Protein AF-A0A956QD01-F1 (afdb_monomer_lite)

Structure (mmCIF, N/CA/C/O backbone):
data_AF-A0A956QD01-F1
#
_entry.id   AF-A0A956QD01-F1
#
loop_
_atom_site.group_PDB
_atom_site.id
_atom_site.type_symbol
_atom_site.label_atom_id
_atom_site.label_alt_id
_atom_site.label_comp_id
_atom_site.label_asym_id
_atom_site.label_entity_id
_atom_site.label_seq_id
_atom_site.pdbx_PDB_ins_code
_atom_site.Cartn_x
_atom_site.Cartn_y
_atom_site.Cartn_z
_atom_site.occupancy
_atom_site.B_iso_or_equiv
_atom_site.auth_seq_id
_atom_site.auth_comp_id
_atom_site.auth_asym_id
_atom_site.auth_atom_id
_atom_site.pdbx_PDB_model_num
ATOM 1 N N . MET A 1 1 ? -97.542 60.080 53.429 1.00 38.41 1 MET A N 1
ATOM 2 C CA . MET A 1 1 ? -97.024 60.852 52.279 1.00 38.41 1 MET A CA 1
ATOM 3 C C . MET A 1 1 ? -95.943 60.002 51.624 1.00 38.41 1 MET A C 1
ATOM 5 O O . MET A 1 1 ? -95.151 59.411 52.343 1.00 38.41 1 MET A O 1
ATOM 9 N N . PHE A 1 2 ? -96.050 59.800 50.313 1.00 36.31 2 PHE A N 1
ATOM 10 C CA . PHE A 1 2 ? -95.399 58.750 49.518 1.00 36.31 2 PHE A CA 1
ATOM 11 C C . PHE A 1 2 ? -93.864 58.834 49.429 1.00 36.31 2 PHE A C 1
ATOM 13 O O . PHE A 1 2 ? -93.303 59.923 49.456 1.00 36.31 2 PHE A O 1
ATOM 20 N N . GLY A 1 3 ? -93.226 57.677 49.197 1.00 33.41 3 GLY A N 1
ATOM 21 C CA . GLY A 1 3 ? -91.846 57.549 48.711 1.00 33.41 3 GLY A CA 1
ATOM 22 C C . GLY A 1 3 ? -91.402 56.085 48.573 1.00 33.41 3 GLY A C 1
ATOM 23 O O . GLY A 1 3 ? -90.901 55.498 49.524 1.00 33.41 3 GLY A O 1
ATOM 24 N N . TRP A 1 4 ? -91.647 55.485 47.404 1.00 38.69 4 TRP A N 1
ATOM 25 C CA . TRP A 1 4 ? -91.299 54.110 47.013 1.00 38.69 4 TRP A CA 1
ATOM 26 C C . TRP A 1 4 ? -89.814 53.934 46.650 1.00 38.69 4 TRP A C 1
ATOM 28 O O . TRP A 1 4 ? -89.188 54.857 46.140 1.00 38.69 4 TRP A O 1
ATOM 38 N N . GLY A 1 5 ? -89.305 52.701 46.791 1.00 33.22 5 GLY A N 1
ATOM 39 C CA . GLY A 1 5 ? -88.040 52.264 46.188 1.00 33.22 5 GLY A CA 1
ATOM 40 C C . GLY A 1 5 ? -87.514 50.919 46.705 1.00 33.22 5 GLY A C 1
ATOM 41 O O . GLY A 1 5 ? -86.415 50.862 47.246 1.00 33.22 5 GLY A O 1
ATOM 42 N N . ARG A 1 6 ? -88.286 49.827 46.580 1.00 39.62 6 ARG A N 1
ATOM 43 C CA . ARG A 1 6 ? -87.795 48.462 46.856 1.00 39.62 6 ARG A CA 1
ATOM 44 C C . ARG A 1 6 ? -86.936 47.969 45.691 1.00 39.62 6 ARG A C 1
ATOM 46 O O . ARG A 1 6 ? -87.444 47.759 44.595 1.00 39.62 6 ARG A O 1
ATOM 53 N N . ALA A 1 7 ? -85.664 47.706 45.971 1.00 46.97 7 ALA A N 1
ATOM 54 C CA . ALA A 1 7 ? -84.813 46.825 45.185 1.00 46.97 7 ALA A CA 1
ATOM 55 C C . ALA A 1 7 ? -84.527 45.546 45.987 1.00 46.97 7 ALA A C 1
ATOM 57 O O . ALA A 1 7 ? -84.376 45.611 47.206 1.00 46.97 7 ALA A O 1
ATOM 58 N N . ARG A 1 8 ? -84.339 44.441 45.249 1.00 48.75 8 ARG A N 1
ATOM 59 C CA . ARG A 1 8 ? -83.784 43.124 45.632 1.00 48.75 8 ARG A CA 1
ATOM 60 C C . ARG A 1 8 ? -84.775 42.024 46.008 1.00 48.75 8 ARG A C 1
ATOM 62 O O . ARG A 1 8 ? -85.123 41.875 47.167 1.00 48.75 8 ARG A O 1
ATOM 69 N N . GLU A 1 9 ? -85.014 41.133 45.044 1.00 49.06 9 GLU A N 1
ATOM 70 C CA . GLU A 1 9 ? -85.220 39.698 45.318 1.00 49.06 9 GLU A CA 1
ATOM 71 C C . GLU A 1 9 ? -84.827 38.765 44.147 1.00 49.06 9 GLU A C 1
ATOM 73 O O . GLU A 1 9 ? -85.284 37.636 44.054 1.00 49.06 9 GLU A O 1
ATOM 78 N N . GLY A 1 10 ? -83.925 39.194 43.252 1.00 47.66 10 GLY A N 1
ATOM 79 C CA . GLY A 1 10 ? -83.522 38.394 42.080 1.00 47.66 10 GLY A CA 1
ATOM 80 C C . GLY A 1 10 ? -82.099 37.824 42.099 1.00 47.66 10 GLY A C 1
ATOM 81 O O . GLY A 1 10 ? -81.653 37.321 41.079 1.00 47.66 10 GLY A O 1
ATOM 82 N N . HIS A 1 11 ? -81.317 37.995 43.174 1.00 50.69 11 HIS A N 1
ATOM 83 C CA . HIS A 1 11 ? -79.849 37.795 43.117 1.00 50.69 11 HIS A CA 1
ATOM 84 C C . HIS A 1 11 ? -79.303 36.696 44.042 1.00 50.69 11 HIS A C 1
ATOM 86 O O . HIS A 1 11 ? -78.104 36.443 44.029 1.00 50.69 11 HIS A O 1
ATOM 92 N N . ARG A 1 12 ? -80.140 36.017 44.841 1.00 48.75 12 ARG A N 1
ATOM 93 C CA . ARG A 1 12 ? -79.676 34.908 45.702 1.00 48.75 12 ARG A CA 1
ATOM 94 C C . ARG A 1 12 ? -79.841 33.531 45.050 1.00 48.75 12 ARG A C 1
ATOM 96 O O . ARG A 1 12 ? -78.943 32.710 45.178 1.00 48.75 12 ARG A O 1
ATOM 103 N N . GLY A 1 13 ? -80.911 33.307 44.281 1.00 50.81 13 GLY A N 1
ATOM 104 C CA . GLY A 1 13 ? -81.114 32.051 43.542 1.00 50.81 13 GLY A CA 1
ATOM 105 C C . GLY A 1 13 ? -80.096 31.852 42.415 1.00 50.81 13 GLY A C 1
ATOM 106 O O . GLY A 1 13 ? -79.481 30.796 42.316 1.00 50.81 13 GLY A O 1
ATOM 107 N N . THR A 1 14 ? -79.837 32.895 41.623 1.00 56.50 14 THR A N 1
ATOM 108 C CA . THR A 1 14 ? -78.911 32.828 40.481 1.00 56.50 14 THR A CA 1
ATOM 109 C C . THR A 1 14 ? -77.464 32.618 40.919 1.00 56.50 14 THR A C 1
ATOM 111 O O . THR A 1 14 ? -76.754 31.841 40.298 1.00 56.50 14 THR A O 1
ATOM 114 N N . VAL A 1 15 ? -77.025 33.237 42.022 1.00 58.44 15 VAL A N 1
ATOM 115 C CA . VAL A 1 15 ? -75.652 33.059 42.526 1.00 58.44 15 VAL A CA 1
ATOM 116 C C . VAL A 1 15 ? -75.444 31.646 43.070 1.00 58.44 15 VAL A C 1
ATOM 118 O O . VAL A 1 15 ? -74.400 31.058 42.811 1.00 58.44 15 VAL A O 1
ATOM 121 N N . VAL A 1 16 ? -76.431 31.056 43.753 1.00 60.81 16 VAL A N 1
ATOM 122 C CA . VAL A 1 16 ? -76.333 29.670 44.248 1.00 60.81 16 VAL A CA 1
ATOM 123 C C . VAL A 1 16 ? -76.356 28.664 43.095 1.00 60.81 16 VAL A C 1
ATOM 125 O O . VAL A 1 16 ? -75.544 27.743 43.088 1.00 60.81 16 VAL A O 1
ATOM 128 N N . ILE A 1 17 ? -77.209 28.870 42.086 1.00 65.69 17 ILE A N 1
ATOM 129 C CA . ILE A 1 17 ? -77.269 28.004 40.899 1.00 65.69 17 ILE A CA 1
ATOM 130 C C . ILE A 1 17 ? -75.979 28.114 40.082 1.00 65.69 17 ILE A C 1
ATOM 132 O O . ILE A 1 17 ? -75.402 27.089 39.743 1.00 65.69 17 ILE A O 1
ATOM 136 N N . VAL A 1 18 ? -75.471 29.325 39.826 1.00 70.50 18 VAL A N 1
ATOM 137 C CA . VAL A 1 18 ? -74.206 29.519 39.097 1.00 70.50 18 VAL A CA 1
ATOM 138 C C . VAL A 1 18 ? -73.030 28.947 39.888 1.00 70.50 18 VAL A C 1
ATOM 140 O O . VAL A 1 18 ? -72.180 28.303 39.291 1.00 70.50 18 VAL A O 1
ATOM 143 N N . SER A 1 19 ? -73.002 29.089 41.217 1.00 66.88 19 SER A N 1
ATOM 144 C CA . SER A 1 19 ? -71.937 28.515 42.055 1.00 66.88 19 SER A CA 1
ATOM 145 C C . SER A 1 19 ? -71.970 26.985 42.066 1.00 66.88 19 SER A C 1
ATOM 147 O O . SER A 1 19 ? -70.927 26.358 41.918 1.00 66.88 19 SER A O 1
ATOM 149 N N . LEU A 1 20 ? -73.151 26.367 42.184 1.00 71.69 20 LEU A N 1
ATOM 150 C CA . LEU A 1 20 ? -73.300 24.909 42.110 1.00 71.69 20 LEU A CA 1
ATOM 151 C C . LEU A 1 20 ? -72.947 24.373 40.723 1.00 71.69 20 LEU A C 1
ATOM 153 O O . LEU A 1 20 ? -72.297 23.337 40.619 1.00 71.69 20 LEU A O 1
ATOM 157 N N . LEU A 1 21 ? -73.321 25.095 39.668 1.00 71.44 21 LEU A N 1
ATOM 158 C CA . LEU A 1 21 ? -72.994 24.725 38.296 1.00 71.44 21 LEU A CA 1
ATOM 159 C C . LEU A 1 21 ? -71.491 24.883 38.034 1.00 71.44 21 LEU A C 1
ATOM 161 O O . LEU A 1 21 ? -70.900 24.014 37.405 1.00 71.44 21 LEU A O 1
ATOM 165 N N . LEU A 1 22 ? -70.841 25.906 38.600 1.00 72.12 22 LEU A N 1
ATOM 166 C CA . LEU A 1 22 ? -69.389 26.078 38.522 1.00 72.12 22 LEU A CA 1
ATOM 167 C C . LEU A 1 22 ? -68.645 24.987 39.301 1.00 72.12 22 LEU A C 1
ATOM 169 O O . LEU A 1 22 ? -67.684 24.433 38.788 1.00 72.12 22 LEU A O 1
ATOM 173 N N . VAL A 1 23 ? -69.103 24.627 40.506 1.00 76.88 23 VAL A N 1
ATOM 174 C CA . VAL A 1 23 ? -68.523 23.524 41.294 1.00 76.88 23 VAL A CA 1
ATOM 175 C C . VAL A 1 23 ? -68.731 22.188 40.590 1.00 76.88 23 VAL A C 1
ATOM 177 O O . VAL A 1 23 ? -67.817 21.371 40.557 1.00 76.88 23 VAL A O 1
ATOM 180 N N . MET A 1 24 ? -69.892 21.969 39.973 1.00 71.31 24 MET A N 1
ATOM 181 C CA . MET A 1 24 ? -70.166 20.765 39.196 1.00 71.31 24 MET A CA 1
ATOM 182 C C . MET A 1 24 ? -69.308 20.710 37.931 1.00 71.31 24 MET A C 1
ATOM 184 O O . MET A 1 24 ? -68.767 19.652 37.637 1.00 71.31 24 MET A O 1
ATOM 188 N N . VAL A 1 25 ? -69.112 21.831 37.229 1.00 75.81 25 VAL A N 1
ATOM 189 C CA . VAL A 1 25 ? -68.214 21.932 36.069 1.00 75.81 25 VAL A CA 1
ATOM 190 C C . VAL A 1 25 ? -66.757 21.743 36.488 1.00 75.81 25 VAL A C 1
ATOM 192 O O . VAL A 1 25 ? -66.049 20.993 35.833 1.00 75.81 25 VAL A O 1
ATOM 195 N N . ILE A 1 26 ? -66.309 22.313 37.608 1.00 72.44 26 ILE A N 1
ATOM 196 C CA . ILE A 1 26 ? -64.956 22.097 38.147 1.00 72.44 26 ILE A CA 1
ATOM 197 C C . ILE A 1 26 ? -64.778 20.646 38.613 1.00 72.44 26 ILE A C 1
ATOM 199 O O . ILE A 1 26 ? -63.722 20.069 38.387 1.00 72.44 26 ILE A O 1
ATOM 203 N N . ALA A 1 27 ? -65.796 20.011 39.198 1.00 64.88 27 ALA A N 1
ATOM 204 C CA . ALA A 1 27 ? -65.757 18.598 39.574 1.00 64.88 27 ALA A CA 1
ATOM 205 C C . ALA A 1 27 ? -65.799 17.668 38.350 1.00 64.88 27 ALA A C 1
ATOM 207 O O . ALA A 1 27 ? -65.156 16.622 38.367 1.00 64.88 27 ALA A O 1
ATOM 208 N N . LEU A 1 28 ? -66.507 18.048 37.279 1.00 68.00 28 LEU A N 1
ATOM 209 C CA . LEU A 1 28 ? -66.520 17.334 35.999 1.00 68.00 28 LEU A CA 1
ATOM 210 C C . LEU A 1 28 ? -65.205 17.507 35.248 1.00 68.00 28 LEU A C 1
ATOM 212 O O . LEU A 1 28 ? -64.703 16.524 34.727 1.00 68.00 28 LEU A O 1
ATOM 216 N N . ILE A 1 29 ? -64.615 18.704 35.247 1.00 67.06 29 ILE A N 1
ATOM 217 C CA . ILE A 1 29 ? -63.283 18.969 34.690 1.00 67.06 29 ILE A CA 1
ATOM 218 C C . ILE A 1 29 ? -62.217 18.285 35.547 1.00 67.06 29 ILE A C 1
ATOM 220 O O . ILE A 1 29 ? -61.289 17.719 34.997 1.00 67.06 29 ILE A O 1
ATOM 224 N N . GLY A 1 30 ? -62.369 18.237 36.872 1.00 56.00 30 GLY A N 1
ATOM 225 C CA . GLY A 1 30 ? -61.494 17.491 37.777 1.00 56.00 30 GLY A CA 1
ATOM 226 C C . GLY A 1 30 ? -61.588 15.978 37.565 1.00 56.00 30 GLY A C 1
ATOM 227 O O . GLY A 1 30 ? -60.564 15.311 37.463 1.00 56.00 30 GLY A O 1
ATOM 228 N N . ARG A 1 31 ? -62.799 15.423 37.403 1.00 50.72 31 ARG A N 1
ATOM 229 C CA . ARG A 1 31 ? -63.001 14.010 37.029 1.00 50.72 31 ARG A CA 1
ATOM 230 C C . ARG A 1 31 ? -62.554 13.707 35.603 1.00 50.72 31 ARG A C 1
ATOM 232 O O . ARG A 1 31 ? -62.037 12.623 35.377 1.00 50.72 31 ARG A O 1
ATOM 239 N N . ALA A 1 32 ? -62.718 14.636 34.668 1.00 50.56 32 ALA A N 1
ATOM 240 C CA . ALA A 1 32 ? -62.229 14.508 33.303 1.00 50.56 32 ALA A CA 1
ATOM 241 C C . ALA A 1 32 ? -60.707 14.671 33.235 1.00 50.56 32 ALA A C 1
ATOM 243 O O . ALA A 1 32 ? -60.098 13.997 32.431 1.00 50.56 32 ALA A O 1
ATOM 244 N N . ALA A 1 33 ? -60.076 15.465 34.104 1.00 48.91 33 ALA A N 1
ATOM 245 C CA . ALA A 1 33 ? -58.622 15.617 34.196 1.00 48.91 33 ALA A CA 1
ATOM 246 C C . ALA A 1 33 ? -57.947 14.434 34.904 1.00 48.91 33 ALA A C 1
ATOM 248 O O . ALA A 1 33 ? -56.859 14.030 34.516 1.00 48.91 33 ALA A O 1
ATOM 249 N N . VAL A 1 34 ? -58.613 13.823 35.888 1.00 52.84 34 VAL A N 1
ATOM 250 C CA . VAL A 1 34 ? -58.199 12.529 36.465 1.00 52.84 34 VAL A CA 1
ATOM 251 C C . VAL A 1 34 ? -58.533 11.365 35.515 1.00 52.84 34 VAL A C 1
ATOM 253 O O . VAL A 1 34 ? -57.861 10.338 35.533 1.00 52.84 34 VAL A O 1
ATOM 256 N N . GLY A 1 35 ? -59.544 11.535 34.657 1.00 47.97 35 GLY A N 1
ATOM 257 C CA . GLY A 1 35 ? -59.923 10.626 33.574 1.00 47.97 35 GLY A CA 1
ATOM 258 C C . GLY A 1 35 ? -59.243 10.910 32.230 1.00 47.97 35 GLY A C 1
ATOM 259 O O . GLY A 1 35 ? -59.525 10.190 31.274 1.00 47.97 35 GLY A O 1
ATOM 260 N N . LEU A 1 36 ? -58.354 11.915 32.149 1.00 46.75 36 LEU A N 1
ATOM 261 C CA . LEU A 1 36 ? -57.529 12.222 30.978 1.00 46.75 36 LEU A CA 1
ATOM 262 C C . LEU A 1 36 ? -56.412 11.178 30.916 1.00 46.75 36 LEU A C 1
ATOM 264 O O . LEU A 1 36 ? -55.269 11.359 31.321 1.00 46.75 36 LEU A O 1
ATOM 268 N N . ASP A 1 37 ? -56.877 10.053 30.400 1.00 47.81 37 ASP A N 1
ATOM 269 C CA . ASP A 1 37 ? -56.234 9.055 29.581 1.00 47.81 37 ASP A CA 1
ATOM 270 C C . ASP A 1 37 ? -55.139 8.189 30.231 1.00 47.81 37 ASP A C 1
ATOM 272 O O . ASP A 1 37 ? -53.944 8.506 30.183 1.00 47.81 37 ASP A O 1
ATOM 276 N N . PRO A 1 38 ? -55.505 6.984 30.722 1.00 48.44 38 PRO A N 1
ATOM 277 C CA . PRO A 1 38 ? -54.567 5.872 30.867 1.00 48.44 38 PRO A CA 1
ATOM 278 C C . PRO A 1 38 ? -53.700 5.673 29.613 1.00 48.44 38 PRO A C 1
ATOM 280 O O . PRO A 1 38 ? -52.564 5.217 29.739 1.00 48.44 38 PRO A O 1
ATOM 283 N N . GLY A 1 39 ? -54.196 6.062 28.428 1.00 47.88 39 GLY A N 1
ATOM 284 C CA . GLY A 1 39 ? -53.455 6.099 27.172 1.00 47.88 39 GLY A CA 1
ATOM 285 C C . GLY A 1 39 ? -52.244 7.036 27.186 1.00 47.88 39 GLY A C 1
ATOM 286 O O . GLY A 1 39 ? -51.170 6.610 26.778 1.00 47.88 39 GLY A O 1
ATOM 287 N N . LEU A 1 40 ? -52.344 8.260 27.720 1.00 53.47 40 LEU A N 1
ATOM 288 C CA . LEU A 1 40 ? -51.222 9.217 27.772 1.00 53.47 40 LEU A CA 1
ATOM 289 C C . LEU A 1 40 ? -50.128 8.775 28.752 1.00 53.47 40 LEU A C 1
ATOM 291 O O . LEU A 1 40 ? -48.939 8.841 28.435 1.00 53.47 40 LEU A O 1
ATOM 295 N N . LEU A 1 41 ? -50.513 8.244 29.915 1.00 56.09 41 LEU A N 1
ATOM 296 C CA . LEU A 1 41 ? -49.568 7.650 30.867 1.00 56.09 41 LEU A CA 1
ATOM 297 C C . LEU A 1 41 ? -48.947 6.353 30.327 1.00 56.09 41 LEU A C 1
ATOM 299 O O . LEU A 1 41 ? -47.765 6.093 30.558 1.00 56.09 41 LEU A O 1
ATOM 303 N N . ALA A 1 42 ? -49.709 5.535 29.595 1.00 58.34 42 ALA A N 1
ATOM 304 C CA . ALA A 1 42 ? -49.193 4.344 28.925 1.00 58.34 42 ALA A CA 1
ATOM 305 C C . ALA A 1 42 ? -48.248 4.694 27.764 1.00 58.34 42 ALA A C 1
ATOM 307 O O . ALA A 1 42 ? -47.236 4.016 27.596 1.00 58.34 42 ALA A O 1
ATOM 308 N N . LEU A 1 43 ? -48.529 5.760 27.008 1.00 58.59 43 LEU A N 1
ATOM 309 C CA . LEU A 1 43 ? -47.672 6.288 25.943 1.00 58.59 43 LEU A CA 1
ATOM 310 C C . LEU A 1 43 ? -46.375 6.875 26.507 1.00 58.59 43 LEU A C 1
ATOM 312 O O . LEU A 1 43 ? -45.300 6.519 26.033 1.00 58.59 43 LEU A O 1
ATOM 316 N N . SER A 1 44 ? -46.455 7.685 27.566 1.00 61.12 44 SER A N 1
ATOM 317 C CA . SER A 1 44 ? -45.280 8.217 28.271 1.00 61.12 44 SER A CA 1
ATOM 318 C C . SER A 1 44 ? -44.401 7.090 28.827 1.00 61.12 44 SER A C 1
ATOM 320 O O . SER A 1 44 ? -43.190 7.080 28.608 1.00 61.12 44 SER A O 1
ATOM 322 N N . ARG A 1 45 ? -45.007 6.066 29.449 1.00 65.25 45 ARG A N 1
ATOM 323 C CA . ARG A 1 45 ? -44.282 4.876 29.928 1.00 65.25 45 ARG A CA 1
ATOM 324 C C . ARG A 1 45 ? -43.681 4.050 28.793 1.00 65.25 45 ARG A C 1
ATOM 326 O O . ARG A 1 45 ? -42.560 3.581 28.933 1.00 65.25 45 ARG A O 1
ATOM 333 N N . ARG A 1 46 ? -44.390 3.870 27.673 1.00 66.44 46 ARG A N 1
ATOM 334 C CA . ARG A 1 46 ? -43.845 3.191 26.484 1.00 66.44 46 ARG A CA 1
ATOM 335 C C . ARG A 1 46 ? -42.670 3.960 25.892 1.00 66.44 46 ARG A C 1
ATOM 337 O O . ARG A 1 46 ? -41.684 3.336 25.527 1.00 66.44 46 ARG A O 1
ATOM 344 N N . SER A 1 47 ? -42.746 5.288 25.836 1.00 70.00 47 SER A N 1
ATOM 345 C CA . SER A 1 47 ? -41.639 6.129 25.377 1.00 70.00 47 SER A CA 1
ATOM 346 C C . SER A 1 47 ? -40.423 5.996 26.292 1.00 70.00 47 SER A C 1
ATOM 348 O O . SER A 1 47 ? -39.327 5.755 25.801 1.00 70.00 47 SER A O 1
ATOM 350 N N . ALA A 1 48 ? -40.615 6.079 27.613 1.00 73.31 48 ALA A N 1
ATOM 351 C CA . ALA A 1 48 ? -39.536 5.916 28.586 1.00 73.31 48 ALA A CA 1
ATOM 352 C C . ALA A 1 48 ? -38.898 4.517 28.513 1.00 73.31 48 ALA A C 1
ATOM 354 O O . ALA A 1 48 ? -37.676 4.399 28.488 1.00 73.31 48 ALA A O 1
ATOM 355 N N . ASN A 1 49 ? -39.714 3.463 28.399 1.00 77.94 49 ASN A N 1
ATOM 356 C CA . ASN A 1 49 ? -39.220 2.094 28.253 1.00 77.94 49 ASN A CA 1
ATOM 357 C C . ASN A 1 49 ? -38.475 1.884 26.927 1.00 77.94 49 ASN A C 1
ATOM 359 O O . ASN A 1 49 ? -37.495 1.155 26.911 1.00 77.94 49 ASN A O 1
ATOM 363 N N . ARG A 1 50 ? -38.891 2.510 25.819 1.00 75.50 50 ARG A N 1
ATOM 364 C CA . ARG A 1 50 ? -38.136 2.449 24.553 1.00 75.50 50 ARG A CA 1
ATOM 365 C C . ARG A 1 50 ? -36.782 3.140 24.663 1.00 75.50 50 ARG A C 1
ATOM 367 O O . ARG A 1 50 ? -35.792 2.585 24.202 1.00 75.50 50 ARG A O 1
ATOM 374 N N . THR A 1 51 ? -36.721 4.308 25.304 1.00 73.94 51 THR A N 1
ATOM 375 C CA . THR A 1 51 ? -35.445 4.988 25.565 1.00 73.94 51 THR A CA 1
ATOM 376 C C . THR A 1 51 ? -34.533 4.126 26.437 1.00 73.94 51 THR A C 1
ATOM 378 O O . THR A 1 51 ? -33.365 3.964 26.106 1.00 73.94 51 THR A O 1
ATOM 381 N N . ALA A 1 52 ? -35.069 3.514 27.496 1.00 75.88 52 ALA A N 1
ATOM 382 C CA . ALA A 1 52 ? -34.311 2.614 28.364 1.00 75.88 52 ALA A CA 1
ATOM 383 C C . ALA A 1 52 ? -33.859 1.331 27.640 1.00 75.88 52 ALA A C 1
ATOM 385 O O . ALA A 1 52 ? -32.735 0.883 27.837 1.00 75.88 52 ALA A O 1
ATOM 386 N N . ALA A 1 53 ? -34.696 0.765 26.764 1.00 76.88 53 ALA A N 1
ATOM 387 C CA . ALA A 1 53 ? -34.333 -0.386 25.940 1.00 76.88 53 ALA A CA 1
ATOM 388 C C . ALA A 1 53 ? -33.184 -0.037 24.986 1.00 76.88 53 ALA A C 1
ATOM 390 O O . ALA A 1 53 ? -32.225 -0.791 24.885 1.00 76.88 53 ALA A O 1
ATOM 391 N N . ARG A 1 54 ? -33.224 1.142 24.355 1.00 75.94 54 ARG A N 1
ATOM 392 C CA . ARG A 1 54 ? -32.120 1.623 23.518 1.00 75.94 54 ARG A CA 1
ATOM 393 C C . ARG A 1 54 ? -30.837 1.843 24.321 1.00 75.94 54 ARG A C 1
ATOM 395 O O . ARG A 1 54 ? -29.793 1.367 23.907 1.00 75.94 54 ARG A O 1
ATOM 402 N N . GLN A 1 55 ? -30.924 2.484 25.486 1.00 72.19 55 GLN A N 1
ATOM 403 C CA . GLN A 1 55 ? -29.770 2.662 26.376 1.00 72.19 55 GLN A CA 1
ATOM 404 C C . GLN A 1 55 ? -29.165 1.325 26.817 1.00 72.19 55 GLN A C 1
ATOM 406 O O . GLN A 1 55 ? -27.947 1.212 26.925 1.00 72.19 55 GLN A O 1
ATOM 411 N N . ALA A 1 56 ? -29.995 0.304 27.049 1.00 80.44 56 ALA A N 1
ATOM 412 C CA . ALA A 1 56 ? -29.513 -1.039 27.340 1.00 80.44 56 ALA A CA 1
ATOM 413 C C . ALA A 1 56 ? -28.780 -1.647 26.136 1.00 80.44 56 ALA A C 1
ATOM 415 O O . ALA A 1 56 ? -27.689 -2.177 26.316 1.00 80.44 56 ALA A O 1
ATOM 416 N N . ALA A 1 57 ? -29.325 -1.514 24.921 1.00 77.38 57 ALA A N 1
ATOM 417 C CA . ALA A 1 57 ? -28.656 -1.964 23.700 1.00 77.38 57 ALA A CA 1
ATOM 418 C C . ALA A 1 57 ? -27.305 -1.257 23.489 1.00 77.38 57 ALA A C 1
ATOM 420 O O . ALA A 1 57 ? -26.303 -1.921 23.246 1.00 77.38 57 ALA A O 1
ATOM 421 N N . ASP A 1 58 ? -27.253 0.068 23.661 1.00 72.19 58 ASP A N 1
ATOM 422 C CA . ASP A 1 58 ? -26.009 0.842 23.565 1.00 72.19 58 ASP A CA 1
ATOM 423 C C . ASP A 1 58 ? -24.999 0.415 24.656 1.00 72.19 58 ASP A C 1
ATOM 425 O O . ASP A 1 58 ? -23.816 0.260 24.374 1.00 72.19 58 ASP A O 1
ATOM 429 N N . SER A 1 59 ? -25.458 0.108 25.877 1.00 75.88 59 SER A N 1
ATOM 430 C CA . SER A 1 59 ? -24.587 -0.413 26.949 1.00 75.88 59 SER A CA 1
ATOM 431 C C . SER A 1 59 ? -24.019 -1.799 26.623 1.00 75.88 59 SER A C 1
ATOM 433 O O . SER A 1 59 ? -22.858 -2.079 26.914 1.00 75.88 59 SER A O 1
ATOM 435 N N . GLY A 1 60 ? -24.826 -2.679 26.022 1.00 80.12 60 GLY A N 1
ATOM 436 C CA . GLY A 1 60 ? -24.353 -3.985 25.558 1.00 80.12 60 GLY A CA 1
ATOM 437 C C . GLY A 1 60 ? -23.368 -3.860 24.398 1.00 80.12 60 GLY A C 1
ATOM 438 O O . GLY A 1 60 ? -22.411 -4.624 24.310 1.00 80.12 60 GLY A O 1
ATOM 439 N N . LEU A 1 61 ? -23.554 -2.850 23.551 1.00 77.06 61 LEU A N 1
ATOM 440 C CA . LEU A 1 61 ? -22.631 -2.534 22.476 1.00 77.06 61 LEU A CA 1
ATOM 441 C C . LEU A 1 61 ? -21.276 -2.039 23.010 1.00 77.06 61 LEU A C 1
ATOM 443 O O . LEU A 1 61 ? -20.234 -2.454 22.502 1.00 77.06 61 LEU A O 1
ATOM 447 N N . ASP A 1 62 ? -21.284 -1.194 24.042 1.00 70.12 62 ASP A N 1
ATOM 448 C CA . ASP A 1 62 ? -20.068 -0.732 24.723 1.00 70.12 62 ASP A CA 1
ATOM 449 C C . ASP A 1 62 ? -19.349 -1.884 25.444 1.00 70.12 62 ASP A C 1
ATOM 451 O O . ASP A 1 62 ? -18.120 -1.971 25.401 1.00 70.12 62 ASP A O 1
ATOM 455 N N . TYR A 1 63 ? -20.106 -2.808 26.048 1.00 81.88 63 TYR A N 1
ATOM 456 C CA . TYR A 1 63 ? -19.555 -4.033 26.630 1.00 81.88 63 TYR A CA 1
ATOM 457 C C . TYR A 1 63 ? -18.846 -4.892 25.577 1.00 81.88 63 TYR A C 1
ATOM 459 O O . TYR A 1 63 ? -17.678 -5.233 25.753 1.00 81.88 63 TYR A O 1
ATOM 467 N N . ALA A 1 64 ? -19.518 -5.188 24.460 1.00 79.81 64 ALA A N 1
ATOM 468 C CA . ALA A 1 64 ? -18.936 -5.957 23.363 1.00 79.81 64 ALA A CA 1
ATOM 469 C C . ALA A 1 64 ? -17.664 -5.301 22.819 1.00 79.81 64 ALA A C 1
ATOM 471 O O . ALA A 1 64 ? -16.663 -5.975 22.606 1.00 79.81 64 ALA A O 1
ATOM 472 N N . LEU A 1 65 ? -17.671 -3.976 22.651 1.00 72.56 65 LEU A N 1
ATOM 473 C CA . LEU A 1 65 ? -16.495 -3.228 22.213 1.00 72.56 65 LEU A CA 1
ATOM 474 C C . LEU A 1 65 ? -15.321 -3.376 23.190 1.00 72.56 65 LEU A C 1
ATOM 476 O O . LEU A 1 65 ? -14.182 -3.517 22.754 1.00 72.56 65 LEU A O 1
ATOM 480 N N . HIS A 1 66 ? -15.576 -3.343 24.499 1.00 70.12 66 HIS A N 1
ATOM 481 C CA . HIS A 1 66 ? -14.529 -3.551 25.496 1.00 70.12 66 HIS A CA 1
ATOM 482 C C . HIS A 1 66 ? -13.943 -4.965 25.413 1.00 70.12 66 HIS A C 1
ATOM 484 O O . HIS A 1 66 ? -12.726 -5.108 25.361 1.00 70.12 66 HIS A O 1
ATOM 490 N N . ARG A 1 67 ? -14.797 -5.989 25.297 1.00 78.44 67 ARG A N 1
ATOM 491 C CA . ARG A 1 67 ? -14.364 -7.388 25.164 1.00 78.44 67 ARG A CA 1
ATOM 492 C C . ARG A 1 67 ? -13.582 -7.638 23.882 1.00 78.44 67 ARG A C 1
ATOM 494 O O . ARG A 1 67 ? -12.539 -8.274 23.932 1.00 78.44 67 ARG A O 1
ATOM 501 N N . LEU A 1 68 ? -14.021 -7.069 22.762 1.00 71.44 68 LEU A N 1
ATOM 502 C CA . LEU A 1 68 ? -13.305 -7.163 21.489 1.00 71.44 68 LEU A CA 1
ATOM 503 C C . LEU A 1 68 ? -11.937 -6.459 21.531 1.00 71.44 68 LEU A C 1
ATOM 505 O O . LEU A 1 68 ? -11.005 -6.902 20.869 1.00 71.44 68 LEU A O 1
ATOM 509 N N . ARG A 1 69 ? -11.790 -5.378 22.314 1.00 61.38 69 ARG A N 1
ATOM 510 C CA . ARG A 1 69 ? -10.487 -4.717 22.531 1.00 61.38 69 ARG A CA 1
ATOM 511 C C . ARG A 1 69 ? -9.537 -5.568 23.375 1.00 61.38 69 ARG A C 1
ATOM 513 O O . ARG A 1 69 ? -8.331 -5.495 23.180 1.00 61.38 69 ARG A O 1
ATOM 520 N N . GLU A 1 70 ? -10.069 -6.342 24.318 1.00 62.62 70 GLU A N 1
ATOM 521 C CA . GLU A 1 70 ? -9.283 -7.285 25.124 1.00 62.62 70 GLU A CA 1
ATOM 522 C C . GLU A 1 70 ? -8.907 -8.542 24.327 1.00 62.62 70 GLU A C 1
ATOM 524 O O . GLU A 1 70 ? -7.772 -9.006 24.401 1.00 62.62 70 GLU A O 1
ATOM 529 N N . ASN A 1 71 ? -9.861 -9.087 23.570 1.00 69.31 71 ASN A N 1
ATOM 530 C CA . ASN A 1 71 ? -9.716 -10.276 22.742 1.00 69.31 71 ASN A CA 1
ATOM 531 C C . ASN A 1 71 ? -10.462 -10.075 21.406 1.00 69.31 71 ASN A C 1
ATOM 533 O O . ASN A 1 71 ? -11.686 -10.197 21.364 1.00 69.31 71 ASN A O 1
ATOM 537 N N . PRO A 1 72 ? -9.753 -9.831 20.294 1.00 67.50 72 PRO A N 1
ATOM 538 C CA . PRO A 1 72 ? -10.364 -9.648 18.974 1.00 67.50 72 PRO A CA 1
ATOM 539 C C . PRO A 1 72 ? -11.126 -10.872 18.455 1.00 67.50 72 PRO A C 1
ATOM 541 O O . PRO A 1 72 ? -12.059 -10.735 17.668 1.00 67.50 72 PRO A O 1
ATOM 544 N N . GLY A 1 73 ? -10.766 -12.070 18.923 1.00 74.38 73 GLY A N 1
ATOM 545 C CA . GLY A 1 73 ? -11.497 -13.303 18.643 1.00 74.38 73 GLY A CA 1
ATOM 546 C C . GLY A 1 73 ? -12.756 -13.475 19.493 1.00 74.38 73 GLY A C 1
ATOM 547 O O . GLY A 1 73 ? -13.435 -14.479 19.340 1.00 74.38 73 GLY A O 1
ATOM 548 N N . TRP A 1 74 ? -13.081 -12.535 20.388 1.00 85.44 74 TRP A N 1
ATOM 549 C CA . TRP A 1 74 ? -14.188 -12.682 21.329 1.00 85.44 74 TRP A CA 1
ATOM 550 C C . TRP A 1 74 ? -15.537 -12.858 20.635 1.00 85.44 74 TRP A C 1
ATOM 552 O O . TRP A 1 74 ? -15.901 -12.128 19.709 1.00 85.44 74 TRP A O 1
ATOM 562 N N . HIS A 1 75 ? -16.303 -13.812 21.148 1.00 88.06 75 HIS A N 1
ATOM 563 C CA . HIS A 1 75 ? -17.605 -14.183 20.616 1.00 88.06 75 HIS A CA 1
ATOM 564 C C . HIS A 1 75 ? -18.553 -14.686 21.715 1.00 88.06 75 HIS A C 1
ATOM 566 O O . HIS A 1 75 ? -19.477 -15.443 21.443 1.00 88.06 75 HIS A O 1
ATOM 572 N N . GLY A 1 76 ? -18.365 -14.232 22.963 1.00 85.12 76 GLY A N 1
ATOM 573 C CA . GLY A 1 76 ? -19.246 -14.570 24.091 1.00 85.12 76 GLY A CA 1
ATOM 574 C C . GLY A 1 76 ? -19.017 -15.971 24.672 1.00 85.12 76 GLY A C 1
ATOM 575 O O . GLY A 1 76 ? -19.944 -16.586 25.196 1.00 85.12 76 GLY A O 1
ATOM 576 N N . ASP A 1 77 ? -17.792 -16.474 24.568 1.00 82.31 77 ASP A N 1
ATOM 577 C CA . ASP A 1 77 ? -17.332 -17.820 24.922 1.00 82.31 77 ASP A CA 1
ATOM 578 C C . ASP A 1 77 ? -16.683 -17.912 26.318 1.00 82.31 77 ASP A C 1
ATOM 580 O O . ASP A 1 77 ? -16.061 -18.912 26.657 1.00 82.31 77 ASP A O 1
ATOM 584 N N . GLY A 1 78 ? -16.833 -16.887 27.165 1.00 78.62 78 GLY A N 1
ATOM 585 C CA . GLY A 1 78 ? -16.213 -16.858 28.495 1.00 78.62 78 GLY A CA 1
ATOM 586 C C . GLY A 1 78 ? -16.731 -17.902 29.498 1.00 78.62 78 GLY A C 1
ATOM 587 O O . GLY A 1 78 ? -16.081 -18.112 30.520 1.00 78.62 78 GLY A O 1
ATOM 588 N N . ASP A 1 79 ? -17.890 -18.523 29.234 1.00 81.56 79 ASP A N 1
ATOM 589 C CA . ASP A 1 79 ? -18.553 -19.553 30.059 1.00 81.56 79 ASP A CA 1
ATOM 590 C C . ASP A 1 79 ? -18.596 -19.239 31.571 1.00 81.56 79 ASP A C 1
ATOM 592 O O . ASP A 1 79 ? -18.434 -20.107 32.436 1.00 81.56 79 ASP A O 1
ATOM 596 N N . ALA A 1 80 ? -18.828 -17.969 31.909 1.00 83.00 80 ALA A N 1
ATOM 597 C CA . ALA A 1 80 ? -18.789 -17.463 33.273 1.00 83.00 80 ALA A CA 1
ATOM 598 C C . ALA A 1 80 ? -19.630 -16.190 33.466 1.00 83.00 80 ALA A C 1
ATOM 600 O O . ALA A 1 80 ? -20.002 -15.477 32.531 1.00 83.00 80 ALA A O 1
ATOM 601 N N . VAL A 1 81 ? -19.886 -15.858 34.736 1.00 82.50 81 VAL A N 1
ATOM 602 C CA . VAL A 1 81 ? -20.310 -14.506 35.119 1.00 82.50 81 VAL A CA 1
ATOM 603 C C . VAL A 1 81 ? -19.078 -13.603 35.053 1.00 82.50 81 VAL A C 1
ATOM 605 O O . VAL A 1 81 ? -18.179 -13.720 35.882 1.00 82.50 81 VAL A O 1
ATOM 608 N N . VAL A 1 82 ? -19.030 -12.721 34.056 1.00 81.44 82 VAL A N 1
ATOM 609 C CA . VAL A 1 82 ? -17.862 -11.870 33.765 1.00 81.44 82 VAL A CA 1
ATOM 610 C C . VAL A 1 82 ? -17.894 -10.576 34.576 1.00 81.44 82 VAL A C 1
ATOM 612 O O . VAL A 1 82 ? -16.860 -10.080 35.014 1.00 81.44 82 VAL A O 1
ATOM 615 N N . VAL A 1 83 ? -19.089 -10.033 34.813 1.00 82.31 83 VAL A N 1
ATOM 616 C CA . VAL A 1 83 ? -19.288 -8.845 35.652 1.00 82.31 83 VAL A CA 1
ATOM 617 C C . VAL A 1 83 ? -20.338 -9.171 36.701 1.00 82.31 83 VAL A C 1
ATOM 619 O O . VAL A 1 83 ? -21.441 -9.582 36.349 1.00 82.31 83 VAL A O 1
ATOM 622 N N . ASP A 1 84 ? -20.021 -8.949 37.976 1.00 86.44 84 ASP A N 1
ATOM 623 C CA . ASP A 1 84 ? -20.960 -9.132 39.086 1.00 86.44 84 ASP A CA 1
ATOM 624 C C . ASP A 1 84 ? -20.914 -7.933 40.039 1.00 86.44 84 ASP A C 1
ATOM 626 O O . ASP A 1 84 ? -20.193 -7.902 41.036 1.00 86.44 84 ASP A O 1
ATOM 630 N N . THR A 1 85 ? -21.661 -6.886 39.687 1.00 84.69 85 THR A N 1
ATOM 631 C CA . THR A 1 85 ? -21.818 -5.688 40.516 1.00 84.69 85 THR A CA 1
ATOM 632 C C . THR A 1 85 ? -23.297 -5.448 40.831 1.00 84.69 85 THR A C 1
ATOM 634 O O . THR A 1 85 ? -24.169 -5.864 40.067 1.00 84.69 85 THR A O 1
ATOM 637 N N . PRO A 1 86 ? -23.631 -4.704 41.905 1.00 79.06 86 PRO A N 1
ATOM 638 C CA . PRO A 1 86 ? -25.027 -4.399 42.229 1.00 79.06 86 PRO A CA 1
ATOM 639 C C . PRO A 1 86 ? -25.797 -3.664 41.118 1.00 79.06 86 PRO A C 1
ATOM 641 O O . PRO A 1 86 ? -27.023 -3.763 41.060 1.00 79.06 86 PRO A O 1
ATOM 644 N N . ALA A 1 87 ? -25.094 -2.917 40.259 1.00 81.25 87 ALA A N 1
ATOM 645 C CA . ALA A 1 87 ? -25.678 -2.126 39.175 1.00 81.25 87 ALA A CA 1
ATOM 646 C C . ALA A 1 87 ? -25.676 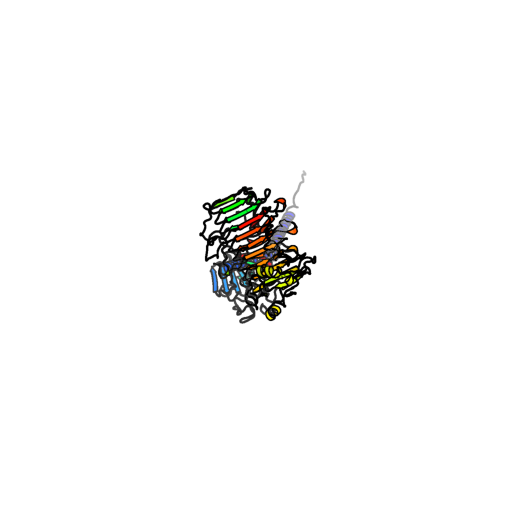-2.852 37.818 1.00 81.25 87 ALA A C 1
ATOM 648 O O . ALA A 1 87 ? -26.539 -2.583 36.982 1.00 81.25 87 ALA A O 1
ATOM 649 N N . LEU A 1 88 ? -24.728 -3.765 37.596 1.00 86.38 88 LEU A N 1
ATOM 650 C CA . LEU A 1 88 ? -24.548 -4.487 36.342 1.00 86.38 88 LEU A CA 1
ATOM 651 C C . LEU A 1 88 ? -24.082 -5.916 36.614 1.00 86.38 88 LEU A C 1
ATOM 653 O O . LEU A 1 88 ? -23.047 -6.120 37.252 1.00 86.38 88 LEU A O 1
ATOM 657 N N . THR A 1 89 ? -24.804 -6.880 36.052 1.00 90.62 89 THR A N 1
ATOM 658 C CA . THR A 1 89 ? -24.353 -8.269 35.943 1.00 90.62 89 THR A CA 1
ATOM 659 C C . THR A 1 89 ? -24.238 -8.635 34.470 1.00 90.62 89 THR A C 1
ATOM 661 O O . THR A 1 89 ? -25.182 -8.372 33.730 1.00 90.62 89 THR A O 1
ATOM 664 N N . VAL A 1 90 ? -23.137 -9.251 34.041 1.00 91.69 90 VAL A N 1
ATOM 665 C CA . VAL A 1 90 ? -22.982 -9.765 32.670 1.00 91.69 90 VAL A CA 1
ATOM 666 C C . VAL A 1 90 ? -22.525 -11.210 32.706 1.00 91.69 90 VAL A C 1
ATOM 668 O O . VAL A 1 90 ? -21.608 -11.559 33.450 1.00 91.69 90 VAL A O 1
ATOM 671 N N . ILE A 1 91 ? -23.191 -12.038 31.909 1.00 91.81 91 ILE A N 1
ATOM 672 C CA . ILE A 1 91 ? -22.952 -13.473 31.818 1.00 91.81 91 ILE A CA 1
ATOM 673 C C . ILE A 1 91 ? -22.648 -13.787 30.359 1.00 91.81 91 ILE A C 1
ATOM 675 O O . ILE A 1 91 ? -23.444 -13.434 29.489 1.00 91.81 91 ILE A O 1
ATOM 679 N N . GLU A 1 92 ? -21.506 -14.422 30.120 1.00 92.19 92 GLU A N 1
ATOM 680 C CA . GLU A 1 92 ? -21.107 -14.964 28.821 1.00 92.19 92 GLU A CA 1
ATOM 681 C C . GLU A 1 92 ? -21.186 -16.484 28.915 1.00 92.19 92 GLU A C 1
ATOM 683 O O . GLU A 1 92 ? -20.643 -17.067 29.853 1.00 92.19 92 GLU A O 1
ATOM 688 N N . GLN A 1 93 ? -21.883 -17.129 27.987 1.00 88.94 93 GLN A N 1
ATOM 689 C CA . GLN A 1 93 ? -21.970 -18.581 27.958 1.00 88.94 93 GLN A CA 1
ATOM 690 C C . GLN A 1 93 ? -22.243 -19.078 26.544 1.00 88.94 93 GLN A C 1
ATOM 692 O O . GLN A 1 93 ? -23.281 -18.756 25.960 1.00 88.94 93 GLN A O 1
ATOM 697 N N . THR A 1 94 ? -21.339 -19.917 26.038 1.00 88.06 94 THR A N 1
ATOM 698 C CA . THR A 1 94 ? -21.499 -20.679 24.792 1.00 88.06 94 THR A CA 1
ATOM 699 C C . THR A 1 94 ? -21.987 -19.805 23.631 1.00 88.06 94 THR A C 1
ATOM 701 O O . THR A 1 94 ? -22.912 -20.168 22.909 1.00 88.06 94 THR A O 1
ATOM 704 N N . GLY A 1 95 ? -21.430 -18.600 23.492 1.00 88.19 95 GLY A N 1
ATOM 705 C CA . GLY A 1 95 ? -21.765 -17.690 22.399 1.00 88.19 95 GLY A CA 1
ATOM 706 C C . GLY A 1 95 ? -22.884 -16.696 22.651 1.00 88.19 95 GLY A C 1
ATOM 707 O O . GLY A 1 95 ? -23.144 -15.838 21.805 1.00 88.19 95 GLY A O 1
ATOM 708 N N . ASN A 1 96 ? -23.555 -16.784 23.794 1.00 93.19 96 ASN A N 1
ATOM 709 C CA . ASN A 1 96 ? -24.602 -15.851 24.175 1.00 93.19 96 ASN A CA 1
ATOM 710 C C . ASN A 1 96 ? -24.143 -14.986 25.344 1.00 93.19 96 ASN A C 1
ATOM 712 O O . ASN A 1 96 ? -23.493 -15.444 26.283 1.00 93.19 96 ASN A O 1
ATOM 716 N N . VAL A 1 97 ? -24.512 -13.710 25.284 1.00 94.50 97 VAL A N 1
ATOM 717 C CA . VAL A 1 97 ? -24.177 -12.716 26.298 1.00 94.50 97 VAL A CA 1
ATOM 718 C C . VAL A 1 97 ? -25.453 -12.067 26.781 1.00 94.50 97 VAL A C 1
ATOM 720 O O . VAL A 1 97 ? -26.219 -11.512 25.988 1.00 94.50 97 VAL A O 1
ATOM 723 N N . ILE A 1 98 ? -25.667 -12.093 28.093 1.00 94.62 98 ILE A N 1
ATOM 724 C CA . ILE A 1 98 ? -26.812 -11.444 28.723 1.00 94.62 98 ILE A CA 1
ATOM 725 C C . ILE A 1 98 ? -26.330 -10.515 29.827 1.00 94.62 98 ILE A C 1
ATOM 727 O O . ILE A 1 98 ? -25.737 -10.942 30.818 1.00 94.62 98 ILE A O 1
ATOM 731 N N . GLY A 1 99 ? -26.631 -9.230 29.659 1.00 93.12 99 GLY A N 1
ATOM 732 C CA . GLY A 1 99 ? -26.375 -8.196 30.648 1.00 93.12 99 GLY A CA 1
ATOM 733 C C . GLY A 1 99 ? -27.651 -7.732 31.333 1.00 93.12 99 GLY A C 1
ATOM 734 O O . GLY A 1 99 ? -28.647 -7.449 30.670 1.00 93.12 99 GLY A O 1
ATOM 735 N N . LEU A 1 100 ? -27.621 -7.617 32.658 1.00 92.12 100 LEU A N 1
ATOM 736 C CA . LEU A 1 100 ? -28.695 -7.086 33.493 1.00 92.12 100 LEU A CA 1
ATOM 737 C C . LEU A 1 100 ? -28.250 -5.763 34.117 1.00 92.12 100 LEU A C 1
ATOM 739 O O . LEU A 1 100 ? -27.365 -5.740 34.969 1.00 92.12 100 LEU A O 1
ATOM 743 N N . ILE A 1 101 ? -28.907 -4.671 33.733 1.00 89.81 101 ILE A N 1
ATOM 744 C CA . ILE A 1 101 ? -28.675 -3.323 34.257 1.00 89.81 101 ILE A CA 1
ATOM 745 C C . ILE A 1 101 ? -29.753 -3.023 35.297 1.00 89.81 101 ILE A C 1
ATOM 747 O O . ILE A 1 101 ? -30.945 -2.963 34.975 1.00 89.81 101 ILE A O 1
ATOM 751 N N . ARG A 1 102 ? -29.340 -2.824 36.549 1.00 87.44 102 ARG A N 1
ATOM 752 C CA . ARG A 1 102 ? -30.222 -2.535 37.686 1.00 87.44 102 ARG A CA 1
ATOM 753 C C . ARG A 1 102 ? -30.131 -1.058 38.044 1.00 87.44 102 ARG A C 1
ATOM 755 O O . ARG A 1 102 ? -29.077 -0.559 38.428 1.00 87.44 102 ARG A O 1
ATOM 762 N N . GLN A 1 103 ? -31.253 -0.360 37.939 1.00 79.38 103 GLN A N 1
ATOM 763 C CA . GLN A 1 103 ? -31.359 1.034 38.357 1.00 79.38 103 GLN A CA 1
ATOM 764 C C . GLN A 1 103 ? -31.670 1.129 39.862 1.00 79.38 103 GLN A C 1
ATOM 766 O O . GLN A 1 103 ? -32.304 0.226 40.419 1.00 79.38 103 GLN A O 1
ATOM 771 N N . PRO A 1 104 ? -31.291 2.233 40.537 1.00 72.06 104 PRO A N 1
ATOM 772 C CA . PRO A 1 104 ? -31.573 2.433 41.963 1.00 72.06 104 PRO A CA 1
ATOM 773 C C . PRO A 1 104 ? -33.066 2.397 42.327 1.00 72.06 104 PRO A C 1
ATOM 775 O O . PRO A 1 104 ? -33.420 2.123 43.470 1.00 72.06 104 PRO A O 1
ATOM 778 N N . ASP A 1 105 ? -33.953 2.659 41.363 1.00 72.06 105 ASP A N 1
ATOM 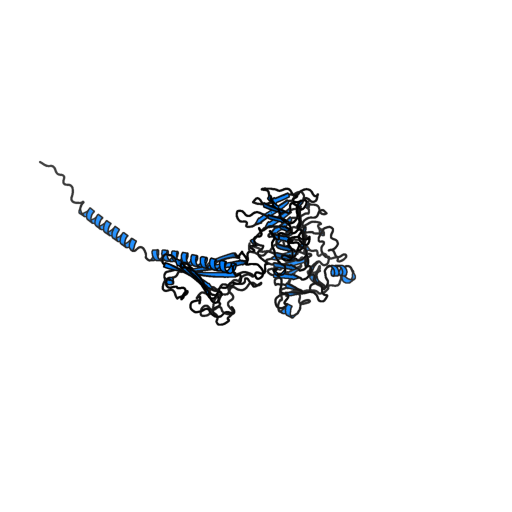779 C CA . ASP A 1 105 ? -35.411 2.615 41.523 1.00 72.06 105 ASP A CA 1
ATOM 780 C C . ASP A 1 105 ? -36.000 1.185 41.427 1.00 72.06 105 ASP A C 1
ATOM 782 O O . ASP A 1 105 ? -37.222 0.999 41.455 1.00 72.06 105 ASP A O 1
ATOM 786 N N . GLY A 1 106 ? -35.138 0.168 41.302 1.00 73.56 106 GLY A N 1
ATOM 787 C CA . GLY A 1 106 ? -35.509 -1.238 41.167 1.00 73.56 106 GLY A CA 1
ATOM 788 C C . GLY A 1 106 ? -35.985 -1.629 39.765 1.00 73.56 106 GLY A C 1
ATOM 789 O O . GLY A 1 106 ? -36.542 -2.719 39.594 1.00 73.56 106 GLY A O 1
ATOM 790 N N . GLN A 1 107 ? -35.826 -0.766 38.756 1.00 81.62 107 GLN A N 1
ATOM 791 C CA . GLN A 1 107 ? -36.023 -1.162 37.364 1.00 81.62 107 GLN A CA 1
ATOM 792 C C . GLN A 1 107 ? -34.844 -1.976 36.842 1.00 81.62 107 GLN A C 1
ATOM 794 O O . GLN A 1 107 ? -33.687 -1.728 37.173 1.00 81.62 107 GLN A O 1
ATOM 799 N N . VAL A 1 108 ? -35.174 -2.954 36.001 1.00 88.62 108 VAL A N 1
ATOM 800 C CA . VAL A 1 108 ? -34.208 -3.818 35.329 1.00 88.62 108 VAL A CA 1
ATOM 801 C C . VAL A 1 108 ? -34.344 -3.587 33.832 1.00 88.62 108 VAL A C 1
ATOM 803 O O . VAL A 1 108 ? -35.449 -3.671 33.287 1.00 88.62 108 VAL A O 1
ATOM 806 N N . SER A 1 109 ? -33.221 -3.286 33.192 1.00 91.50 109 SER A N 1
ATOM 807 C CA . SER A 1 109 ? -33.069 -3.347 31.740 1.00 91.50 109 SER A CA 1
ATOM 808 C C . SER A 1 109 ? -32.087 -4.462 31.399 1.00 91.50 109 SER A C 1
ATOM 810 O O . SER A 1 109 ? -31.258 -4.835 32.226 1.00 91.50 109 SER A O 1
ATOM 812 N N . GLN A 1 110 ? -32.206 -5.022 30.207 1.00 94.56 110 GLN A N 1
ATOM 813 C CA . GLN A 1 110 ? -31.422 -6.166 29.767 1.00 94.56 110 GLN A CA 1
ATOM 814 C C . GLN A 1 110 ? -30.824 -5.868 28.397 1.00 94.56 110 GLN A C 1
ATOM 816 O O . GLN A 1 110 ? -31.510 -5.279 27.564 1.00 94.56 110 GLN A O 1
ATOM 821 N N . PHE A 1 111 ? -29.593 -6.299 28.149 1.00 94.81 111 PHE A N 1
ATOM 822 C CA . PHE A 1 111 ? -29.060 -6.417 26.795 1.00 94.81 111 PHE A CA 1
ATOM 823 C C . PHE A 1 111 ? -28.714 -7.868 26.482 1.00 94.81 111 PHE A C 1
ATOM 825 O O . PHE A 1 111 ? -28.347 -8.624 27.383 1.00 94.81 111 PHE A O 1
ATOM 832 N N . ARG A 1 112 ? -28.878 -8.257 25.219 1.00 95.44 112 ARG A N 1
ATOM 833 C CA . ARG A 1 112 ? -28.651 -9.616 24.725 1.00 95.44 112 ARG A CA 1
ATOM 834 C C . ARG A 1 112 ? -27.833 -9.563 23.443 1.00 95.44 112 ARG A C 1
ATOM 836 O O . ARG A 1 112 ? -28.193 -8.819 22.530 1.00 95.44 112 ARG A O 1
ATOM 843 N N . ILE A 1 113 ? -26.761 -10.343 23.390 1.00 95.31 113 ILE A N 1
ATOM 844 C CA . ILE A 1 113 ? -25.893 -10.514 22.219 1.00 95.31 113 ILE A CA 1
ATOM 845 C C . ILE A 1 113 ? -25.809 -12.004 21.946 1.00 95.31 113 ILE A C 1
ATOM 847 O O . ILE A 1 113 ? -25.673 -12.798 22.875 1.00 95.31 113 ILE A O 1
ATOM 851 N N . ARG A 1 114 ? -25.919 -12.377 20.678 1.00 93.19 114 ARG A N 1
ATOM 852 C CA . ARG A 1 114 ? -25.971 -13.768 20.248 1.00 93.19 114 ARG A CA 1
ATOM 853 C C . ARG A 1 114 ? -24.962 -13.989 19.136 1.00 93.19 114 ARG A C 1
ATOM 855 O O . ARG A 1 114 ? -25.089 -13.328 18.116 1.00 93.19 114 ARG A O 1
ATOM 862 N N . PHE A 1 115 ? -24.028 -14.910 19.319 1.00 91.81 115 PHE A N 1
ATOM 863 C CA . PHE A 1 115 ? -23.168 -15.463 18.267 1.00 91.81 115 PHE A CA 1
ATOM 864 C C . PHE A 1 115 ? -23.549 -16.913 17.934 1.00 91.81 115 PHE A C 1
ATOM 866 O O . PHE A 1 115 ? -23.332 -17.351 16.812 1.00 91.81 115 PHE A O 1
ATOM 873 N N . ASN A 1 116 ? -24.166 -17.627 18.882 1.00 91.62 116 ASN A N 1
ATOM 874 C CA . ASN A 1 116 ? -24.521 -19.040 18.751 1.00 91.62 116 ASN A CA 1
ATOM 875 C C . ASN A 1 116 ? -25.731 -19.274 17.825 1.00 91.62 116 ASN A C 1
ATOM 877 O O . ASN A 1 116 ? -26.740 -18.557 17.901 1.00 91.62 116 ASN A O 1
ATOM 881 N N . PHE A 1 117 ? -25.666 -20.299 16.981 1.00 90.00 117 PHE A N 1
ATOM 882 C CA . PHE A 1 117 ? -26.677 -20.609 15.968 1.00 90.00 117 PHE A CA 1
ATOM 883 C C . PHE A 1 117 ? -27.894 -21.348 16.523 1.00 90.00 117 PHE A C 1
ATOM 885 O O . PHE A 1 117 ? -28.969 -21.247 15.928 1.00 90.00 117 PHE A O 1
ATOM 892 N N . GLN A 1 118 ? -27.801 -21.930 17.720 1.00 89.75 118 GLN A N 1
ATOM 893 C CA . GLN A 1 118 ? -28.865 -22.676 18.402 1.00 89.75 118 GLN A CA 1
ATOM 894 C C . GLN A 1 118 ? -29.478 -23.767 17.505 1.00 89.75 118 GLN A C 1
ATOM 896 O O . GLN A 1 118 ? -30.701 -23.918 17.440 1.00 89.75 118 GLN A O 1
ATOM 901 N N . ASP A 1 119 ? -28.636 -24.432 16.723 1.00 85.00 119 ASP A N 1
ATOM 902 C CA . ASP A 1 119 ? -28.965 -25.408 15.686 1.00 85.00 119 ASP A CA 1
ATOM 903 C C . ASP A 1 119 ? -28.574 -26.846 16.069 1.00 85.00 119 ASP A C 1
ATOM 905 O O . ASP A 1 119 ? -28.689 -27.769 15.259 1.00 85.00 119 ASP A O 1
ATOM 909 N N . GLY A 1 120 ? -28.225 -27.065 17.337 1.00 82.94 120 GLY A N 1
ATOM 910 C CA . GLY A 1 120 ? -27.954 -28.370 17.918 1.00 82.94 120 GLY A CA 1
ATOM 911 C C . GLY A 1 120 ? -26.481 -28.589 18.269 1.00 82.94 120 GLY A C 1
ATOM 912 O O . GLY A 1 120 ? -25.668 -27.672 18.264 1.00 82.94 120 GLY A O 1
ATOM 913 N N . PRO A 1 121 ? -26.107 -29.822 18.654 1.00 80.81 121 PRO A N 1
ATOM 914 C CA . PRO A 1 121 ? -24.736 -30.128 19.047 1.00 80.81 121 PRO A CA 1
ATOM 915 C C . PRO A 1 121 ? -23.762 -30.040 17.864 1.00 80.81 121 PRO A C 1
ATOM 917 O O . PRO A 1 121 ? -23.876 -30.834 16.931 1.00 80.81 121 PRO A O 1
ATOM 920 N N . ALA A 1 122 ? -22.778 -29.140 17.955 1.00 72.06 122 ALA A N 1
ATOM 921 C CA . ALA A 1 122 ? -21.774 -28.876 16.922 1.00 72.06 122 ALA A CA 1
ATOM 922 C C . ALA A 1 122 ? -22.399 -28.542 15.555 1.00 72.06 122 ALA A C 1
ATOM 924 O O . ALA A 1 122 ? -22.050 -29.157 14.545 1.00 72.06 122 ALA A O 1
ATOM 925 N N . GLY A 1 123 ? -23.350 -27.603 15.554 1.00 73.81 123 GLY A N 1
ATOM 926 C CA . GLY A 1 123 ? -24.026 -27.118 14.352 1.00 73.81 123 GLY A CA 1
ATOM 927 C C . GLY A 1 123 ? -23.125 -26.306 13.412 1.00 73.81 123 GLY A C 1
ATOM 928 O O . GLY A 1 123 ? -21.899 -26.421 13.438 1.00 73.81 123 GLY A O 1
ATOM 929 N N . GLY A 1 124 ? -23.719 -25.480 12.551 1.00 75.44 124 GLY A N 1
ATOM 930 C CA . GLY A 1 124 ? -23.022 -24.686 11.533 1.00 75.44 124 GLY A CA 1
ATOM 931 C C . GLY A 1 124 ? -22.021 -23.663 12.089 1.00 75.44 124 GLY A C 1
ATOM 932 O O . GLY A 1 124 ? -21.123 -23.238 11.362 1.00 75.44 124 GLY A O 1
ATOM 933 N N . ASP A 1 125 ? -22.128 -23.301 13.370 1.00 77.50 125 ASP A N 1
ATOM 934 C CA . ASP A 1 125 ? -21.158 -22.478 14.107 1.00 77.50 125 ASP A CA 1
ATOM 935 C C . ASP A 1 125 ? -20.098 -23.301 14.871 1.00 77.50 125 ASP A C 1
ATOM 937 O O . ASP A 1 125 ? -19.195 -22.738 15.493 1.00 77.50 125 ASP A O 1
ATOM 941 N N . GLY A 1 126 ? -20.185 -24.634 14.822 1.00 80.06 126 GLY A N 1
ATOM 942 C CA . GLY A 1 126 ? -19.294 -25.560 15.516 1.00 80.06 126 GLY A CA 1
ATOM 943 C C . GLY A 1 126 ? -19.537 -25.660 17.025 1.00 80.06 126 GLY A C 1
ATOM 944 O O . GLY A 1 126 ? -18.719 -26.264 17.727 1.00 80.06 126 GLY A O 1
ATOM 945 N N . TRP A 1 127 ? -20.631 -25.094 17.545 1.00 82.50 127 TRP A N 1
ATOM 946 C CA . TRP A 1 127 ? -20.921 -25.021 18.976 1.00 82.50 127 TRP A CA 1
ATOM 947 C C . TRP A 1 127 ? -22.109 -25.879 19.398 1.00 82.50 127 TRP A C 1
ATOM 949 O O . TRP A 1 127 ? -22.896 -26.353 18.589 1.00 82.50 127 TRP A O 1
ATOM 959 N N . ASN A 1 128 ? -22.198 -26.147 20.702 1.00 87.19 128 ASN A N 1
ATOM 960 C CA . ASN A 1 128 ? -23.399 -26.738 21.287 1.00 87.19 128 ASN A CA 1
ATOM 961 C C . ASN A 1 128 ? -24.407 -25.637 21.616 1.00 87.19 128 ASN A C 1
ATOM 963 O O . ASN A 1 128 ? -24.020 -24.510 21.930 1.00 87.19 128 ASN A O 1
ATOM 967 N N . ASP A 1 129 ? -25.687 -25.997 21.654 1.00 87.25 129 ASP A N 1
ATOM 968 C CA . ASP A 1 129 ? -26.727 -25.079 22.106 1.00 87.25 129 ASP A CA 1
ATOM 969 C C . ASP A 1 129 ? -26.467 -24.574 23.541 1.00 87.25 129 ASP A C 1
ATOM 971 O O . ASP A 1 129 ? -26.084 -25.350 24.430 1.00 87.25 129 ASP A O 1
ATOM 975 N N . PRO A 1 130 ? -26.734 -23.284 23.810 1.00 86.19 130 PRO A N 1
ATOM 976 C CA . PRO A 1 130 ? -26.602 -22.707 25.137 1.00 86.19 130 PRO A CA 1
ATOM 977 C C . PRO A 1 130 ? -27.657 -23.286 26.087 1.00 86.19 130 PRO A C 1
ATOM 979 O O . PRO A 1 130 ? -28.738 -23.725 25.684 1.00 86.19 130 PRO A O 1
ATOM 982 N N . ALA A 1 131 ? -27.381 -23.228 27.393 1.00 86.56 131 ALA A N 1
ATOM 983 C CA . ALA A 1 131 ? -28.346 -23.644 28.407 1.00 86.56 131 ALA A CA 1
ATOM 984 C C . ALA A 1 131 ? -29.678 -22.867 28.273 1.00 86.56 131 ALA A C 1
ATOM 986 O O . ALA A 1 131 ? -29.654 -21.691 27.905 1.00 86.56 131 ALA A O 1
ATOM 987 N N . PRO A 1 132 ? -30.834 -23.439 28.673 1.00 84.62 132 PRO A N 1
ATOM 988 C CA . PRO A 1 132 ? -32.144 -22.793 28.504 1.00 84.62 132 PRO A CA 1
ATOM 989 C C . PRO A 1 132 ? -32.260 -21.377 29.091 1.00 84.62 132 PRO A C 1
ATOM 991 O O . PRO A 1 132 ? -33.025 -20.554 28.599 1.00 84.62 132 PRO A O 1
ATOM 994 N N . ALA A 1 133 ? -31.497 -21.079 30.147 1.00 85.12 133 ALA A N 1
ATOM 995 C CA . ALA A 1 133 ? -31.462 -19.763 30.786 1.00 85.12 133 ALA A CA 1
ATOM 996 C C . ALA A 1 133 ? -30.659 -18.703 29.993 1.00 85.12 133 ALA A C 1
ATOM 998 O O . ALA A 1 133 ? -30.743 -17.517 30.309 1.00 85.12 133 ALA A O 1
ATOM 999 N N . GLN A 1 134 ? -29.900 -19.129 28.978 1.00 87.31 134 GLN A N 1
ATOM 1000 C CA . GLN A 1 134 ? -29.053 -18.321 28.091 1.00 87.31 134 GLN A CA 1
ATOM 1001 C C . GLN A 1 134 ? -29.514 -18.347 26.627 1.00 87.31 134 GLN A C 1
ATOM 1003 O O . GLN A 1 134 ? -28.969 -17.618 25.805 1.00 87.31 134 GLN A O 1
ATOM 1008 N N . THR A 1 135 ? -30.520 -19.149 26.276 1.00 89.06 135 THR A N 1
ATOM 1009 C CA . THR A 1 135 ? -31.100 -19.187 24.924 1.00 89.06 135 THR A CA 1
ATOM 1010 C C . THR A 1 135 ? -31.749 -17.848 24.577 1.00 89.06 135 THR A C 1
ATOM 1012 O O . THR A 1 135 ? -32.559 -17.346 25.355 1.00 89.06 135 THR A O 1
ATOM 1015 N N . ILE A 1 136 ? -31.431 -17.273 23.415 1.00 90.19 136 ILE A N 1
ATOM 1016 C CA . ILE A 1 136 ? -31.956 -15.980 22.953 1.00 90.19 136 ILE A CA 1
ATOM 1017 C C . ILE A 1 136 ? -32.986 -16.208 21.839 1.00 90.19 136 ILE A C 1
ATOM 1019 O O . ILE A 1 136 ? -32.732 -16.882 20.844 1.00 90.19 136 ILE A O 1
ATOM 1023 N N . ASP A 1 137 ? -34.167 -15.620 22.018 1.00 88.69 137 ASP A N 1
ATOM 1024 C CA . ASP A 1 137 ? -35.358 -15.805 21.189 1.00 88.69 137 ASP A CA 1
ATOM 1025 C C . ASP A 1 137 ? -35.569 -14.649 20.200 1.00 88.69 137 ASP A C 1
ATOM 1027 O O . ASP A 1 137 ? -36.587 -13.955 20.230 1.00 88.69 137 ASP A O 1
ATOM 1031 N N . ASN A 1 138 ? -34.579 -14.397 19.342 1.00 86.56 138 ASN A N 1
ATOM 1032 C CA . ASN A 1 138 ? -34.648 -13.348 18.326 1.00 86.56 138 ASN A CA 1
ATOM 1033 C C . ASN A 1 138 ? -33.951 -13.779 17.012 1.00 86.56 138 ASN A C 1
ATOM 1035 O O . ASN A 1 138 ? -33.152 -14.720 17.023 1.00 86.56 138 ASN A O 1
ATOM 1039 N N . PRO A 1 139 ? -34.237 -13.105 15.878 1.00 87.12 139 PRO A N 1
ATOM 1040 C CA . PRO A 1 139 ? -33.641 -13.450 14.585 1.00 87.12 139 PRO A CA 1
ATOM 1041 C C . PRO A 1 139 ? -32.207 -12.916 14.387 1.00 87.12 139 PRO A C 1
ATOM 1043 O O . PRO A 1 139 ? -31.600 -13.167 13.344 1.00 87.12 139 PRO A O 1
ATOM 1046 N N . TYR A 1 140 ? -31.678 -12.130 15.329 1.00 88.12 140 TYR A N 1
ATOM 1047 C CA . TYR A 1 140 ? -30.440 -11.370 15.164 1.00 88.12 140 TYR A CA 1
ATOM 1048 C C . TYR A 1 140 ? -29.245 -12.153 15.706 1.00 88.12 140 TYR A C 1
ATOM 1050 O O . TYR A 1 140 ? -29.168 -12.440 16.898 1.00 88.12 140 TYR A O 1
ATOM 1058 N N . VAL A 1 141 ? -28.295 -12.456 14.824 1.00 89.81 141 VAL A N 1
ATOM 1059 C CA . VAL A 1 141 ? -27.066 -13.184 15.149 1.00 89.81 141 VAL A CA 1
ATOM 1060 C C . VAL A 1 141 ? -25.878 -12.305 14.766 1.00 89.81 141 VAL A C 1
ATOM 1062 O O . VAL A 1 141 ? -25.805 -11.812 13.643 1.00 89.81 141 VAL A O 1
ATOM 1065 N N . SER A 1 142 ? -25.009 -12.050 15.735 1.00 91.38 142 SER A N 1
ATOM 1066 C CA . SER A 1 142 ? -23.708 -11.399 15.587 1.00 91.38 142 SER A CA 1
ATOM 1067 C C . SER A 1 142 ? -22.718 -12.367 14.957 1.00 91.38 142 SER A C 1
ATOM 1069 O O . SER A 1 142 ? -22.816 -13.576 15.151 1.00 91.38 142 SER A O 1
ATOM 1071 N N . LEU A 1 143 ? -21.739 -11.837 14.236 1.00 88.81 143 LEU A N 1
ATOM 1072 C CA . LEU A 1 143 ? -20.717 -12.644 13.582 1.00 88.81 143 LEU A CA 1
ATOM 1073 C C . LEU A 1 143 ? -19.360 -11.976 13.743 1.00 88.81 143 LEU A C 1
ATOM 1075 O O . LEU A 1 143 ? -19.175 -10.827 13.331 1.00 88.81 143 LEU A O 1
ATOM 1079 N N . ASN A 1 144 ? -18.418 -12.712 14.326 1.00 86.56 144 ASN A N 1
ATOM 1080 C CA . ASN A 1 144 ? -17.026 -12.306 14.396 1.00 86.56 144 ASN A CA 1
ATOM 1081 C C . ASN A 1 144 ? -16.263 -12.879 13.196 1.00 86.56 144 ASN A C 1
ATOM 1083 O O . ASN A 1 144 ? -16.042 -14.081 13.111 1.00 86.56 144 ASN A O 1
ATOM 1087 N N . ASN A 1 145 ? -15.885 -11.997 12.272 1.00 79.88 145 ASN A N 1
ATOM 1088 C CA . ASN A 1 145 ? -15.073 -12.298 11.099 1.00 79.88 145 ASN A CA 1
ATOM 1089 C C . ASN A 1 145 ? -13.695 -11.609 11.198 1.00 79.88 145 ASN A C 1
ATOM 1091 O O . ASN A 1 145 ? -13.071 -11.297 10.183 1.00 79.88 145 ASN A O 1
ATOM 1095 N N . MET A 1 146 ? -13.219 -11.310 12.417 1.00 68.00 146 MET A N 1
ATOM 1096 C CA . MET A 1 146 ? -11.947 -10.607 12.621 1.00 68.00 146 MET A CA 1
ATOM 1097 C C . MET A 1 146 ? -10.733 -11.430 12.177 1.00 68.00 146 MET A C 1
ATOM 1099 O O . MET A 1 146 ? -9.719 -10.855 11.793 1.00 68.00 146 MET A O 1
ATOM 1103 N N . THR A 1 147 ? -10.836 -12.759 12.200 1.00 57.19 147 THR A N 1
ATOM 1104 C CA . THR A 1 147 ? -9.737 -13.682 11.882 1.00 57.19 147 THR A CA 1
ATOM 1105 C C . THR A 1 147 ? -9.723 -14.152 10.429 1.00 57.19 147 THR A C 1
ATOM 1107 O O . THR A 1 147 ? -8.714 -14.690 9.983 1.00 57.19 147 THR A O 1
ATOM 1110 N N . SER A 1 148 ? -10.807 -13.953 9.673 1.00 54.78 148 SER A N 1
ATOM 1111 C CA . SER A 1 148 ? -10.906 -14.434 8.293 1.00 54.78 148 SER A CA 1
ATOM 1112 C C . SER A 1 148 ? -10.588 -13.334 7.274 1.00 54.78 148 SER A C 1
ATOM 1114 O O . SER A 1 148 ? -10.971 -12.167 7.418 1.00 54.78 148 SER A O 1
ATOM 1116 N N . GLY A 1 149 ? -9.858 -13.731 6.225 1.00 51.09 149 GLY A N 1
ATOM 1117 C CA . GLY A 1 149 ? -9.490 -12.879 5.091 1.00 51.09 149 GLY A CA 1
ATOM 1118 C C . GLY A 1 149 ? -10.629 -12.643 4.096 1.00 51.09 149 GLY A C 1
ATOM 1119 O O . GLY A 1 149 ? -10.542 -11.731 3.276 1.00 51.09 149 GLY A O 1
ATOM 1120 N N . ASN A 1 150 ? -11.722 -13.402 4.204 1.00 61.62 150 ASN A N 1
ATOM 1121 C CA . ASN A 1 150 ? -12.860 -13.335 3.295 1.00 61.62 150 ASN A CA 1
ATOM 1122 C C . ASN A 1 150 ? -14.073 -12.679 3.971 1.00 61.62 150 ASN A C 1
ATOM 1124 O O . ASN A 1 150 ? -14.297 -12.886 5.165 1.00 61.62 150 ASN A O 1
ATOM 1128 N N . PRO A 1 151 ? -14.898 -11.908 3.242 1.00 65.44 151 PRO A N 1
ATOM 1129 C CA . PRO A 1 151 ? -16.214 -11.516 3.729 1.00 65.44 151 PRO A CA 1
ATOM 1130 C C . PRO A 1 151 ? -17.084 -12.750 3.994 1.00 65.44 151 PRO A C 1
ATOM 1132 O O . PRO A 1 151 ? -17.139 -13.659 3.166 1.00 65.44 151 PRO A O 1
ATOM 1135 N N . VAL A 1 152 ? -17.799 -12.765 5.118 1.00 75.62 152 VAL A N 1
ATOM 1136 C CA . VAL A 1 152 ? -18.680 -13.880 5.500 1.00 75.62 152 VAL A CA 1
ATOM 1137 C C . VAL A 1 152 ? -20.123 -13.377 5.580 1.00 75.62 152 VAL A C 1
ATOM 1139 O O . VAL A 1 152 ? -20.361 -12.312 6.158 1.00 75.62 152 VAL A O 1
ATOM 1142 N N . PRO A 1 153 ? -21.111 -14.082 4.997 1.00 80.50 153 PRO A N 1
ATOM 1143 C CA . PRO A 1 153 ? -22.517 -13.705 5.120 1.00 80.50 153 PRO A CA 1
ATOM 1144 C C . PRO A 1 153 ? -22.946 -13.585 6.585 1.00 80.50 153 PRO A C 1
ATOM 1146 O O . PRO A 1 153 ? -22.689 -14.488 7.374 1.00 80.50 153 PRO A O 1
ATOM 1149 N N . LEU A 1 154 ? -23.613 -12.487 6.951 1.00 81.81 154 LEU A N 1
ATOM 1150 C CA . LEU A 1 154 ? -24.160 -12.313 8.295 1.00 81.81 154 LEU A CA 1
ATOM 1151 C C . LEU A 1 154 ? -25.372 -13.245 8.456 1.00 81.81 154 LEU A C 1
ATOM 1153 O O . LEU A 1 154 ? -26.371 -13.031 7.770 1.00 81.81 154 LEU A O 1
ATOM 1157 N N . PRO A 1 155 ? -25.343 -14.253 9.339 1.00 84.56 155 PRO A N 1
ATOM 1158 C CA . PRO A 1 155 ? -26.466 -15.166 9.502 1.00 84.56 155 PRO A CA 1
ATOM 1159 C C . PRO A 1 155 ? -27.702 -14.470 10.090 1.00 84.56 155 PRO A C 1
ATOM 1161 O O . PRO A 1 155 ? -27.638 -13.474 10.823 1.00 84.56 155 PRO A O 1
ATOM 1164 N N . ARG A 1 156 ? -28.872 -15.029 9.781 1.00 84.94 156 ARG A N 1
ATOM 1165 C CA . ARG A 1 156 ? -30.154 -14.686 10.405 1.00 84.94 156 ARG A CA 1
ATOM 1166 C C . ARG A 1 156 ? -30.839 -15.973 10.826 1.00 84.94 156 ARG A C 1
ATOM 1168 O O . ARG A 1 156 ? -30.862 -16.929 10.064 1.00 84.94 156 ARG A O 1
ATOM 1175 N N . ALA A 1 157 ? -31.411 -15.984 12.023 1.00 85.00 157 ALA A N 1
ATOM 1176 C CA . ALA A 1 157 ? -32.165 -17.141 12.481 1.00 85.00 157 ALA A CA 1
ATOM 1177 C C . ALA A 1 157 ? -33.517 -17.218 11.753 1.00 85.00 157 ALA A C 1
ATOM 1179 O O . ALA A 1 157 ? -34.365 -16.332 11.897 1.00 85.00 157 ALA A O 1
ATOM 1180 N N . ASP A 1 158 ? -33.690 -18.278 10.967 1.00 84.31 158 ASP A N 1
ATOM 1181 C CA . ASP A 1 158 ? -34.853 -18.570 10.124 1.00 84.31 158 ASP A CA 1
ATOM 1182 C C . ASP A 1 158 ? -35.504 -19.933 10.440 1.00 84.31 158 ASP A C 1
ATOM 1184 O O . ASP A 1 158 ? -36.592 -20.237 9.943 1.00 84.31 158 ASP A O 1
ATOM 1188 N N . GLY A 1 159 ? -34.867 -20.735 11.294 1.00 80.62 159 GLY A N 1
ATOM 1189 C CA . GLY A 1 159 ? -35.289 -22.074 11.677 1.00 80.62 159 GLY A CA 1
ATOM 1190 C C . GLY A 1 159 ? -36.153 -22.150 12.947 1.00 80.62 159 GLY A C 1
ATOM 1191 O O . GLY A 1 159 ? -36.419 -21.151 13.630 1.00 80.62 159 GLY A O 1
ATOM 1192 N N . PRO A 1 160 ? -36.645 -23.359 13.284 1.00 81.12 160 PRO A N 1
ATOM 1193 C CA . PRO A 1 160 ? -37.449 -23.593 14.480 1.00 81.12 160 PRO A CA 1
ATOM 1194 C C . PRO A 1 160 ? -36.659 -23.275 15.754 1.00 81.12 160 PRO A C 1
ATOM 1196 O O . PRO A 1 160 ? -35.470 -23.543 15.849 1.00 81.12 160 PRO A O 1
ATOM 1199 N N . GLY A 1 161 ? -37.322 -22.695 16.759 1.00 79.81 161 GLY A N 1
ATOM 1200 C CA . GLY A 1 161 ? -36.643 -22.309 18.004 1.00 79.81 161 GLY A CA 1
ATOM 1201 C C . GLY A 1 161 ? -35.630 -21.172 17.833 1.00 79.81 161 GLY A C 1
ATOM 1202 O O . GLY A 1 161 ? -34.798 -20.975 18.712 1.00 79.81 161 GLY A O 1
ATOM 1203 N N . TRP A 1 162 ? -35.730 -20.412 16.735 1.00 86.00 162 TRP A N 1
ATOM 1204 C CA . TRP A 1 162 ? -34.759 -19.393 16.338 1.00 86.00 162 TRP A CA 1
ATOM 1205 C C . TRP A 1 162 ? -33.385 -19.976 15.998 1.00 86.00 162 TRP A C 1
ATOM 1207 O O . TRP A 1 162 ? -32.386 -19.287 16.192 1.00 86.00 162 TRP A O 1
ATOM 1217 N N . SER A 1 163 ? -33.313 -21.215 15.507 1.00 85.94 163 SER A N 1
ATOM 1218 C CA . SER A 1 163 ? -32.071 -21.771 14.970 1.00 85.94 163 SER A CA 1
ATOM 1219 C C . SER A 1 163 ? -31.672 -21.082 13.657 1.00 85.94 163 SER A C 1
ATOM 1221 O O . SER A 1 163 ? -32.517 -20.511 12.957 1.00 85.94 163 SER A O 1
ATOM 1223 N N . VAL A 1 164 ? -30.389 -21.118 13.312 1.00 84.25 164 VAL A N 1
ATOM 1224 C CA . VAL A 1 164 ? -29.891 -20.731 11.982 1.00 84.25 164 VAL A CA 1
ATOM 1225 C C . VAL A 1 164 ? -29.869 -21.987 11.109 1.00 84.25 164 VAL A C 1
ATOM 1227 O O . VAL A 1 164 ? -29.347 -23.009 11.537 1.00 84.25 164 VAL A O 1
ATOM 1230 N N . SER A 1 165 ? -30.489 -21.964 9.926 1.00 78.81 165 SER A N 1
ATOM 1231 C CA . SER A 1 165 ? -30.405 -23.090 8.983 1.00 78.81 165 SER A CA 1
ATOM 1232 C C . SER A 1 165 ? -29.113 -23.055 8.152 1.00 78.81 165 SER A C 1
ATOM 1234 O O . SER A 1 165 ? -28.576 -21.979 7.896 1.00 78.81 165 SER A O 1
ATOM 1236 N N . ASP A 1 166 ? -28.663 -24.204 7.629 1.00 64.94 166 ASP A N 1
ATOM 1237 C CA . ASP A 1 166 ? -27.489 -24.304 6.731 1.00 64.94 166 ASP A CA 1
ATOM 1238 C C . ASP A 1 166 ? -27.589 -23.411 5.473 1.00 64.94 166 ASP A C 1
ATOM 1240 O O . ASP A 1 166 ? -26.594 -23.105 4.819 1.00 64.94 166 ASP A O 1
ATOM 1244 N N . SER A 1 167 ? -28.807 -22.995 5.110 1.00 55.50 167 SER A N 1
ATOM 1245 C CA . SER A 1 167 ? -29.121 -22.138 3.960 1.00 55.50 167 SER A CA 1
ATOM 1246 C C . SER A 1 167 ? -29.322 -20.656 4.304 1.00 55.50 167 SER A C 1
ATOM 1248 O O . SER A 1 167 ? -29.644 -19.863 3.414 1.00 55.50 167 SER A O 1
ATOM 1250 N N . ALA A 1 168 ? -29.162 -20.262 5.570 1.00 57.94 168 ALA A N 1
ATOM 1251 C CA . ALA A 1 168 ? -29.457 -18.917 6.050 1.00 57.94 168 ALA A CA 1
ATOM 1252 C C . ALA A 1 168 ? -28.367 -17.900 5.661 1.00 57.94 168 ALA A C 1
ATOM 1254 O O . ALA A 1 168 ? -27.544 -17.475 6.471 1.00 57.94 168 ALA A O 1
ATOM 1255 N N . VAL A 1 169 ? -28.384 -17.457 4.404 1.00 58.34 169 VAL A N 1
ATOM 1256 C CA . VAL A 1 169 ? -27.592 -16.313 3.936 1.00 58.34 169 VAL A CA 1
ATOM 1257 C C . VAL A 1 169 ? -28.359 -15.038 4.288 1.00 58.34 169 VAL A C 1
ATOM 1259 O O . VAL A 1 169 ? -29.404 -14.754 3.698 1.00 58.34 169 VAL A O 1
ATOM 1262 N N . GLY A 1 170 ? -27.890 -14.261 5.268 1.00 58.59 170 GLY A N 1
ATOM 1263 C CA . GLY A 1 170 ? -28.493 -12.954 5.529 1.00 58.59 170 GLY A CA 1
ATOM 1264 C C . GLY A 1 170 ? -28.277 -11.972 4.369 1.00 58.59 170 GLY A C 1
ATOM 1265 O O . GLY A 1 170 ? -27.463 -12.206 3.477 1.00 58.59 170 GLY A O 1
ATOM 1266 N N . PRO A 1 171 ? -29.006 -10.842 4.359 1.00 56.88 171 PRO A N 1
ATOM 1267 C CA . PRO A 1 171 ? -28.998 -9.893 3.242 1.00 56.88 171 PRO A CA 1
ATOM 1268 C C . PRO A 1 171 ? -27.682 -9.112 3.098 1.00 56.88 171 PRO A C 1
ATOM 1270 O O . PRO A 1 171 ? -27.510 -8.377 2.127 1.00 56.88 171 PRO A O 1
ATOM 1273 N N . THR A 1 172 ? -26.784 -9.219 4.077 1.00 65.94 172 THR A N 1
ATOM 1274 C CA . THR A 1 172 ? -25.535 -8.465 4.175 1.00 65.94 172 THR A CA 1
ATOM 1275 C C . THR A 1 172 ? -24.381 -9.399 4.530 1.00 65.94 172 THR A C 1
ATOM 1277 O O . THR A 1 172 ? -24.560 -10.398 5.223 1.00 65.94 172 THR A O 1
ATOM 1280 N N . SER A 1 173 ? -23.181 -9.078 4.054 1.00 73.50 173 SER A N 1
ATOM 1281 C CA . SER A 1 173 ? -21.940 -9.755 4.438 1.00 73.50 173 SER A CA 1
ATOM 1282 C C . SER A 1 173 ? -21.175 -8.918 5.452 1.00 73.50 173 SER A C 1
ATOM 1284 O O . SER A 1 173 ? -21.058 -7.702 5.284 1.00 73.50 173 SER A O 1
ATOM 1286 N N . VAL A 1 174 ? -20.604 -9.566 6.461 1.00 71.00 174 VAL A N 1
ATOM 1287 C CA . VAL A 1 174 ? -19.597 -8.959 7.329 1.00 71.00 174 VAL A CA 1
ATOM 1288 C C . VAL A 1 174 ? -18.287 -8.910 6.544 1.00 71.00 174 VAL A C 1
ATOM 1290 O O . VAL A 1 174 ? -17.829 -9.961 6.087 1.00 71.00 174 VAL A O 1
ATOM 1293 N N . PRO A 1 175 ? -17.689 -7.724 6.332 1.00 60.06 175 PRO A N 1
ATOM 1294 C CA . PRO A 1 175 ? -16.418 -7.615 5.624 1.00 60.06 175 PRO A CA 1
ATOM 1295 C C . PRO A 1 175 ? -15.315 -8.443 6.293 1.00 60.06 175 PRO A C 1
ATOM 1297 O O . PRO A 1 175 ? -15.433 -8.829 7.459 1.00 60.06 175 PRO A O 1
ATOM 1300 N N . ARG A 1 176 ? -14.223 -8.697 5.565 1.00 56.22 176 ARG A N 1
ATOM 1301 C CA . ARG A 1 176 ? -13.018 -9.298 6.155 1.00 56.22 176 ARG A CA 1
ATOM 1302 C C . ARG A 1 176 ? -12.526 -8.470 7.344 1.00 56.22 176 ARG A C 1
ATOM 1304 O O . ARG A 1 176 ? -12.664 -7.243 7.333 1.00 56.22 176 ARG A O 1
ATOM 1311 N N . ARG A 1 177 ? -11.935 -9.133 8.342 1.00 58.56 177 ARG A N 1
ATOM 1312 C CA . ARG A 1 177 ? -11.344 -8.489 9.533 1.00 58.56 177 ARG A CA 1
ATOM 1313 C C . ARG A 1 177 ? -12.293 -7.538 10.270 1.00 58.56 177 ARG A C 1
ATOM 1315 O O . ARG A 1 177 ? -11.888 -6.505 10.807 1.00 58.56 177 ARG A O 1
ATOM 1322 N N . ALA A 1 178 ? -13.571 -7.890 10.278 1.00 66.62 178 ALA A N 1
ATOM 1323 C CA . ALA A 1 178 ? -14.625 -7.105 10.891 1.00 66.62 178 ALA A CA 1
ATOM 1324 C C . ALA A 1 178 ? -15.483 -7.981 11.797 1.00 66.62 178 ALA A C 1
ATOM 1326 O O . ALA A 1 178 ? -15.569 -9.194 11.626 1.00 66.62 178 ALA A O 1
ATOM 1327 N N . VAL A 1 179 ? -16.170 -7.365 12.745 1.00 80.62 179 VAL A N 1
ATOM 1328 C CA . VAL A 1 179 ? -17.199 -8.030 13.545 1.00 80.62 179 VAL A CA 1
ATOM 1329 C C . VAL A 1 179 ? -18.486 -7.239 13.442 1.00 80.62 179 VAL A C 1
ATOM 1331 O O . VAL A 1 179 ? -18.507 -6.024 13.643 1.00 80.62 179 VAL A O 1
ATOM 1334 N N . ALA A 1 180 ? -19.572 -7.935 13.128 1.00 84.31 180 ALA A N 1
ATOM 1335 C CA . ALA A 1 180 ? -20.911 -7.390 13.236 1.00 84.31 180 ALA A CA 1
ATOM 1336 C C . ALA A 1 180 ? -21.475 -7.775 14.602 1.00 84.31 180 ALA A C 1
ATOM 1338 O O . ALA A 1 180 ? -21.709 -8.952 14.875 1.00 84.31 180 ALA A O 1
ATOM 1339 N N . VAL A 1 181 ? -21.694 -6.777 15.455 1.00 87.44 181 VAL A N 1
ATOM 1340 C CA . VAL A 1 181 ? -22.306 -6.943 16.773 1.00 87.44 181 VAL A CA 1
ATOM 1341 C C . VAL A 1 181 ? -23.738 -6.438 16.708 1.00 87.44 181 VAL A C 1
ATOM 1343 O O . VAL A 1 181 ? -23.992 -5.253 16.478 1.00 87.44 181 VAL A O 1
ATOM 1346 N N . LEU A 1 182 ? -24.679 -7.346 16.941 1.00 88.50 182 LEU A N 1
ATOM 1347 C CA . LEU A 1 182 ? -26.098 -7.053 17.043 1.00 88.50 182 LEU A CA 1
ATOM 1348 C C . LEU A 1 182 ? -26.541 -7.230 18.487 1.00 88.50 182 LEU A C 1
ATOM 1350 O O . LEU A 1 182 ? -26.444 -8.315 19.060 1.00 88.50 182 LEU A O 1
ATOM 1354 N N . VAL A 1 183 ? -27.040 -6.142 19.066 1.00 90.25 183 VAL A N 1
ATOM 1355 C CA . VAL A 1 183 ? -27.443 -6.077 20.466 1.00 90.25 183 VAL A CA 1
ATOM 1356 C C . VAL A 1 183 ? -28.922 -5.765 20.552 1.00 90.25 183 VAL A C 1
ATOM 1358 O O . VAL A 1 183 ? -29.388 -4.723 20.090 1.00 90.25 183 VAL A O 1
ATOM 1361 N N . GLU A 1 184 ? -29.667 -6.645 21.206 1.00 92.75 184 GLU A N 1
ATOM 1362 C CA . GLU A 1 184 ? -31.040 -6.370 21.594 1.00 92.75 184 GLU A CA 1
ATOM 1363 C C . GLU A 1 184 ? -31.079 -5.831 23.021 1.00 92.75 184 GLU A C 1
ATOM 1365 O O . GLU A 1 184 ? -30.709 -6.514 23.973 1.00 92.75 184 GLU A O 1
ATOM 1370 N N . GLY A 1 185 ? -31.594 -4.621 23.185 1.00 90.75 185 GLY A N 1
ATOM 1371 C CA . GLY A 1 185 ? -31.930 -4.050 24.477 1.00 90.75 185 GLY A CA 1
ATOM 1372 C C . GLY A 1 185 ? -33.409 -4.228 24.805 1.00 90.75 185 GLY A C 1
ATOM 1373 O O . GLY A 1 185 ? -34.284 -4.053 23.956 1.00 90.75 185 GLY A O 1
ATOM 1374 N N . ARG A 1 186 ? -33.707 -4.551 26.063 1.00 92.62 186 ARG A N 1
ATOM 1375 C CA . ARG A 1 186 ? -35.058 -4.752 26.595 1.00 92.62 186 ARG A CA 1
ATOM 1376 C C . ARG A 1 186 ? -35.233 -3.941 27.869 1.00 92.62 186 ARG A C 1
ATOM 1378 O O . ARG A 1 186 ? -34.372 -3.952 28.744 1.00 92.62 186 ARG A O 1
ATOM 1385 N N . ALA A 1 187 ? -36.374 -3.276 28.016 1.00 88.88 187 ALA A N 1
ATOM 1386 C CA . ALA A 1 187 ? -36.712 -2.567 29.248 1.00 88.88 187 ALA A CA 1
ATOM 1387 C C . ALA A 1 187 ? -38.213 -2.603 29.544 1.00 88.88 187 ALA A C 1
ATOM 1389 O O . ALA A 1 187 ? -39.060 -2.567 28.647 1.00 88.88 187 ALA A O 1
ATOM 1390 N N . GLY A 1 188 ? -38.561 -2.656 30.829 1.00 86.25 188 GLY A N 1
ATOM 1391 C CA . GLY A 1 188 ? -39.944 -2.582 31.288 1.00 86.25 188 GLY A CA 1
ATOM 1392 C C . GLY A 1 188 ? -40.210 -3.398 32.547 1.00 86.25 188 GLY A C 1
ATOM 1393 O O . GLY A 1 188 ? -39.381 -4.170 33.023 1.00 86.25 188 GLY A O 1
ATOM 1394 N N . LYS A 1 189 ? -41.421 -3.255 33.097 1.00 82.19 189 LYS A N 1
ATOM 1395 C CA . LYS A 1 189 ? -41.807 -3.923 34.353 1.00 82.19 189 LYS A CA 1
ATOM 1396 C C . LYS A 1 189 ? -41.776 -5.450 34.266 1.00 82.19 189 LYS A C 1
ATOM 1398 O O . LYS A 1 189 ? -41.602 -6.086 35.301 1.00 82.19 189 LYS A O 1
ATOM 1403 N N . GLY A 1 190 ? -41.922 -6.013 33.063 1.00 83.62 190 GLY A N 1
ATOM 1404 C CA . GLY A 1 190 ? -41.856 -7.457 32.836 1.00 83.62 190 GLY A CA 1
ATOM 1405 C C . GLY A 1 190 ? -40.499 -8.090 33.163 1.00 83.62 190 GLY A C 1
ATOM 1406 O O . GLY A 1 190 ? -40.456 -9.299 33.355 1.00 83.62 190 GLY A O 1
ATOM 1407 N N . LEU A 1 191 ? -39.430 -7.289 33.282 1.00 88.00 191 LEU A N 1
ATOM 1408 C CA . LEU A 1 191 ? -38.055 -7.754 33.520 1.00 88.00 191 LEU A CA 1
ATOM 1409 C C . LEU A 1 191 ? -37.623 -7.710 34.997 1.00 88.00 191 LEU A C 1
ATOM 1411 O O . LEU A 1 191 ? -36.524 -8.132 35.335 1.00 88.00 191 LEU A O 1
ATOM 1415 N N . ARG A 1 192 ? -38.468 -7.216 35.913 1.00 83.00 192 ARG A N 1
ATOM 1416 C CA . ARG A 1 192 ? -38.097 -7.040 37.336 1.00 83.00 192 ARG A CA 1
ATOM 1417 C C . ARG A 1 192 ? -37.739 -8.337 38.067 1.00 83.00 192 ARG A C 1
ATOM 1419 O O . ARG A 1 192 ? -37.108 -8.279 39.115 1.00 83.00 192 ARG A O 1
ATOM 1426 N N . GLY A 1 193 ? -38.185 -9.480 37.548 1.00 82.44 193 GLY A N 1
ATOM 1427 C CA . GLY A 1 193 ? -37.900 -10.797 38.114 1.00 82.44 193 GLY A CA 1
ATOM 1428 C C . GLY A 1 193 ? -36.565 -11.403 37.677 1.00 82.44 193 GLY A C 1
ATOM 1429 O O . GLY A 1 193 ? -36.225 -12.465 38.184 1.00 82.44 193 GLY A O 1
ATOM 1430 N N . LEU A 1 194 ? -35.827 -10.768 36.756 1.00 86.94 194 LEU A N 1
ATOM 1431 C CA . LEU A 1 194 ? -34.580 -11.325 36.230 1.00 86.94 194 LEU A CA 1
ATOM 1432 C C . LEU A 1 194 ? -33.467 -11.318 37.288 1.00 86.94 194 LEU A C 1
ATOM 1434 O O . LEU A 1 194 ? -33.252 -10.342 38.022 1.00 86.94 194 LEU A O 1
ATOM 1438 N N . THR A 1 195 ? -32.735 -12.426 37.355 1.00 84.00 195 THR A N 1
ATOM 1439 C CA . THR A 1 195 ? -31.618 -12.635 38.287 1.00 84.00 195 THR A CA 1
ATOM 1440 C C . THR A 1 195 ? -30.421 -13.205 37.544 1.00 84.00 195 THR A C 1
ATOM 1442 O O . THR A 1 195 ? -30.569 -13.667 36.423 1.00 84.00 195 THR A O 1
ATOM 1445 N N . SER A 1 196 ? -29.237 -13.198 38.152 1.00 78.06 196 SER A N 1
ATOM 1446 C CA . SER A 1 196 ? -28.057 -13.830 37.552 1.00 78.06 196 SER A CA 1
ATOM 1447 C C . SER A 1 196 ? -28.235 -15.338 37.317 1.00 78.06 196 SER A C 1
ATOM 1449 O O . SER A 1 196 ? -27.672 -15.874 36.374 1.00 78.06 196 SER A O 1
ATOM 1451 N N . ALA A 1 197 ? -29.052 -16.013 38.133 1.00 80.44 197 ALA A N 1
ATOM 1452 C CA . ALA A 1 197 ? -29.350 -17.441 37.991 1.00 80.44 197 ALA A CA 1
ATOM 1453 C C . ALA A 1 197 ? -30.432 -17.749 36.937 1.00 80.44 197 ALA A C 1
ATOM 1455 O O . ALA A 1 197 ? -30.504 -18.867 36.440 1.00 80.44 197 ALA A O 1
ATOM 1456 N N . ASP A 1 198 ? -31.280 -16.770 36.613 1.00 84.25 198 ASP A N 1
ATOM 1457 C CA . ASP A 1 198 ? -32.310 -16.869 35.572 1.00 84.25 198 ASP A CA 1
ATOM 1458 C C . ASP A 1 198 ? -32.368 -15.534 34.806 1.00 84.25 198 ASP A C 1
ATOM 1460 O O . ASP A 1 198 ? -33.258 -14.698 35.040 1.00 84.25 198 ASP A O 1
ATOM 1464 N N . PRO A 1 199 ? -31.343 -15.260 33.976 1.00 85.19 199 PRO A N 1
ATOM 1465 C CA . PRO A 1 199 ? -31.144 -13.951 33.376 1.00 85.19 199 PRO A CA 1
ATOM 1466 C C . PRO A 1 199 ? -32.040 -13.720 32.163 1.00 85.19 199 PRO A C 1
ATOM 1468 O O . PRO A 1 199 ? -32.174 -12.572 31.753 1.00 85.19 199 PRO A O 1
ATOM 1471 N N . ASN A 1 200 ? -32.688 -14.758 31.618 1.00 87.00 200 ASN A N 1
ATOM 1472 C CA . ASN A 1 200 ? -33.541 -14.654 30.432 1.00 87.00 200 ASN A CA 1
ATOM 1473 C C . ASN A 1 200 ? -34.950 -15.241 30.598 1.00 87.00 200 ASN A C 1
ATOM 1475 O O . ASN A 1 200 ? -35.571 -15.658 29.621 1.00 87.00 200 ASN A O 1
ATOM 1479 N N . GLN A 1 201 ? -35.489 -15.244 31.820 1.00 85.00 201 GLN A N 1
ATOM 1480 C CA . GLN A 1 201 ? -36.863 -15.679 32.064 1.00 85.00 201 GLN A CA 1
ATOM 1481 C C . GLN A 1 201 ? -37.877 -14.945 31.168 1.00 85.00 201 GLN A C 1
ATOM 1483 O O . GLN A 1 201 ? -37.779 -13.735 30.933 1.00 85.00 201 GLN A O 1
ATOM 1488 N N . ALA A 1 202 ? -38.923 -15.663 30.746 1.00 82.75 202 ALA A N 1
ATOM 1489 C CA . ALA A 1 202 ? -40.045 -15.078 30.022 1.00 82.75 202 ALA A CA 1
ATOM 1490 C C . ALA A 1 202 ? -40.635 -13.865 30.782 1.00 82.75 202 ALA A C 1
ATOM 1492 O O . ALA A 1 202 ? -40.976 -13.976 31.969 1.00 82.75 202 ALA A O 1
ATOM 1493 N N . PRO A 1 203 ? -40.782 -12.698 30.126 1.00 83.44 203 PRO A N 1
ATOM 1494 C CA . PRO A 1 203 ? -41.189 -11.475 30.803 1.00 83.44 203 PRO A CA 1
ATOM 1495 C C . PRO A 1 203 ? -42.613 -11.562 31.357 1.00 83.44 203 PRO A C 1
ATOM 1497 O O . PRO A 1 203 ? -43.566 -11.905 30.659 1.00 83.44 203 PRO A O 1
ATOM 1500 N N . ARG A 1 204 ? -42.786 -11.162 32.621 1.00 82.44 204 ARG A N 1
ATOM 1501 C CA . ARG A 1 204 ? -44.084 -11.169 33.323 1.00 82.44 204 ARG A CA 1
ATOM 1502 C C . ARG A 1 204 ? -44.748 -9.792 33.274 1.00 82.44 204 ARG A C 1
ATOM 1504 O O . ARG A 1 204 ? -44.999 -9.164 34.302 1.00 82.44 204 ARG A O 1
ATOM 1511 N N . GLY A 1 205 ? -44.966 -9.275 32.064 1.00 80.88 205 GLY A N 1
ATOM 1512 C CA . GLY A 1 205 ? -45.561 -7.955 31.831 1.00 80.88 205 GLY A CA 1
ATOM 1513 C C . GLY A 1 205 ? -45.023 -7.253 30.579 1.00 80.88 205 GLY A C 1
ATOM 1514 O O . GLY A 1 205 ? -44.264 -7.849 29.821 1.00 80.88 205 GLY A O 1
ATOM 1515 N N . PRO A 1 206 ? -45.395 -5.979 30.345 1.00 80.06 206 PRO A N 1
ATOM 1516 C CA . PRO A 1 206 ? -44.986 -5.255 29.147 1.00 80.06 206 PRO A CA 1
ATOM 1517 C C . PRO A 1 206 ? -43.478 -4.974 29.142 1.00 80.06 206 PRO A C 1
ATOM 1519 O O . PRO A 1 206 ? -42.921 -4.492 30.137 1.00 80.06 206 PRO A O 1
ATOM 1522 N N . VAL A 1 207 ? -42.860 -5.220 27.987 1.00 86.00 207 VAL A N 1
ATOM 1523 C CA . VAL A 1 207 ? -41.448 -4.965 27.680 1.00 86.00 207 VAL A CA 1
ATOM 1524 C C . VAL A 1 207 ? -41.372 -4.192 26.366 1.00 86.00 207 VAL A C 1
ATOM 1526 O O . VAL A 1 207 ? -42.177 -4.406 25.463 1.00 86.00 207 VAL A O 1
ATOM 1529 N N . SER A 1 208 ? -40.458 -3.233 26.290 1.00 85.38 208 SER A N 1
ATOM 1530 C CA . SER A 1 208 ? -40.057 -2.565 25.052 1.00 85.38 208 SER A CA 1
ATOM 1531 C C . SER A 1 208 ? -38.697 -3.096 24.632 1.00 85.38 208 SER A C 1
ATOM 1533 O O . SER A 1 208 ? -37.859 -3.356 25.493 1.00 85.38 208 SER A O 1
ATOM 1535 N N . THR A 1 209 ? -38.509 -3.255 23.330 1.00 86.69 209 THR A N 1
ATOM 1536 C CA . THR A 1 209 ? -37.290 -3.770 22.709 1.00 86.69 209 THR A CA 1
ATOM 1537 C C . THR A 1 209 ? -36.693 -2.699 21.800 1.00 86.69 209 THR A C 1
ATOM 1539 O O . THR A 1 209 ? -37.423 -1.853 21.281 1.00 86.69 209 THR A O 1
ATOM 1542 N N . ALA A 1 210 ? -35.379 -2.718 21.630 1.00 78.12 210 ALA A N 1
ATOM 1543 C CA . ALA A 1 210 ? -34.652 -1.940 20.633 1.00 78.12 210 ALA A CA 1
ATOM 1544 C C . ALA A 1 210 ? -33.464 -2.779 20.167 1.00 78.12 210 ALA A C 1
ATOM 1546 O O . ALA A 1 210 ? -32.816 -3.406 21.003 1.00 78.12 210 ALA A O 1
ATOM 1547 N N . VAL A 1 211 ? -33.179 -2.799 18.867 1.00 81.56 211 VAL A N 1
ATOM 1548 C CA . VAL A 1 211 ? -32.029 -3.539 18.339 1.00 81.56 211 VAL A CA 1
ATOM 1549 C C . VAL A 1 211 ? -31.060 -2.564 17.701 1.00 81.56 211 VAL A C 1
ATOM 1551 O O . VAL A 1 211 ? -31.444 -1.708 16.902 1.00 81.56 211 VAL A O 1
ATOM 1554 N N . VAL A 1 212 ? -29.802 -2.692 18.093 1.00 71.44 212 VAL A N 1
ATOM 1555 C CA . VAL A 1 212 ? -28.690 -1.913 17.574 1.00 71.44 212 VAL A CA 1
ATOM 1556 C C . VAL A 1 212 ? -27.755 -2.863 16.852 1.00 71.44 212 VAL A C 1
ATOM 1558 O O . VAL A 1 212 ? -27.376 -3.899 17.389 1.00 71.44 212 VAL A O 1
ATOM 1561 N N . GLU A 1 213 ? -27.389 -2.499 15.635 1.00 76.56 213 GLU A N 1
ATOM 1562 C CA . GLU A 1 213 ? -26.398 -3.194 14.830 1.00 76.56 213 GLU A CA 1
ATOM 1563 C C . GLU A 1 213 ? -25.205 -2.269 14.637 1.00 76.56 213 GLU A C 1
ATOM 1565 O O . GLU A 1 213 ? -25.368 -1.118 14.220 1.00 76.56 213 GLU A O 1
ATOM 1570 N N . ALA A 1 214 ? -24.011 -2.766 14.946 1.00 66.31 214 ALA A N 1
ATOM 1571 C CA . ALA A 1 214 ? -22.775 -2.070 14.649 1.00 66.31 214 ALA A CA 1
ATOM 1572 C C . ALA A 1 214 ? -21.767 -3.015 14.008 1.00 66.31 214 ALA A C 1
ATOM 1574 O O . ALA A 1 214 ? -21.617 -4.158 14.437 1.00 66.31 214 ALA A O 1
ATOM 1575 N N . VAL A 1 215 ? -21.044 -2.500 13.020 1.00 69.81 215 VAL A N 1
ATOM 1576 C CA . VAL A 1 215 ? -19.894 -3.191 12.439 1.00 69.81 215 VAL A CA 1
ATOM 1577 C C . VAL A 1 215 ? -18.631 -2.492 12.907 1.00 69.81 215 VAL A C 1
ATOM 1579 O O . VAL A 1 215 ? -18.519 -1.263 12.837 1.00 69.81 215 VAL A O 1
ATOM 1582 N N . TYR A 1 216 ? -17.705 -3.289 13.412 1.00 62.78 216 TYR A N 1
ATOM 1583 C CA . TYR A 1 216 ? -16.440 -2.857 13.971 1.00 62.78 216 TYR A CA 1
ATOM 1584 C C . TYR A 1 216 ? -15.280 -3.444 13.181 1.00 62.78 216 TYR A C 1
ATOM 1586 O O . TYR A 1 216 ? -15.309 -4.621 12.829 1.00 62.78 216 TYR A O 1
ATOM 1594 N N . HIS A 1 217 ? -14.250 -2.636 12.966 1.00 59.56 217 HIS A N 1
ATOM 1595 C CA . HIS A 1 217 ? -12.994 -3.047 12.347 1.00 59.56 217 HIS A CA 1
ATOM 1596 C C . HIS A 1 217 ? -11.836 -2.725 13.286 1.00 59.56 217 HIS A C 1
ATOM 1598 O O . HIS A 1 217 ? -11.946 -1.839 14.142 1.00 59.56 217 HIS A O 1
ATOM 1604 N N . VAL A 1 218 ? -10.724 -3.439 13.131 1.00 50.75 218 VAL A N 1
ATOM 1605 C CA . VAL A 1 218 ? -9.499 -3.119 13.864 1.00 50.75 218 VAL A CA 1
ATOM 1606 C C . VAL A 1 218 ? -8.939 -1.799 13.338 1.00 50.75 218 VAL A C 1
ATOM 1608 O O . VAL A 1 218 ? -8.565 -1.677 12.175 1.00 50.75 218 VAL A O 1
ATOM 1611 N N . GLY A 1 219 ? -8.902 -0.797 14.212 1.00 43.38 219 GLY A N 1
ATOM 1612 C CA . GLY A 1 219 ? -8.142 0.426 14.009 1.00 43.38 219 GLY A CA 1
ATOM 1613 C C . GLY A 1 219 ? -6.731 0.227 14.550 1.00 43.38 219 GLY A C 1
ATOM 1614 O O . GLY A 1 219 ? -6.548 -0.236 15.677 1.00 43.38 219 GLY A O 1
ATOM 1615 N N . LEU A 1 220 ? -5.719 0.584 13.763 1.00 39.34 220 LEU A N 1
ATOM 1616 C CA . LEU A 1 220 ? -4.323 0.527 14.190 1.00 39.34 220 LEU A CA 1
ATOM 1617 C C . LEU A 1 220 ? -4.018 1.662 15.181 1.00 39.34 220 LEU A C 1
ATOM 1619 O O . LEU A 1 220 ? -3.370 2.645 14.837 1.00 39.34 220 LEU A O 1
ATOM 1623 N N . ASN A 1 221 ? -4.469 1.539 16.428 1.00 33.75 221 ASN A N 1
ATOM 1624 C CA . ASN A 1 221 ? -3.928 2.349 17.518 1.00 33.75 221 ASN A CA 1
ATOM 1625 C C . ASN A 1 221 ? -2.628 1.695 17.996 1.00 33.75 221 ASN A C 1
ATOM 1627 O O . ASN A 1 221 ? -2.609 0.939 18.962 1.00 33.75 221 ASN A O 1
ATOM 1631 N N . GLN A 1 222 ? -1.530 1.967 17.301 1.00 35.47 222 GLN A N 1
ATOM 1632 C CA . GLN A 1 222 ? -0.239 2.033 17.979 1.00 35.47 222 GLN A CA 1
ATOM 1633 C C . GLN A 1 222 ? -0.077 3.468 18.500 1.00 35.47 222 GLN A C 1
ATOM 1635 O O . GLN A 1 222 ? -0.582 4.399 17.871 1.00 35.47 222 GLN A O 1
ATOM 1640 N N . ASP A 1 223 ? 0.661 3.672 19.595 1.00 33.59 223 ASP A N 1
ATOM 1641 C CA . ASP A 1 223 ? 1.093 4.998 20.089 1.00 33.59 223 ASP A CA 1
ATOM 1642 C C . ASP A 1 223 ? 2.062 5.713 19.110 1.00 33.59 223 ASP A C 1
ATOM 1644 O O . ASP A 1 223 ? 2.907 6.518 19.493 1.00 33.59 223 ASP A O 1
ATOM 1648 N N . VAL A 1 224 ? 1.960 5.429 17.811 1.00 39.44 224 VAL A N 1
ATOM 1649 C CA . VAL A 1 224 ? 2.617 6.165 16.742 1.00 39.44 224 VAL A CA 1
ATOM 1650 C C . VAL A 1 224 ? 1.710 7.333 16.402 1.00 39.44 224 VAL A C 1
ATOM 1652 O O . VAL A 1 224 ? 0.606 7.173 15.879 1.00 39.44 224 VAL A O 1
ATOM 1655 N N . THR A 1 225 ? 2.181 8.542 16.683 1.00 55.69 225 THR A N 1
ATOM 1656 C CA . THR A 1 225 ? 1.506 9.743 16.206 1.00 55.69 225 THR A CA 1
ATOM 1657 C C . THR A 1 225 ? 1.540 9.770 14.676 1.00 55.69 225 THR A C 1
ATOM 1659 O O . THR A 1 225 ? 2.536 10.165 14.081 1.00 55.69 225 THR A O 1
ATOM 1662 N N . SER A 1 226 ? 0.450 9.319 14.044 1.00 64.06 226 SER A N 1
ATOM 1663 C CA . SER A 1 226 ? 0.343 9.106 12.597 1.00 64.06 226 SER A CA 1
ATOM 1664 C C . SER A 1 226 ? 0.999 10.239 11.790 1.00 64.06 226 SER A C 1
ATOM 1666 O O . SER A 1 226 ? 0.595 11.406 11.883 1.00 64.06 226 SER A O 1
ATOM 1668 N N . ALA A 1 227 ? 2.026 9.893 11.011 1.00 77.81 227 ALA A N 1
ATOM 1669 C CA . ALA A 1 227 ? 2.755 10.793 10.123 1.00 77.81 227 ALA A CA 1
ATOM 1670 C C . ALA A 1 227 ? 2.490 10.422 8.666 1.00 77.81 227 ALA A C 1
ATOM 1672 O O . ALA A 1 227 ? 2.268 9.257 8.345 1.00 77.81 227 ALA A O 1
ATOM 1673 N N . ALA A 1 228 ? 2.502 11.423 7.786 1.00 85.06 228 ALA A N 1
ATOM 1674 C CA . ALA A 1 228 ? 2.261 11.185 6.367 1.00 85.06 228 ALA A CA 1
ATOM 1675 C C . ALA A 1 228 ? 3.442 10.448 5.714 1.00 85.06 228 ALA A C 1
ATOM 1677 O O . ALA A 1 228 ? 3.227 9.593 4.860 1.00 85.06 228 ALA A O 1
ATOM 1678 N N . LEU A 1 229 ? 4.666 10.763 6.155 1.00 92.38 229 LEU A N 1
ATOM 1679 C CA . LEU A 1 229 ? 5.904 10.086 5.771 1.00 92.38 229 LEU A CA 1
ATOM 1680 C C . LEU A 1 229 ? 6.686 9.669 7.015 1.00 92.38 229 LEU A C 1
ATOM 1682 O O . LEU A 1 229 ? 6.801 10.456 7.964 1.00 92.38 229 LEU A O 1
ATOM 1686 N N . MET A 1 230 ? 7.260 8.471 6.958 1.00 91.12 230 MET A N 1
ATOM 1687 C CA . MET A 1 230 ? 8.164 7.919 7.963 1.00 91.12 230 MET A CA 1
ATOM 1688 C C . MET A 1 230 ? 9.375 7.288 7.267 1.00 91.12 230 MET A C 1
ATOM 1690 O O . MET A 1 230 ? 9.241 6.236 6.647 1.00 91.12 230 MET A O 1
ATOM 1694 N N . ALA A 1 231 ? 10.542 7.926 7.359 1.00 94.69 231 ALA A N 1
ATOM 1695 C CA . ALA A 1 231 ? 11.788 7.461 6.741 1.00 94.69 231 ALA A CA 1
ATOM 1696 C C . ALA A 1 231 ? 12.817 7.013 7.791 1.00 94.69 231 ALA A C 1
ATOM 1698 O O . ALA A 1 231 ? 13.261 7.810 8.623 1.00 94.69 231 ALA A O 1
ATOM 1699 N N . GLY A 1 232 ? 13.233 5.749 7.742 1.00 92.38 232 GLY A N 1
ATOM 1700 C CA . GLY A 1 232 ? 14.343 5.226 8.540 1.00 92.38 232 GLY A CA 1
ATOM 1701 C C . GLY A 1 232 ? 15.662 5.954 8.255 1.00 92.38 232 GLY A C 1
ATOM 1702 O O . GLY A 1 232 ? 16.543 5.997 9.105 1.00 92.38 232 GLY A O 1
ATOM 1703 N N . SER A 1 233 ? 15.771 6.602 7.098 1.00 93.75 233 SER A N 1
ATOM 1704 C CA . SER A 1 233 ? 16.885 7.462 6.710 1.00 93.75 233 SER A CA 1
ATOM 1705 C C . SER A 1 233 ? 16.385 8.895 6.459 1.00 93.75 233 SER A C 1
ATOM 1707 O O . SER A 1 233 ? 15.744 9.493 7.331 1.00 93.75 233 SER A O 1
ATOM 1709 N N . ASN A 1 234 ? 16.695 9.476 5.302 1.00 95.56 234 ASN A N 1
ATOM 1710 C CA . ASN A 1 234 ? 16.339 10.844 4.935 1.00 95.56 234 ASN A CA 1
ATOM 1711 C C . ASN A 1 234 ? 14.968 10.927 4.248 1.00 95.56 234 ASN A C 1
ATOM 1713 O O . ASN A 1 234 ? 14.535 9.988 3.581 1.00 95.56 234 ASN A O 1
ATOM 1717 N N . ILE A 1 235 ? 14.314 12.084 4.377 1.00 97.56 235 ILE A N 1
ATOM 1718 C CA . ILE A 1 235 ? 13.217 12.502 3.494 1.00 97.56 235 ILE A CA 1
ATOM 1719 C C . ILE A 1 235 ? 13.760 13.585 2.566 1.00 97.56 235 ILE A C 1
ATOM 1721 O O . ILE A 1 235 ? 14.079 14.678 3.035 1.00 97.56 235 ILE A O 1
ATOM 1725 N N . ASP A 1 236 ? 13.794 13.312 1.265 1.00 97.62 236 ASP A N 1
ATOM 1726 C CA . ASP A 1 236 ? 14.264 14.235 0.236 1.00 97.62 236 ASP A CA 1
ATOM 1727 C C . ASP A 1 236 ? 13.142 14.518 -0.775 1.00 97.62 236 ASP A C 1
ATOM 1729 O O . ASP A 1 236 ? 12.753 13.680 -1.587 1.00 97.62 236 ASP A O 1
ATOM 1733 N N . LEU A 1 237 ? 12.582 15.726 -0.716 1.00 98.06 237 LEU A N 1
ATOM 1734 C CA . LEU A 1 237 ? 11.510 16.176 -1.601 1.00 98.06 237 LEU A CA 1
ATOM 1735 C C . LEU A 1 237 ? 12.061 17.211 -2.585 1.00 98.06 237 LEU A C 1
ATOM 1737 O O . LEU A 1 237 ? 12.552 18.261 -2.177 1.00 98.06 237 LEU A O 1
ATOM 1741 N N . THR A 1 238 ? 11.931 16.956 -3.883 1.00 97.75 238 THR A N 1
ATOM 1742 C CA . THR A 1 238 ? 12.275 17.918 -4.938 1.00 97.75 238 THR A CA 1
ATOM 1743 C C . THR A 1 238 ? 11.006 18.448 -5.592 1.00 97.75 238 THR A C 1
ATOM 1745 O O . THR A 1 238 ? 10.232 17.688 -6.176 1.00 97.75 238 THR A O 1
ATOM 1748 N N . VAL A 1 239 ? 10.788 19.760 -5.514 1.00 96.94 239 VAL A N 1
ATOM 1749 C CA . VAL A 1 239 ? 9.616 20.439 -6.077 1.00 96.94 239 VAL A CA 1
ATOM 1750 C C . VAL A 1 239 ? 10.014 21.396 -7.196 1.00 96.94 239 VAL A C 1
ATOM 1752 O O . VAL A 1 239 ? 11.054 22.045 -7.115 1.00 96.94 239 VAL A O 1
ATOM 1755 N N . ALA A 1 240 ? 9.192 21.526 -8.242 1.00 94.94 240 ALA A N 1
ATOM 1756 C CA . ALA A 1 240 ? 9.431 22.512 -9.307 1.00 94.94 240 ALA A CA 1
ATOM 1757 C C . ALA A 1 240 ? 9.581 23.946 -8.752 1.00 94.94 240 ALA A C 1
ATOM 1759 O O . ALA A 1 240 ? 9.161 24.224 -7.631 1.00 94.94 240 ALA A O 1
ATOM 1760 N N . GLN A 1 241 ? 10.135 24.872 -9.546 1.00 90.50 241 GLN A N 1
ATOM 1761 C CA . GLN A 1 241 ? 10.441 26.243 -9.095 1.00 90.50 241 GLN A CA 1
ATOM 1762 C C . GLN A 1 241 ? 9.226 26.996 -8.519 1.00 90.50 241 GLN A C 1
ATOM 1764 O O . GLN A 1 241 ? 9.345 27.685 -7.514 1.00 90.50 241 GLN A O 1
ATOM 1769 N N . ASP A 1 242 ? 8.046 26.813 -9.117 1.00 88.62 242 ASP A N 1
ATOM 1770 C CA . ASP A 1 242 ? 6.775 27.391 -8.641 1.00 88.62 242 ASP A CA 1
ATOM 1771 C C . ASP A 1 242 ? 5.937 26.391 -7.809 1.00 88.62 242 ASP A C 1
ATOM 1773 O O . ASP A 1 242 ? 4.757 26.610 -7.508 1.00 88.62 242 ASP A O 1
ATOM 1777 N N . GLY A 1 243 ? 6.542 25.251 -7.484 1.00 92.56 243 GLY A N 1
ATOM 1778 C CA . GLY A 1 243 ? 5.965 24.116 -6.782 1.00 92.56 243 GLY A CA 1
ATOM 1779 C C . GLY A 1 243 ? 6.000 24.235 -5.262 1.00 92.56 243 GLY A C 1
ATOM 1780 O O . GLY A 1 243 ? 6.531 25.185 -4.693 1.00 92.56 243 GLY A O 1
ATOM 1781 N N . TYR A 1 244 ? 5.406 23.252 -4.585 1.00 93.56 244 TYR A N 1
ATOM 1782 C CA . TYR A 1 244 ? 5.509 23.091 -3.132 1.00 93.56 244 TYR A CA 1
ATOM 1783 C C . TYR A 1 244 ? 5.171 21.660 -2.702 1.00 93.56 244 TYR A C 1
ATOM 1785 O O . TYR A 1 244 ? 4.455 20.933 -3.399 1.00 93.56 244 TYR A O 1
ATOM 1793 N N . ALA A 1 245 ? 5.656 21.287 -1.521 1.00 94.81 245 ALA A N 1
ATOM 1794 C CA . ALA A 1 245 ? 5.214 20.119 -0.779 1.00 94.81 245 ALA A CA 1
ATOM 1795 C C . ALA A 1 245 ? 4.128 20.525 0.232 1.00 94.81 245 ALA A C 1
ATOM 1797 O O . ALA A 1 245 ? 4.239 21.550 0.907 1.00 94.81 245 ALA A O 1
ATOM 1798 N N . LEU A 1 246 ? 3.063 19.738 0.344 1.00 91.44 246 LEU A N 1
ATOM 1799 C CA . LEU A 1 246 ? 1.933 19.970 1.237 1.00 91.44 246 LEU A CA 1
ATOM 1800 C C . LEU A 1 246 ? 1.705 18.751 2.111 1.00 91.44 246 LEU A C 1
ATOM 1802 O O . LEU A 1 246 ? 1.430 17.674 1.594 1.00 91.44 246 LEU A O 1
ATOM 1806 N N . VAL A 1 247 ? 1.709 18.949 3.425 1.00 88.50 247 VAL A N 1
ATOM 1807 C CA . VAL A 1 247 ? 1.305 17.930 4.395 1.00 88.50 247 VAL A CA 1
ATOM 1808 C C . VAL A 1 247 ? 0.013 18.375 5.055 1.00 88.50 247 VAL A C 1
ATOM 1810 O O . VAL A 1 247 ? -0.082 19.459 5.634 1.00 88.50 247 VAL A O 1
ATOM 1813 N N . SER A 1 248 ? -1.012 17.542 4.956 1.00 81.50 248 SER A N 1
ATOM 1814 C CA . SER A 1 248 ? -2.335 17.821 5.491 1.00 81.50 248 SER A CA 1
ATOM 1815 C C . SER A 1 248 ? -2.929 16.591 6.155 1.00 81.50 248 SER A C 1
ATOM 1817 O O . SER A 1 248 ? -2.505 15.461 5.923 1.00 81.50 248 SER A O 1
ATOM 1819 N N . LEU A 1 249 ? -3.947 16.829 6.972 1.00 70.94 249 LEU A N 1
ATOM 1820 C CA . LEU A 1 249 ? -4.760 15.784 7.564 1.00 70.94 249 LEU A CA 1
ATOM 1821 C C . LEU A 1 249 ? -6.143 15.755 6.911 1.00 70.94 249 LEU A C 1
ATOM 1823 O O . LEU A 1 249 ? -6.792 16.798 6.706 1.00 70.94 249 LEU A O 1
ATOM 1827 N N . TYR A 1 250 ? -6.606 14.544 6.631 1.00 60.91 250 TYR A N 1
ATOM 1828 C CA . TYR A 1 250 ? -7.960 14.252 6.190 1.00 60.91 250 TYR A CA 1
ATOM 1829 C C . TYR A 1 250 ? -8.743 13.632 7.355 1.00 60.91 250 TYR A C 1
ATOM 1831 O O . TYR A 1 250 ? -8.277 12.681 7.968 1.00 60.91 250 TYR A O 1
ATOM 1839 N N . GLY A 1 251 ? -9.910 14.190 7.697 1.00 52.28 251 GLY A N 1
ATOM 1840 C CA . GLY A 1 251 ? -10.736 13.685 8.810 1.00 52.28 251 GLY A CA 1
ATOM 1841 C C . GLY A 1 251 ? -10.209 13.960 10.230 1.00 52.28 251 GLY A C 1
ATOM 1842 O O . GLY A 1 251 ? -10.689 13.343 11.173 1.00 52.28 251 GLY A O 1
ATOM 1843 N N . ALA A 1 252 ? -9.245 14.874 10.392 1.00 53.34 252 ALA A N 1
ATOM 1844 C CA . ALA A 1 252 ? -8.628 15.208 11.682 1.00 53.34 252 ALA A CA 1
ATOM 1845 C C . ALA A 1 252 ? -9.607 15.702 12.757 1.00 53.34 252 ALA A C 1
ATOM 1847 O O . ALA A 1 252 ? -10.525 16.477 12.467 1.00 53.34 252 ALA A O 1
ATOM 1848 N N . LYS A 1 253 ? -9.335 15.320 14.011 1.00 51.47 253 LYS A N 1
ATOM 1849 C CA . LYS A 1 253 ? -9.969 15.888 15.206 1.00 51.47 253 LYS A CA 1
ATOM 1850 C C . LYS A 1 253 ? -9.289 17.203 15.595 1.00 51.47 253 LYS A C 1
ATOM 1852 O O . LYS A 1 253 ? -8.174 17.515 15.174 1.00 51.47 253 LYS A O 1
ATOM 1857 N N . GLU A 1 254 ? -9.977 17.995 16.412 1.00 49.91 254 GLU A N 1
ATOM 1858 C CA . GLU A 1 254 ? -9.409 19.214 16.989 1.00 49.91 254 GLU A CA 1
ATOM 1859 C C . GLU A 1 254 ? -8.169 18.867 17.834 1.00 49.91 254 GLU A C 1
ATOM 1861 O O . GLU A 1 254 ? -8.247 18.046 18.744 1.00 49.91 254 GLU A O 1
ATOM 1866 N N . GLY A 1 255 ? -7.023 19.470 17.504 1.00 59.84 255 GLY A N 1
ATOM 1867 C CA . GLY A 1 255 ? -5.734 19.207 18.155 1.00 59.84 255 GLY A CA 1
ATOM 1868 C C . GLY A 1 255 ? -4.777 18.302 17.370 1.00 59.84 255 GLY A C 1
ATOM 1869 O O . GLY A 1 255 ? -3.586 18.295 17.683 1.00 59.84 255 GLY A O 1
ATOM 1870 N N . ASP A 1 256 ? -5.241 17.610 16.323 1.00 67.31 256 ASP A N 1
ATOM 1871 C CA . ASP A 1 256 ? -4.351 16.817 15.473 1.00 67.31 256 ASP A CA 1
ATOM 1872 C C . ASP A 1 256 ? -3.434 17.716 14.630 1.00 67.31 256 ASP A C 1
ATOM 1874 O O . ASP A 1 256 ? -3.809 18.796 14.149 1.00 67.31 256 ASP A O 1
ATOM 1878 N N . ARG A 1 257 ? -2.201 17.245 14.433 1.00 75.56 257 ARG A N 1
ATOM 1879 C CA . ARG A 1 257 ? -1.153 17.960 13.701 1.00 75.56 257 ARG A CA 1
ATOM 1880 C C . ARG A 1 257 ? -0.653 17.122 12.529 1.00 75.56 257 ARG A C 1
ATOM 1882 O O . ARG A 1 257 ? -0.464 15.919 12.708 1.00 75.56 257 ARG A O 1
ATOM 1889 N N . PRO A 1 258 ? -0.438 17.712 11.340 1.00 82.38 258 PRO A N 1
ATOM 1890 C CA . PRO A 1 258 ? 0.278 17.034 10.266 1.00 82.38 258 PRO A CA 1
ATOM 1891 C C . PRO A 1 258 ? 1.722 16.761 10.701 1.00 82.38 258 PRO A C 1
ATOM 1893 O O . PRO A 1 258 ? 2.353 17.617 11.325 1.00 82.38 258 PRO A O 1
ATOM 1896 N N . ARG A 1 259 ? 2.244 15.573 10.377 1.00 86.69 259 ARG A N 1
ATOM 1897 C CA . ARG A 1 259 ? 3.578 15.131 10.808 1.00 86.69 259 ARG A CA 1
ATOM 1898 C C . ARG A 1 259 ? 4.389 14.536 9.666 1.00 86.69 259 ARG A C 1
ATOM 1900 O O . ARG A 1 259 ? 3.838 13.826 8.822 1.00 86.69 259 ARG A O 1
ATOM 1907 N N . LEU A 1 260 ? 5.691 14.795 9.705 1.00 91.25 260 LEU A N 1
ATOM 1908 C CA . LEU A 1 260 ? 6.740 14.085 8.971 1.00 91.25 260 LEU A CA 1
ATOM 1909 C C . LEU A 1 260 ? 7.754 13.548 9.985 1.00 91.25 260 LEU A C 1
ATOM 1911 O O . LEU A 1 260 ? 8.035 14.229 10.977 1.00 91.25 260 LEU A O 1
ATOM 1915 N N . ARG A 1 261 ? 8.293 12.351 9.753 1.00 91.38 261 ARG A N 1
ATOM 1916 C CA . ARG A 1 261 ? 9.262 11.707 10.650 1.00 91.38 261 ARG A CA 1
ATOM 1917 C C . ARG A 1 261 ? 10.414 11.122 9.836 1.00 91.38 261 ARG A C 1
ATOM 1919 O O . ARG A 1 261 ? 10.188 10.296 8.960 1.00 91.38 261 ARG A O 1
ATOM 1926 N N . ALA A 1 262 ? 11.637 11.545 10.125 1.00 93.75 262 ALA A N 1
ATOM 1927 C CA . ALA A 1 262 ? 12.851 10.992 9.537 1.00 93.75 262 ALA A CA 1
ATOM 1928 C C . ALA A 1 262 ? 13.865 10.705 10.645 1.00 93.75 262 ALA A C 1
ATOM 1930 O O . ALA A 1 262 ? 14.124 11.579 11.474 1.00 93.75 262 ALA A O 1
ATOM 1931 N N . LYS A 1 263 ? 14.482 9.520 10.660 1.00 91.69 263 LYS A N 1
ATOM 1932 C CA . LYS A 1 263 ? 15.623 9.280 11.563 1.00 91.69 263 LYS A CA 1
ATOM 1933 C C . LYS A 1 263 ? 16.925 9.908 11.029 1.00 91.69 263 LYS A C 1
ATOM 1935 O O . LYS A 1 263 ? 17.903 10.011 11.770 1.00 91.69 263 LYS A O 1
ATOM 1940 N N . GLY A 1 264 ? 16.927 10.389 9.784 1.00 92.94 264 GLY A N 1
ATOM 1941 C CA . GLY A 1 264 ? 17.955 11.236 9.174 1.00 92.94 264 GLY A CA 1
ATOM 1942 C C . GLY A 1 264 ? 17.540 12.709 9.056 1.00 92.94 264 GLY A C 1
ATOM 1943 O O . GLY A 1 264 ? 16.965 13.291 9.982 1.00 92.94 264 GLY A O 1
ATOM 1944 N N . SER A 1 265 ? 17.867 13.331 7.922 1.00 94.31 265 SER A N 1
ATOM 1945 C CA . SER A 1 265 ? 17.500 14.715 7.591 1.00 94.31 265 SER A CA 1
ATOM 1946 C C . SER A 1 265 ? 16.184 14.819 6.817 1.00 94.31 265 SER A C 1
ATOM 1948 O O . SER A 1 265 ? 15.713 13.852 6.225 1.00 94.31 265 SER A O 1
ATOM 1950 N N . VAL A 1 266 ? 15.613 16.025 6.786 1.00 96.56 266 VAL A N 1
ATOM 1951 C CA . VAL A 1 266 ? 14.459 16.376 5.949 1.00 96.56 266 VAL A CA 1
ATOM 1952 C C . VAL A 1 266 ? 14.839 17.539 5.036 1.00 96.56 266 VAL A C 1
ATOM 1954 O O . VAL A 1 266 ? 15.158 18.628 5.519 1.00 96.56 266 VAL A O 1
ATOM 1957 N N . SER A 1 267 ? 14.767 17.325 3.728 1.00 96.81 267 SER A N 1
ATOM 1958 C CA . SER A 1 267 ? 15.115 18.311 2.707 1.00 96.81 267 SER A CA 1
ATOM 1959 C C . SER A 1 267 ? 13.933 18.543 1.772 1.00 96.81 267 SER A C 1
ATOM 1961 O O . SER A 1 267 ? 13.326 17.599 1.273 1.00 96.81 267 SER A O 1
ATOM 1963 N N . VAL A 1 268 ? 13.618 19.807 1.505 1.00 97.06 268 VAL A N 1
ATOM 1964 C CA . VAL A 1 268 ? 12.693 20.236 0.456 1.00 97.06 268 VAL A CA 1
ATOM 1965 C C . VAL A 1 268 ? 13.431 21.229 -0.425 1.00 97.06 268 VAL A C 1
ATOM 1967 O O . VAL A 1 268 ? 13.773 22.325 0.023 1.00 97.06 268 VAL A O 1
ATOM 1970 N N . LEU A 1 269 ? 13.717 20.828 -1.660 1.00 97.38 269 LEU A N 1
ATOM 1971 C CA . LEU A 1 269 ? 14.591 21.547 -2.582 1.00 97.38 269 LEU A CA 1
ATOM 1972 C C . LEU A 1 269 ? 13.908 21.800 -3.925 1.00 97.38 269 LEU A C 1
ATOM 1974 O O . LEU A 1 269 ? 12.985 21.092 -4.323 1.00 97.38 269 LEU A O 1
ATOM 1978 N N . HIS A 1 270 ? 14.396 22.804 -4.636 1.00 96.31 270 HIS A N 1
ATOM 1979 C CA . HIS A 1 270 ? 14.193 22.966 -6.067 1.00 96.31 270 HIS A CA 1
ATOM 1980 C C . HIS A 1 270 ? 15.251 22.177 -6.857 1.00 96.31 270 HIS A C 1
ATOM 1982 O O . HIS A 1 270 ? 16.265 21.767 -6.285 1.00 96.31 270 HIS A O 1
ATOM 1988 N N . PRO A 1 271 ? 15.067 21.965 -8.175 1.00 93.81 271 PRO A N 1
ATOM 1989 C CA . PRO A 1 271 ? 15.999 21.169 -8.980 1.00 93.81 271 PRO A CA 1
ATOM 1990 C C . PRO A 1 271 ? 17.397 21.798 -9.085 1.00 93.81 271 PRO A C 1
ATOM 1992 O O . PRO A 1 271 ? 18.372 21.104 -9.351 1.00 93.81 271 PRO A O 1
ATOM 1995 N N . ASP A 1 272 ? 17.501 23.110 -8.858 1.00 93.00 272 ASP A N 1
ATOM 1996 C CA . ASP A 1 272 ? 18.759 23.862 -8.794 1.00 93.00 272 ASP A CA 1
ATOM 1997 C C . ASP A 1 272 ? 19.484 23.741 -7.434 1.00 93.00 272 ASP A C 1
ATOM 1999 O O . ASP A 1 272 ? 20.543 24.339 -7.239 1.00 93.00 272 ASP A O 1
ATOM 2003 N N . GLY A 1 273 ? 18.922 22.978 -6.488 1.00 93.00 273 GLY A N 1
ATOM 2004 C CA . GLY A 1 273 ? 19.452 22.776 -5.139 1.00 93.00 273 GLY A CA 1
ATOM 2005 C C . GLY A 1 273 ? 19.115 23.892 -4.146 1.00 93.00 273 GLY A C 1
ATOM 2006 O O . GLY A 1 273 ? 19.544 23.828 -2.993 1.00 93.00 273 GLY A O 1
ATOM 2007 N N . THR A 1 274 ? 18.358 24.916 -4.550 1.00 95.31 274 THR A N 1
ATOM 2008 C CA . THR A 1 274 ? 17.867 25.946 -3.624 1.00 95.31 274 THR A CA 1
ATOM 2009 C C . THR A 1 274 ? 16.716 25.417 -2.764 1.00 95.31 274 THR A C 1
ATOM 2011 O O . THR A 1 274 ? 16.092 24.410 -3.087 1.00 95.31 274 THR A O 1
ATOM 2014 N N . ALA A 1 275 ? 16.442 26.063 -1.627 1.00 96.31 275 ALA A N 1
ATOM 2015 C CA . ALA A 1 275 ? 15.381 25.627 -0.719 1.00 96.31 275 ALA A CA 1
ATOM 2016 C C . ALA A 1 275 ? 13.995 25.781 -1.369 1.00 96.31 275 ALA A C 1
ATOM 2018 O O . ALA A 1 275 ? 13.604 26.889 -1.733 1.00 96.31 275 ALA A O 1
ATOM 2019 N N . GLY A 1 276 ? 13.258 24.674 -1.457 1.00 95.75 276 GLY A N 1
ATOM 2020 C CA . GLY A 1 276 ? 11.871 24.623 -1.907 1.00 95.75 276 GLY A CA 1
ATOM 2021 C C . GLY A 1 276 ? 10.881 24.823 -0.762 1.00 95.75 276 GLY A C 1
ATOM 2022 O O . GLY A 1 276 ? 11.249 24.859 0.414 1.00 95.75 276 GLY A O 1
ATOM 2023 N N . ASP A 1 277 ? 9.602 24.959 -1.097 1.00 94.62 277 ASP A N 1
ATOM 2024 C CA . ASP A 1 277 ? 8.557 25.275 -0.126 1.00 94.62 277 ASP A CA 1
ATOM 2025 C C . ASP A 1 277 ? 7.841 24.047 0.445 1.00 94.62 277 ASP A C 1
ATOM 2027 O O . ASP A 1 277 ? 7.359 23.187 -0.293 1.00 94.62 277 ASP A O 1
ATOM 2031 N N . LEU A 1 278 ? 7.680 24.027 1.770 1.00 93.75 278 LEU A N 1
ATOM 2032 C CA . LEU A 1 278 ? 6.918 23.041 2.532 1.00 93.75 278 LEU A CA 1
ATOM 2033 C C . LEU A 1 278 ? 5.790 23.728 3.307 1.00 93.75 278 LEU A C 1
ATOM 2035 O O . LEU A 1 278 ? 6.020 24.624 4.120 1.00 93.75 278 LEU A O 1
ATOM 2039 N N . SER A 1 279 ? 4.554 23.289 3.090 1.00 90.94 279 SER A N 1
ATOM 2040 C CA . SER A 1 279 ? 3.374 23.790 3.790 1.00 90.94 279 SER A CA 1
ATOM 2041 C C . SER A 1 279 ? 2.761 22.716 4.684 1.00 90.94 279 SER A C 1
ATOM 2043 O O . SER A 1 279 ? 2.406 21.634 4.218 1.00 90.94 279 SER A O 1
ATOM 2045 N N . MET A 1 280 ? 2.582 23.049 5.963 1.00 86.12 280 MET A N 1
ATOM 2046 C CA . MET A 1 280 ? 1.822 22.250 6.926 1.00 86.12 280 MET A CA 1
ATOM 2047 C C . MET A 1 280 ? 0.422 22.860 7.055 1.00 86.12 280 MET A C 1
ATOM 2049 O O . MET A 1 280 ? 0.265 24.008 7.476 1.00 86.12 280 MET A O 1
ATOM 2053 N N . ALA A 1 281 ? -0.606 22.139 6.613 1.00 73.69 281 ALA A N 1
ATOM 2054 C CA . ALA A 1 281 ? -1.954 22.687 6.505 1.00 73.69 281 ALA A CA 1
ATOM 2055 C C . ALA A 1 281 ? -2.742 22.642 7.826 1.00 73.69 281 ALA A C 1
ATOM 2057 O O . ALA A 1 281 ? -2.664 21.673 8.575 1.00 73.69 281 ALA A O 1
ATOM 2058 N N . LYS A 1 282 ? -3.630 23.634 8.006 1.00 60.53 282 LYS A N 1
ATOM 2059 C CA . LYS A 1 282 ? -4.695 23.744 9.033 1.00 60.53 282 LYS A CA 1
ATOM 2060 C C . LYS A 1 282 ? -4.246 23.968 10.487 1.00 60.53 282 LYS A C 1
ATOM 2062 O O . LYS A 1 282 ? -4.980 24.638 11.207 1.00 60.53 282 LYS A O 1
ATOM 2067 N N . THR A 1 283 ? -3.079 23.487 10.904 1.00 63.03 283 THR A N 1
ATOM 2068 C CA . THR A 1 283 ? -2.514 23.651 12.259 1.00 63.03 283 THR A CA 1
ATOM 2069 C C . THR A 1 283 ? -0.982 23.744 12.198 1.00 63.03 283 THR A C 1
ATOM 2071 O O . THR A 1 283 ? -0.394 23.479 11.149 1.00 63.03 283 THR A O 1
ATOM 2074 N N . GLU A 1 284 ? -0.321 24.139 13.295 1.00 72.88 284 GLU A N 1
ATOM 2075 C CA . GLU A 1 284 ? 1.137 23.981 13.417 1.00 72.88 284 GLU A CA 1
ATOM 2076 C C . GLU A 1 284 ? 1.496 22.495 13.280 1.00 72.88 284 GLU A C 1
ATOM 2078 O O . GLU A 1 284 ? 1.054 21.663 14.076 1.00 72.88 284 GLU A O 1
ATOM 2083 N N . GLY A 1 285 ? 2.267 22.159 12.245 1.00 84.31 285 GLY A N 1
ATOM 2084 C CA . GLY A 1 285 ? 2.722 20.793 12.000 1.00 84.31 285 GLY A CA 1
ATOM 2085 C C . GLY A 1 285 ? 3.953 20.415 12.821 1.00 84.31 285 GLY A C 1
ATOM 2086 O O . GLY A 1 285 ? 4.560 21.258 13.480 1.00 84.31 285 GLY A O 1
ATOM 2087 N N . GLU A 1 286 ? 4.368 19.155 12.737 1.00 89.00 286 GLU A N 1
ATOM 2088 C CA . GLU A 1 286 ? 5.622 18.677 13.330 1.00 89.00 286 GLU A CA 1
ATOM 2089 C C . GLU A 1 286 ? 6.515 18.032 12.272 1.00 89.00 286 GLU A C 1
ATOM 2091 O O . GLU A 1 286 ? 6.061 17.233 11.452 1.00 89.00 286 GLU A O 1
ATOM 2096 N N . ILE A 1 287 ? 7.803 18.359 12.313 1.00 92.00 287 ILE A N 1
ATOM 2097 C CA . ILE A 1 287 ? 8.829 17.745 11.470 1.00 92.00 287 ILE A CA 1
ATOM 2098 C C . ILE A 1 287 ? 9.850 17.111 12.407 1.00 92.00 287 ILE A C 1
ATOM 2100 O O . ILE A 1 287 ? 10.647 17.812 13.032 1.00 92.00 287 ILE A O 1
ATOM 2104 N N . GLY A 1 288 ? 9.781 15.789 12.533 1.00 91.69 288 GLY A N 1
ATOM 2105 C CA . GLY A 1 288 ? 10.759 14.987 13.256 1.00 91.69 288 GLY A CA 1
ATOM 2106 C C . GLY A 1 288 ? 11.972 14.721 12.376 1.00 91.69 288 GLY A C 1
ATOM 2107 O O . GLY A 1 288 ? 11.818 14.248 11.250 1.00 91.69 288 GLY A O 1
ATOM 2108 N N . ARG A 1 289 ? 13.162 15.045 12.880 1.00 92.44 289 ARG A N 1
ATOM 2109 C CA . ARG A 1 289 ? 14.444 14.789 12.218 1.00 92.44 289 ARG A CA 1
ATOM 2110 C C . ARG A 1 289 ? 15.548 14.544 13.232 1.00 92.44 289 ARG A C 1
ATOM 2112 O O . ARG A 1 289 ? 15.487 15.045 14.355 1.00 92.44 289 ARG A O 1
ATOM 2119 N N . ASN A 1 290 ? 16.627 13.903 12.814 1.00 90.25 290 ASN A N 1
ATOM 2120 C CA . ASN A 1 290 ? 17.835 13.850 13.623 1.00 90.25 290 ASN A CA 1
ATOM 2121 C C . ASN A 1 290 ? 18.650 15.140 13.451 1.00 90.25 290 ASN A C 1
ATOM 2123 O O . ASN A 1 290 ? 19.236 15.388 12.397 1.00 90.25 290 ASN A O 1
ATOM 2127 N N . ALA A 1 291 ? 18.725 15.983 14.488 1.00 82.75 291 ALA A N 1
ATOM 2128 C CA . ALA A 1 291 ? 19.484 17.231 14.415 1.00 82.75 291 ALA A CA 1
ATOM 2129 C C . ALA A 1 291 ? 21.003 17.049 14.296 1.00 82.75 291 ALA A C 1
ATOM 2131 O O . ALA A 1 291 ? 21.680 17.987 13.878 1.00 82.75 291 ALA A O 1
ATOM 2132 N N . GLY A 1 292 ? 21.527 15.867 14.633 1.00 83.44 292 GLY A N 1
ATOM 2133 C CA . GLY A 1 292 ? 22.929 15.510 14.430 1.00 83.44 292 GLY A CA 1
ATOM 2134 C C . GLY A 1 292 ? 23.258 15.055 13.005 1.00 83.44 292 GLY A C 1
ATOM 2135 O O . GLY A 1 292 ? 24.435 15.009 12.655 1.00 83.44 292 GLY A O 1
ATOM 2136 N N . ALA A 1 293 ? 22.252 14.738 12.182 1.00 84.81 293 ALA A N 1
ATOM 2137 C CA . ALA A 1 293 ? 22.440 14.345 10.790 1.00 84.81 293 ALA A CA 1
ATOM 2138 C C . ALA A 1 293 ? 22.449 15.594 9.886 1.00 84.81 293 ALA A C 1
ATOM 2140 O O . ALA A 1 293 ? 21.430 16.284 9.813 1.00 84.81 293 ALA A O 1
ATOM 2141 N N . PRO A 1 294 ? 23.560 15.936 9.203 1.00 82.81 294 PRO A N 1
ATOM 2142 C CA . PRO A 1 294 ? 23.567 17.028 8.233 1.00 82.81 294 PRO A CA 1
ATOM 2143 C C . PRO A 1 294 ? 22.737 16.661 6.986 1.00 82.81 294 PRO A C 1
ATOM 2145 O O . PRO A 1 294 ? 22.786 15.509 6.565 1.00 82.81 294 PRO A O 1
ATOM 2148 N N . PRO A 1 295 ? 22.014 17.616 6.367 1.00 85.88 295 PRO A N 1
ATOM 2149 C CA . PRO A 1 295 ? 21.912 19.039 6.720 1.00 85.88 295 PRO A CA 1
ATOM 2150 C C . PRO A 1 295 ? 20.890 19.347 7.831 1.00 85.88 295 PRO A C 1
ATOM 2152 O O . PRO A 1 295 ? 20.726 20.499 8.233 1.00 85.88 295 PRO A O 1
ATOM 2155 N N . GLY A 1 296 ? 20.191 18.338 8.345 1.00 87.62 296 GLY A N 1
ATOM 2156 C CA . GLY A 1 296 ? 19.160 18.497 9.356 1.00 87.62 296 GLY A CA 1
ATOM 2157 C C . GLY A 1 296 ? 17.814 18.831 8.725 1.00 87.62 296 GLY A C 1
ATOM 2158 O O . GLY A 1 296 ? 17.083 17.917 8.362 1.00 87.62 296 GLY A O 1
ATOM 2159 N N . PHE A 1 297 ? 17.464 20.117 8.642 1.00 93.75 297 PHE A N 1
ATOM 2160 C CA . PHE A 1 297 ? 16.280 20.579 7.907 1.00 93.75 297 PHE A CA 1
ATOM 2161 C C . PHE A 1 297 ? 16.679 21.630 6.876 1.00 93.75 297 PHE A C 1
ATOM 2163 O O . PHE A 1 297 ? 17.291 22.636 7.240 1.00 93.75 297 PHE A O 1
ATOM 2170 N N . VAL A 1 298 ? 16.288 21.422 5.620 1.00 94.94 298 VAL A N 1
ATOM 2171 C CA . VAL A 1 298 ? 16.443 22.402 4.538 1.00 94.94 298 VAL A CA 1
ATOM 2172 C C . VAL A 1 298 ? 15.098 22.575 3.847 1.00 94.94 298 VAL A C 1
ATOM 2174 O O . VAL A 1 298 ? 14.507 21.598 3.408 1.00 94.94 298 VAL A O 1
ATOM 2177 N N . GLY A 1 299 ? 14.600 23.806 3.760 1.00 93.06 299 GLY A N 1
ATOM 2178 C CA . GLY A 1 299 ? 13.317 24.116 3.129 1.00 93.06 299 GLY A CA 1
ATOM 2179 C C . GLY A 1 299 ? 12.697 25.397 3.684 1.00 93.06 299 GLY A C 1
ATOM 2180 O O . GLY A 1 299 ? 13.011 25.831 4.795 1.00 93.06 299 GLY A O 1
ATOM 2181 N N . ASN A 1 300 ? 11.797 26.000 2.915 1.00 93.56 300 ASN A N 1
ATOM 2182 C CA . ASN A 1 300 ? 11.040 27.184 3.304 1.00 93.56 300 ASN A CA 1
ATOM 2183 C C . ASN A 1 300 ? 9.678 26.763 3.869 1.00 93.56 300 ASN A C 1
ATOM 2185 O O . ASN A 1 300 ? 8.860 26.171 3.169 1.00 93.56 300 ASN A O 1
ATOM 2189 N N . LEU A 1 301 ? 9.410 27.068 5.141 1.00 90.38 301 LEU A N 1
ATOM 2190 C CA . LEU A 1 301 ? 8.111 26.778 5.752 1.00 90.38 301 LEU A CA 1
ATOM 2191 C C . LEU A 1 301 ? 7.082 27.850 5.372 1.00 90.38 301 LEU A C 1
ATOM 2193 O O . LEU A 1 301 ? 7.273 29.034 5.652 1.00 90.38 301 LEU A O 1
ATOM 2197 N N . ARG A 1 302 ? 5.956 27.431 4.783 1.00 82.81 302 ARG A N 1
ATOM 2198 C CA . ARG A 1 302 ? 4.815 28.299 4.446 1.00 82.81 302 ARG A CA 1
ATOM 2199 C C . ARG A 1 302 ? 3.653 28.119 5.431 1.00 82.81 302 ARG A C 1
ATOM 2201 O O . ARG A 1 302 ? 3.311 26.997 5.802 1.00 82.81 302 ARG A O 1
ATOM 2208 N N . GLY A 1 303 ? 2.959 29.211 5.764 1.00 72.44 303 GLY A N 1
ATOM 2209 C CA . GLY A 1 303 ? 1.725 29.190 6.566 1.00 72.44 303 GLY A CA 1
ATOM 2210 C C . GLY A 1 303 ? 1.961 29.334 8.073 1.00 72.44 303 GLY A C 1
ATOM 2211 O O . GLY A 1 303 ? 2.761 30.166 8.485 1.00 72.44 303 GLY A O 1
ATOM 2212 N N . GLN A 1 304 ? 1.249 28.546 8.891 1.00 67.81 304 GLN A N 1
ATOM 2213 C CA . GLN A 1 304 ? 1.353 28.566 10.366 1.00 67.81 304 GLN A CA 1
ATOM 2214 C C . GLN A 1 304 ? 2.685 27.986 10.888 1.00 67.81 304 GLN A C 1
ATOM 2216 O O . GLN A 1 304 ? 2.954 28.040 12.081 1.00 67.81 304 GLN A O 1
ATOM 2221 N N . GLY A 1 305 ? 3.535 27.464 9.998 1.00 77.31 305 GLY A N 1
ATOM 2222 C CA . GLY A 1 305 ? 4.842 26.912 10.338 1.00 77.31 305 GLY A CA 1
ATOM 2223 C C . GLY A 1 305 ? 4.787 25.468 10.837 1.00 77.31 305 GLY A C 1
ATOM 2224 O O . GLY A 1 305 ? 3.762 24.785 10.763 1.00 77.31 305 GLY A O 1
ATOM 2225 N N . ALA A 1 306 ? 5.937 24.990 11.303 1.00 86.12 306 ALA A N 1
ATOM 2226 C CA . ALA A 1 306 ? 6.115 23.649 11.837 1.00 86.12 306 ALA A CA 1
ATOM 2227 C C . ALA A 1 306 ? 7.067 23.692 13.033 1.00 86.12 306 ALA A C 1
ATOM 2229 O O . ALA A 1 306 ? 8.054 24.429 13.024 1.00 86.12 306 ALA A O 1
ATOM 2230 N N . THR A 1 307 ? 6.797 22.867 14.038 1.00 89.31 307 THR A N 1
ATOM 2231 C CA . THR A 1 307 ? 7.739 22.615 15.126 1.00 89.31 307 THR A CA 1
ATOM 2232 C C . THR A 1 307 ? 8.729 21.545 14.685 1.00 89.31 307 THR A C 1
ATOM 2234 O O . THR A 1 307 ? 8.333 20.473 14.226 1.00 89.31 307 THR A O 1
ATOM 2237 N N . LEU A 1 308 ? 10.023 21.826 14.832 1.00 90.00 308 LEU A N 1
ATOM 2238 C CA . LEU A 1 308 ? 11.066 20.830 14.607 1.00 90.00 308 LEU A CA 1
ATOM 2239 C C . LEU A 1 308 ? 11.228 19.978 15.869 1.00 90.00 308 LEU A C 1
ATOM 2241 O O . LEU A 1 308 ? 11.413 20.517 16.960 1.00 90.00 308 LEU A O 1
ATOM 2245 N N . VAL A 1 309 ? 11.166 18.660 15.708 1.00 91.00 309 VAL A N 1
ATOM 2246 C CA . VAL A 1 309 ? 11.282 17.668 16.782 1.00 91.00 309 VAL A CA 1
ATOM 2247 C C . VAL A 1 309 ? 12.541 16.834 16.549 1.00 91.00 309 VAL A C 1
ATOM 2249 O O . VAL A 1 309 ? 12.886 16.536 15.405 1.00 91.00 309 VAL A O 1
ATOM 2252 N N . GLN A 1 310 ? 13.247 16.494 17.628 1.00 90.00 310 GLN A N 1
ATOM 2253 C CA . GLN A 1 310 ? 14.407 15.608 17.570 1.00 90.00 310 GLN A CA 1
ATOM 2254 C C . GLN A 1 310 ? 13.947 14.154 17.455 1.00 90.00 310 GLN A C 1
ATOM 2256 O O . GLN A 1 310 ? 13.238 13.666 18.328 1.00 90.00 310 GLN A O 1
ATOM 2261 N N . GLU A 1 311 ? 14.435 13.470 16.430 1.00 88.19 311 GLU A N 1
ATOM 2262 C CA . GLU A 1 311 ? 14.325 12.025 16.234 1.00 88.19 311 GLU A CA 1
ATOM 2263 C C . GLU A 1 311 ? 15.669 11.365 16.515 1.00 88.19 311 GLU A C 1
ATOM 2265 O O . GLU A 1 311 ? 16.717 11.904 16.146 1.00 88.19 311 GLU A O 1
ATOM 2270 N N . ASN A 1 312 ? 15.660 10.187 17.134 1.00 81.06 312 ASN A N 1
ATOM 2271 C CA . ASN A 1 312 ? 16.885 9.446 17.399 1.00 81.06 312 ASN A CA 1
ATOM 2272 C C . ASN A 1 312 ? 16.907 8.155 16.584 1.00 81.06 312 ASN A C 1
ATOM 2274 O O . ASN A 1 312 ? 15.964 7.370 16.590 1.00 81.06 312 ASN A O 1
ATOM 2278 N N . VAL A 1 313 ? 18.013 7.917 15.883 1.00 75.81 313 VAL A N 1
ATOM 2279 C CA . VAL A 1 313 ? 18.253 6.621 15.240 1.00 75.81 313 VAL A CA 1
ATOM 2280 C C . VAL A 1 313 ? 18.338 5.555 16.333 1.00 75.81 313 VAL A C 1
ATOM 2282 O O . VAL A 1 313 ? 19.002 5.765 17.350 1.00 75.81 313 VAL A O 1
ATOM 2285 N N . GLY A 1 314 ? 17.698 4.407 16.125 1.00 69.38 314 GLY A N 1
ATOM 2286 C CA . GLY A 1 314 ? 17.829 3.268 17.035 1.00 69.38 314 GLY A CA 1
ATOM 2287 C C . GLY A 1 314 ? 16.891 3.247 18.242 1.00 69.38 314 GLY A C 1
ATOM 2288 O O . GLY A 1 314 ? 16.992 2.325 19.045 1.00 69.38 314 GLY A O 1
ATOM 2289 N N . ASP A 1 315 ? 15.982 4.214 18.389 1.00 69.62 315 ASP A N 1
ATOM 2290 C CA . ASP A 1 315 ? 15.005 4.220 19.491 1.00 69.62 315 ASP A CA 1
ATOM 2291 C C . ASP A 1 315 ? 13.783 3.317 19.238 1.00 69.62 315 ASP A C 1
ATOM 2293 O O . ASP A 1 315 ? 13.068 2.973 20.177 1.00 69.62 315 ASP A O 1
ATOM 2297 N N . GLY A 1 316 ? 13.553 2.914 17.982 1.00 64.38 316 GLY A N 1
ATOM 2298 C CA . GLY A 1 316 ? 12.398 2.105 17.583 1.00 64.38 316 GLY A CA 1
ATOM 2299 C C . GLY A 1 316 ? 11.046 2.813 17.750 1.00 64.38 316 GLY A C 1
ATOM 2300 O O . GLY A 1 316 ? 10.012 2.158 17.634 1.00 64.38 316 GLY A O 1
ATOM 2301 N N . ALA A 1 317 ? 11.046 4.119 18.024 1.00 68.50 317 ALA A N 1
ATOM 2302 C CA . ALA A 1 317 ? 9.860 4.917 18.308 1.00 68.50 317 ALA A CA 1
ATOM 2303 C C . ALA A 1 317 ? 9.380 5.695 17.070 1.00 68.50 317 ALA A C 1
ATOM 2305 O O . ALA A 1 317 ? 10.119 5.863 16.097 1.00 68.50 317 ALA A O 1
ATOM 2306 N N . ASP A 1 318 ? 8.139 6.192 17.132 1.00 68.25 318 ASP A N 1
ATOM 2307 C CA . ASP A 1 318 ? 7.538 7.138 16.173 1.00 68.25 318 ASP A CA 1
ATOM 2308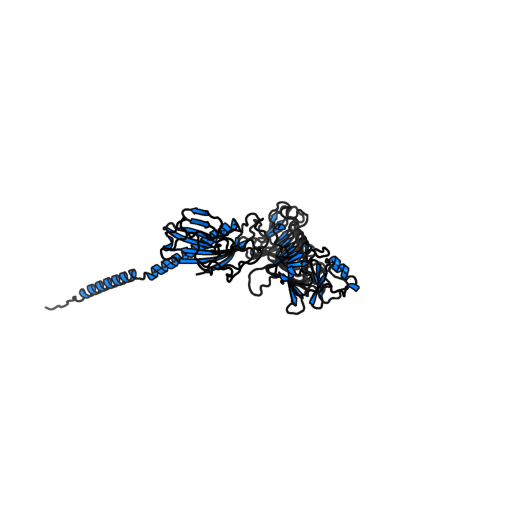 C C . ASP A 1 318 ? 7.327 6.615 14.739 1.00 68.25 318 ASP A C 1
ATOM 2310 O O . ASP A 1 318 ? 7.027 7.390 13.829 1.00 68.25 318 ASP A O 1
ATOM 2314 N N . PHE A 1 319 ? 7.449 5.298 14.538 1.00 74.38 319 PHE A N 1
ATOM 2315 C CA . PHE A 1 319 ? 7.295 4.613 13.252 1.00 74.38 319 PHE A CA 1
ATOM 2316 C C . PHE A 1 319 ? 6.248 3.510 13.342 1.00 74.38 319 PHE A C 1
ATOM 2318 O O . PHE A 1 319 ? 6.201 2.787 14.337 1.00 74.38 319 PHE A O 1
ATOM 2325 N N . TYR A 1 320 ? 5.464 3.318 12.277 1.00 74.38 320 TYR A N 1
ATOM 2326 C CA . TYR A 1 320 ? 4.658 2.107 12.141 1.00 74.38 320 TYR A CA 1
ATOM 2327 C C . TYR A 1 320 ? 5.577 0.886 12.132 1.00 74.38 320 TYR A C 1
ATOM 2329 O O . TYR A 1 320 ? 6.430 0.736 11.253 1.00 74.38 320 TYR A O 1
ATOM 2337 N N . ASN A 1 321 ? 5.394 0.015 13.116 1.00 75.06 321 ASN A N 1
ATOM 2338 C CA . ASN A 1 321 ? 6.140 -1.225 13.235 1.00 75.06 321 ASN A CA 1
ATOM 2339 C C . ASN A 1 321 ? 5.273 -2.363 12.687 1.00 75.06 321 ASN A C 1
ATOM 2341 O O . ASN A 1 321 ? 4.367 -2.844 13.372 1.00 75.06 321 ASN A O 1
ATOM 2345 N N . LEU A 1 322 ? 5.526 -2.727 11.430 1.00 75.25 322 LEU A N 1
ATOM 2346 C CA . LEU A 1 322 ? 4.846 -3.805 10.729 1.00 75.25 322 LEU A CA 1
ATOM 2347 C C . LEU A 1 322 ? 5.880 -4.861 10.359 1.00 75.25 322 LEU A C 1
ATOM 2349 O O . LEU A 1 322 ? 6.687 -4.632 9.472 1.00 75.25 322 LEU A O 1
ATOM 2353 N N . GLN A 1 323 ? 5.865 -6.002 11.039 1.00 81.38 323 GLN A N 1
ATOM 2354 C CA . GLN A 1 323 ? 6.750 -7.119 10.702 1.00 81.38 323 GLN A CA 1
ATOM 2355 C C . GLN A 1 323 ? 6.264 -7.828 9.441 1.00 81.38 323 GLN A C 1
ATOM 2357 O O . GLN A 1 323 ? 5.054 -7.885 9.199 1.00 81.38 323 GLN A O 1
ATOM 2362 N N . TRP A 1 324 ? 7.185 -8.417 8.673 1.00 82.38 324 TRP A N 1
ATOM 2363 C CA . TRP A 1 324 ? 6.850 -9.092 7.420 1.00 82.38 324 TRP A CA 1
ATOM 2364 C C . TRP A 1 324 ? 5.768 -10.146 7.617 1.00 82.38 324 TRP A C 1
ATOM 2366 O O . TRP A 1 324 ? 4.805 -10.194 6.855 1.00 82.38 324 TRP A O 1
ATOM 2376 N N . ASP A 1 325 ? 5.870 -10.951 8.671 1.00 77.06 325 ASP A N 1
ATOM 2377 C CA . ASP A 1 325 ? 4.921 -12.029 8.958 1.00 77.06 325 ASP A CA 1
ATOM 2378 C C . ASP A 1 325 ? 3.498 -11.510 9.192 1.00 77.06 325 ASP A C 1
ATOM 2380 O O . ASP A 1 325 ? 2.537 -12.174 8.814 1.00 77.06 325 ASP A O 1
ATOM 2384 N N . ALA A 1 326 ? 3.356 -10.279 9.689 1.00 68.50 326 ALA A N 1
ATOM 2385 C CA . ALA A 1 326 ? 2.066 -9.649 9.941 1.00 68.50 326 ALA A CA 1
ATOM 2386 C C . ALA A 1 326 ? 1.438 -8.985 8.696 1.00 68.50 326 ALA A C 1
ATOM 2388 O O . ALA A 1 326 ? 0.289 -8.533 8.744 1.00 68.50 326 ALA A O 1
ATOM 2389 N N . VAL A 1 327 ? 2.169 -8.927 7.575 1.00 72.50 327 VAL A N 1
ATOM 2390 C CA . VAL A 1 327 ? 1.662 -8.438 6.286 1.00 72.50 327 VAL A CA 1
ATOM 2391 C C . VAL A 1 327 ? 0.677 -9.436 5.688 1.00 72.50 327 VAL A C 1
ATOM 2393 O O . VAL A 1 327 ? 0.923 -10.643 5.673 1.00 72.50 327 VAL A O 1
ATOM 2396 N N . THR A 1 328 ? -0.403 -8.917 5.103 1.00 71.81 328 THR A N 1
ATOM 2397 C CA . THR A 1 328 ? -1.398 -9.737 4.396 1.00 71.81 328 THR A CA 1
ATOM 2398 C C . THR A 1 328 ? -0.800 -10.324 3.121 1.00 71.81 328 THR A C 1
ATOM 2400 O O . THR A 1 328 ? -0.226 -9.596 2.308 1.00 71.81 328 THR A O 1
ATOM 2403 N N . LYS A 1 329 ? -0.938 -11.639 2.948 1.00 81.25 329 LYS A N 1
ATOM 2404 C CA . LYS A 1 329 ? -0.421 -12.386 1.799 1.00 81.25 329 LYS A CA 1
ATOM 2405 C C . LYS A 1 329 ? -1.498 -13.326 1.276 1.00 81.25 329 LYS A C 1
ATOM 2407 O O . LYS A 1 329 ? -2.298 -13.830 2.061 1.00 81.25 329 LYS A O 1
ATOM 2412 N N . ALA A 1 330 ? -1.493 -13.568 -0.028 1.00 83.06 330 ALA A N 1
ATOM 2413 C CA . ALA A 1 330 ? -2.254 -14.662 -0.609 1.00 83.06 330 ALA A CA 1
ATOM 2414 C C . ALA A 1 330 ? -1.689 -15.998 -0.108 1.00 83.06 330 ALA A C 1
ATOM 2416 O O . ALA A 1 330 ? -0.473 -16.134 0.056 1.00 83.06 330 ALA A O 1
ATOM 2417 N N . SER A 1 331 ? -2.568 -16.972 0.140 1.00 84.69 331 SER A N 1
ATOM 2418 C CA . SER A 1 331 ? -2.151 -18.279 0.650 1.00 84.69 331 SER A CA 1
ATOM 2419 C C . SER A 1 331 ? -1.253 -19.003 -0.363 1.00 84.69 331 SER A C 1
ATOM 2421 O O . SER A 1 331 ? -1.631 -19.098 -1.535 1.00 84.69 331 SER A O 1
ATOM 2423 N N . PRO A 1 332 ? -0.098 -19.553 0.054 1.00 85.94 332 PRO A N 1
ATOM 2424 C CA . PRO A 1 332 ? 0.719 -20.418 -0.789 1.00 85.94 332 PRO A CA 1
ATOM 2425 C C . PRO A 1 332 ? 0.122 -21.830 -0.933 1.00 85.94 332 PRO A C 1
ATOM 2427 O O . PRO A 1 332 ? 0.733 -22.678 -1.578 1.00 85.94 332 PRO A O 1
ATOM 2430 N N . ASP A 1 333 ? -1.041 -22.120 -0.339 1.00 83.75 333 ASP A N 1
ATOM 2431 C CA . ASP A 1 333 ? -1.789 -23.348 -0.605 1.00 83.75 333 ASP A CA 1
ATOM 2432 C C . ASP A 1 333 ? -2.623 -23.184 -1.898 1.00 83.75 333 ASP A C 1
ATOM 2434 O O . ASP A 1 333 ? -3.477 -22.290 -1.968 1.00 83.75 333 ASP A O 1
ATOM 2438 N N . PRO A 1 334 ? -2.424 -24.028 -2.933 1.00 83.88 334 PRO A N 1
ATOM 2439 C CA . PRO A 1 334 ? -3.161 -23.946 -4.200 1.00 83.88 334 PRO A CA 1
ATOM 2440 C C . PRO A 1 334 ? -4.653 -24.282 -4.079 1.00 83.88 334 PRO A C 1
ATOM 2442 O O . PRO A 1 334 ? -5.382 -24.194 -5.070 1.00 83.88 334 PRO A O 1
ATOM 2445 N N . THR A 1 335 ? -5.130 -24.684 -2.902 1.00 80.06 335 THR A N 1
ATOM 2446 C CA . THR A 1 335 ? -6.550 -24.918 -2.613 1.00 80.06 335 THR A CA 1
ATOM 2447 C C . THR A 1 335 ? -7.245 -23.729 -1.951 1.00 80.06 335 THR A C 1
ATOM 2449 O O . THR A 1 335 ? -8.469 -23.747 -1.836 1.00 80.06 335 THR A O 1
ATOM 2452 N N . GLU A 1 336 ? -6.500 -22.690 -1.564 1.00 78.62 336 GLU A N 1
ATOM 2453 C CA . GLU A 1 336 ? -7.018 -21.518 -0.844 1.00 78.62 336 GLU A CA 1
ATOM 2454 C C . GLU A 1 336 ? -6.908 -20.211 -1.644 1.00 78.62 336 GLU A C 1
ATOM 2456 O O . GLU A 1 336 ? -7.543 -19.220 -1.285 1.00 78.62 336 GLU A O 1
ATOM 2461 N N . SER A 1 337 ? -6.111 -20.187 -2.717 1.00 85.19 337 SER A N 1
ATOM 2462 C CA . SER A 1 337 ? -5.907 -18.998 -3.548 1.00 85.19 337 SER A CA 1
ATOM 2463 C C . SER A 1 337 ? -5.667 -19.345 -5.025 1.00 85.19 337 SER A C 1
ATOM 2465 O O . SER A 1 337 ? -5.418 -20.493 -5.405 1.00 85.19 337 SER A O 1
ATOM 2467 N N . VAL A 1 338 ? -5.742 -18.339 -5.898 1.00 90.12 338 VAL A N 1
ATOM 2468 C CA . VAL A 1 338 ? -5.330 -18.452 -7.303 1.00 90.12 338 VAL A CA 1
ATOM 2469 C C . VAL A 1 338 ? -3.812 -18.570 -7.366 1.00 90.12 338 VAL A C 1
ATOM 2471 O O . VAL A 1 338 ? -3.111 -17.733 -6.813 1.00 90.12 338 VAL A O 1
ATOM 2474 N N . HIS A 1 339 ? -3.291 -19.560 -8.085 1.00 94.62 339 HIS A N 1
ATOM 2475 C CA . HIS A 1 339 ? -1.854 -19.701 -8.321 1.00 94.62 339 HIS A CA 1
ATOM 2476 C C . HIS A 1 339 ? -1.534 -19.415 -9.783 1.00 94.62 339 HIS A C 1
ATOM 2478 O O . HIS A 1 339 ? -2.241 -19.893 -10.678 1.00 94.62 339 HIS A O 1
ATOM 2484 N N . ILE A 1 340 ? -0.497 -18.610 -10.015 1.00 96.44 340 ILE A N 1
ATOM 2485 C CA . ILE A 1 340 ? 0.072 -18.345 -11.342 1.00 96.44 340 ILE A CA 1
ATOM 2486 C C . ILE A 1 340 ? 1.593 -18.415 -11.291 1.00 96.44 340 ILE A C 1
ATOM 2488 O O . ILE A 1 340 ? 2.176 -17.970 -10.304 1.00 96.44 340 ILE A O 1
ATOM 2492 N N . PRO A 1 341 ? 2.261 -18.888 -12.352 1.00 97.19 341 PRO A N 1
ATOM 2493 C CA . PRO A 1 341 ? 3.710 -18.913 -12.361 1.00 97.19 341 PRO A CA 1
ATOM 2494 C C . PRO A 1 341 ? 4.285 -17.498 -12.494 1.00 97.19 341 PRO A C 1
ATOM 2496 O O . PRO A 1 341 ? 3.776 -16.647 -13.232 1.00 97.19 341 PRO A O 1
ATOM 2499 N N . ALA A 1 342 ? 5.398 -17.264 -11.815 1.00 98.06 342 ALA A N 1
ATOM 2500 C CA . ALA A 1 342 ? 6.285 -16.140 -12.053 1.00 98.06 342 ALA A CA 1
ATOM 2501 C C . ALA A 1 342 ? 6.782 -16.133 -13.509 1.00 98.06 342 ALA A C 1
ATOM 2503 O O . ALA A 1 342 ? 6.750 -17.143 -14.219 1.00 98.06 342 ALA A O 1
ATOM 2504 N N . GLY A 1 343 ? 7.227 -14.972 -13.969 1.00 97.81 343 GLY A N 1
ATOM 2505 C CA . GLY A 1 343 ? 7.654 -14.738 -15.340 1.00 97.81 343 GLY A CA 1
ATOM 2506 C C . GLY A 1 343 ? 7.214 -13.376 -15.859 1.00 97.81 343 GLY A C 1
ATOM 2507 O O . GLY A 1 343 ? 6.775 -12.494 -15.113 1.00 97.81 343 GLY A O 1
ATOM 2508 N N . THR A 1 344 ? 7.325 -13.221 -17.174 1.00 97.12 344 THR A N 1
ATOM 2509 C CA . THR A 1 344 ? 7.018 -11.971 -17.867 1.00 97.12 344 THR A CA 1
ATOM 2510 C C . THR A 1 344 ? 5.732 -12.120 -18.676 1.00 97.12 344 THR A C 1
ATOM 2512 O O . THR A 1 344 ? 5.627 -12.968 -19.561 1.00 97.12 344 THR A O 1
ATOM 2515 N N . TYR A 1 345 ? 4.752 -11.279 -18.362 1.00 96.44 345 TYR A N 1
ATOM 2516 C CA . TYR A 1 345 ? 3.442 -11.186 -18.993 1.00 96.44 345 TYR A CA 1
ATOM 2517 C C . TYR A 1 345 ? 3.425 -9.961 -19.904 1.00 96.44 345 TYR A C 1
ATOM 2519 O O . TYR A 1 345 ? 3.544 -8.820 -19.453 1.00 96.44 345 TYR A O 1
ATOM 2527 N N . VAL A 1 346 ? 3.292 -10.202 -21.200 1.00 93.88 346 VAL A N 1
ATOM 2528 C CA . VAL A 1 346 ? 3.514 -9.205 -22.240 1.00 93.88 346 VAL A CA 1
ATOM 2529 C C . VAL A 1 346 ? 2.225 -8.947 -22.995 1.00 93.88 346 VAL A C 1
ATOM 2531 O O . VAL A 1 346 ? 1.633 -9.876 -23.537 1.00 93.88 346 VAL A O 1
ATOM 2534 N N . VAL A 1 347 ? 1.811 -7.686 -23.070 1.00 91.19 347 VAL A N 1
ATOM 2535 C CA . VAL A 1 347 ? 0.707 -7.265 -23.941 1.00 91.19 347 VAL A CA 1
ATOM 2536 C C . VAL A 1 347 ? 1.260 -6.919 -25.319 1.00 91.19 347 VAL A C 1
ATOM 2538 O O . VAL A 1 347 ? 2.219 -6.149 -25.425 1.00 91.19 347 VAL A O 1
ATOM 2541 N N . TRP A 1 348 ? 0.661 -7.508 -26.351 1.00 88.56 348 TRP A N 1
ATOM 2542 C CA . TRP A 1 348 ? 1.005 -7.301 -27.758 1.00 88.56 348 TRP A CA 1
ATOM 2543 C C . TRP A 1 348 ? 0.060 -6.302 -28.431 1.00 88.56 348 TRP A C 1
ATOM 2545 O O . TRP A 1 348 ? -1.038 -6.041 -27.940 1.00 88.56 348 TRP A O 1
ATOM 2555 N N . ASP A 1 349 ? 0.474 -5.788 -29.593 1.00 84.31 349 ASP A N 1
ATOM 2556 C CA . ASP A 1 349 ? -0.262 -4.798 -30.396 1.00 84.31 349 ASP A CA 1
ATOM 2557 C C . ASP A 1 349 ? -1.677 -5.240 -30.845 1.00 84.31 349 ASP A C 1
ATOM 2559 O O . ASP A 1 349 ? -2.498 -4.417 -31.265 1.00 84.31 349 ASP A O 1
ATOM 2563 N N . ASP A 1 350 ? -1.981 -6.535 -30.759 1.00 84.38 350 ASP A N 1
ATOM 2564 C CA . ASP A 1 350 ? -3.294 -7.121 -31.048 1.00 84.38 350 ASP A CA 1
ATOM 2565 C C . ASP A 1 350 ? -4.188 -7.292 -29.801 1.00 84.38 350 ASP A C 1
ATOM 2567 O O . ASP A 1 350 ? -5.226 -7.952 -29.878 1.00 84.38 350 ASP A O 1
ATOM 2571 N N . ASN A 1 351 ? -3.799 -6.693 -28.668 1.00 83.31 351 ASN A N 1
ATOM 2572 C CA . ASN A 1 351 ? -4.411 -6.833 -27.341 1.00 83.31 351 ASN A CA 1
ATOM 2573 C C . ASN A 1 351 ? -4.336 -8.242 -26.726 1.00 83.31 351 ASN A C 1
ATOM 2575 O O . ASN A 1 351 ? -4.917 -8.472 -25.661 1.00 83.31 351 ASN A O 1
ATOM 2579 N N . SER A 1 352 ? -3.623 -9.203 -27.320 1.00 88.50 352 SER A N 1
ATOM 2580 C CA . SER A 1 352 ? -3.396 -10.478 -26.641 1.00 88.50 352 SER A CA 1
ATOM 2581 C C . SER A 1 352 ? -2.282 -10.386 -25.599 1.00 88.50 352 SER A C 1
ATOM 2583 O O . SER A 1 352 ? -1.387 -9.537 -25.639 1.00 88.50 352 SER A O 1
ATOM 2585 N N . ILE A 1 353 ? -2.398 -11.252 -24.592 1.00 92.12 353 ILE A N 1
ATOM 2586 C CA . ILE A 1 353 ? -1.451 -11.360 -23.487 1.00 92.12 353 ILE A CA 1
ATOM 2587 C C . ILE A 1 353 ? -0.644 -12.631 -23.690 1.00 92.12 353 ILE A C 1
ATOM 2589 O O . ILE A 1 353 ? -1.204 -13.701 -23.926 1.00 92.12 353 ILE A O 1
ATOM 2593 N N . HIS A 1 354 ? 0.666 -12.515 -23.556 1.00 94.50 354 HIS A N 1
ATOM 2594 C CA . HIS A 1 354 ? 1.619 -13.580 -23.805 1.00 94.50 354 HIS A CA 1
ATOM 2595 C C . HIS A 1 354 ? 2.501 -13.793 -22.586 1.00 94.50 354 HIS A C 1
ATOM 2597 O O . HIS A 1 354 ? 3.039 -12.842 -22.025 1.00 94.50 354 HIS A O 1
ATOM 2603 N N . TYR A 1 355 ? 2.652 -15.045 -22.177 1.00 96.88 355 TYR A N 1
ATOM 2604 C CA . TYR A 1 355 ? 3.498 -15.436 -21.061 1.00 96.88 355 TYR A CA 1
ATOM 2605 C C . TYR A 1 355 ? 4.842 -15.974 -21.538 1.00 96.88 355 TYR A C 1
ATOM 2607 O O . TYR A 1 355 ? 4.904 -16.814 -22.441 1.00 96.88 355 TYR A O 1
ATOM 2615 N N . TYR A 1 356 ? 5.896 -15.539 -20.853 1.00 96.44 356 TYR A N 1
ATOM 2616 C CA . TYR A 1 356 ? 7.255 -16.038 -20.988 1.00 96.44 356 TYR A CA 1
ATOM 2617 C C . TYR A 1 356 ? 7.745 -16.513 -19.623 1.00 96.44 356 TYR A C 1
ATOM 2619 O O . TYR A 1 356 ? 7.780 -15.737 -18.664 1.00 96.44 356 TYR A O 1
ATOM 2627 N N . ASP A 1 357 ? 8.185 -17.770 -19.553 1.00 96.88 357 ASP A N 1
ATOM 2628 C CA . ASP A 1 357 ? 8.891 -18.323 -18.392 1.00 96.88 357 ASP A CA 1
ATOM 2629 C C . ASP A 1 357 ? 10.341 -17.794 -18.368 1.00 96.88 357 ASP A C 1
ATOM 2631 O O . ASP A 1 357 ? 11.303 -18.503 -18.674 1.00 96.88 357 ASP A O 1
ATOM 2635 N N . LEU A 1 358 ? 10.465 -16.484 -18.152 1.00 96.06 358 LEU A N 1
ATOM 2636 C CA . LEU A 1 358 ? 11.686 -15.683 -18.141 1.00 96.06 358 LEU A CA 1
ATOM 2637 C C . LEU A 1 358 ? 11.500 -14.538 -17.141 1.00 96.06 358 LEU A C 1
ATOM 2639 O O . LEU A 1 358 ? 10.444 -13.894 -17.127 1.00 96.06 358 LEU A O 1
ATOM 2643 N N . GLY A 1 359 ? 12.533 -14.249 -16.348 1.00 94.81 359 GLY A N 1
ATOM 2644 C CA . GLY A 1 359 ? 12.586 -13.000 -15.581 1.00 94.81 359 GLY A CA 1
ATOM 2645 C C . GLY A 1 359 ? 12.710 -11.783 -16.507 1.00 94.81 359 GLY A C 1
ATOM 2646 O O . GLY A 1 359 ? 13.036 -11.930 -17.685 1.00 94.81 359 GLY A O 1
ATOM 2647 N N . PHE A 1 360 ? 12.497 -10.572 -15.986 1.00 92.25 360 PHE A N 1
ATOM 2648 C CA . PHE A 1 360 ? 12.502 -9.347 -16.800 1.00 92.25 360 PHE A CA 1
ATOM 2649 C C . PHE A 1 360 ? 13.803 -9.151 -17.601 1.00 92.25 360 PHE A C 1
ATOM 2651 O O . PHE A 1 360 ? 13.764 -8.970 -18.818 1.00 92.25 360 PHE A O 1
ATOM 2658 N N . GLU A 1 361 ? 14.965 -9.252 -16.947 1.00 91.12 361 GLU A N 1
ATOM 2659 C CA . GLU A 1 361 ? 16.267 -9.076 -17.613 1.00 91.12 361 GLU A CA 1
ATOM 2660 C C . GLU A 1 361 ? 16.563 -10.184 -18.635 1.00 91.12 361 GLU A C 1
ATOM 2662 O O . GLU A 1 361 ? 17.163 -9.941 -19.688 1.00 91.12 361 GLU A O 1
ATOM 2667 N N . GLU A 1 362 ? 16.113 -11.410 -18.359 1.00 93.12 362 GLU A N 1
ATOM 2668 C CA . GLU A 1 362 ? 16.262 -12.524 -19.292 1.00 93.12 362 GLU A CA 1
ATOM 2669 C C . GLU A 1 362 ? 15.355 -12.345 -20.513 1.00 93.12 362 GLU A C 1
ATOM 2671 O O . GLU A 1 362 ? 15.805 -12.561 -21.635 1.00 93.12 362 GLU A O 1
ATOM 2676 N N . TYR A 1 363 ? 14.108 -11.907 -20.314 1.00 92.75 363 TYR A N 1
ATOM 2677 C CA . TYR A 1 363 ? 13.168 -11.587 -21.389 1.00 92.75 363 TYR A CA 1
ATOM 2678 C C . TYR A 1 363 ? 13.685 -10.441 -22.262 1.00 92.75 363 TYR A C 1
ATOM 2680 O O . TYR A 1 363 ? 13.693 -10.545 -23.489 1.00 92.75 363 TYR A O 1
ATOM 2688 N N . LYS A 1 364 ? 14.197 -9.376 -21.642 1.00 89.44 364 LYS A N 1
ATOM 2689 C CA . LYS A 1 364 ? 14.844 -8.272 -22.354 1.00 89.44 364 LYS A CA 1
ATOM 2690 C C . LYS A 1 364 ? 16.004 -8.775 -23.206 1.00 89.44 364 LYS A C 1
ATOM 2692 O O . LYS A 1 364 ? 16.059 -8.465 -24.391 1.00 89.44 364 LYS A O 1
ATOM 2697 N N . THR A 1 365 ? 16.894 -9.585 -22.630 1.00 90.50 365 THR A N 1
ATOM 2698 C CA . THR A 1 365 ? 18.022 -10.187 -23.359 1.00 90.50 365 THR A CA 1
ATOM 2699 C C . THR A 1 365 ? 17.530 -11.068 -24.509 1.00 90.50 365 THR A C 1
ATOM 2701 O O . THR A 1 365 ? 18.031 -10.952 -25.626 1.00 90.50 365 THR A O 1
ATOM 2704 N N . TYR A 1 366 ? 16.514 -11.896 -24.263 1.00 91.06 366 TYR A N 1
ATOM 2705 C CA . TYR A 1 366 ? 15.899 -12.782 -25.248 1.00 91.06 366 TYR A CA 1
ATOM 2706 C C . TYR A 1 366 ? 15.361 -12.016 -26.459 1.00 91.06 366 TYR A C 1
ATOM 2708 O O . TYR A 1 366 ? 15.634 -12.391 -27.600 1.00 91.06 366 TYR A O 1
ATOM 2716 N N . MET A 1 367 ? 14.666 -10.905 -26.214 1.00 88.25 367 MET A N 1
ATOM 2717 C CA . MET A 1 367 ? 14.078 -10.067 -27.255 1.00 88.25 367 MET A CA 1
ATOM 2718 C C . MET A 1 367 ? 15.082 -9.148 -27.964 1.00 88.25 367 MET A C 1
ATOM 2720 O O . MET A 1 367 ? 14.691 -8.477 -28.910 1.00 88.25 367 MET A O 1
ATOM 2724 N N . THR A 1 368 ? 16.363 -9.111 -27.570 1.00 85.50 368 THR A N 1
ATOM 2725 C CA . THR A 1 368 ? 17.387 -8.393 -28.360 1.00 85.50 368 THR A CA 1
ATOM 2726 C C . THR A 1 368 ? 17.794 -9.127 -29.638 1.00 85.50 368 THR A C 1
ATOM 2728 O O . THR A 1 368 ? 18.354 -8.505 -30.543 1.00 85.50 368 THR A O 1
ATOM 2731 N N . ASP A 1 369 ? 17.533 -10.436 -29.728 1.00 87.94 369 ASP A N 1
ATOM 2732 C CA . ASP A 1 369 ? 17.742 -11.214 -30.947 1.00 87.94 369 ASP A CA 1
ATOM 2733 C C . ASP A 1 369 ? 16.535 -11.039 -31.890 1.00 87.94 369 ASP A C 1
ATOM 2735 O O . ASP A 1 369 ? 15.426 -11.474 -31.555 1.00 87.94 369 ASP A O 1
ATOM 2739 N N . PRO A 1 370 ? 16.722 -10.473 -33.101 1.00 84.88 370 PRO A N 1
ATOM 2740 C CA . PRO A 1 370 ? 15.643 -10.298 -34.068 1.00 84.88 370 PRO A CA 1
ATOM 2741 C C . PRO A 1 370 ? 14.903 -11.587 -34.443 1.00 84.88 370 PRO A C 1
ATOM 2743 O O . PRO A 1 370 ? 13.753 -11.516 -34.878 1.00 84.88 370 PRO A O 1
ATOM 2746 N N . ALA A 1 371 ? 15.530 -12.759 -34.289 1.00 87.31 371 ALA A N 1
ATOM 2747 C CA . ALA A 1 371 ? 14.878 -14.044 -34.533 1.00 87.31 371 ALA A CA 1
ATOM 2748 C C . ALA A 1 371 ? 13.726 -14.323 -33.551 1.00 87.31 371 ALA A C 1
ATOM 2750 O O . ALA A 1 371 ? 12.750 -14.975 -33.923 1.00 87.31 371 ALA A O 1
ATOM 2751 N N . ASN A 1 372 ? 13.807 -13.783 -32.333 1.00 88.94 372 ASN A N 1
ATOM 2752 C CA . ASN A 1 372 ? 12.827 -14.003 -31.270 1.00 88.94 372 ASN A CA 1
ATOM 2753 C C . ASN A 1 372 ? 11.670 -12.998 -31.317 1.00 88.94 372 ASN A C 1
ATOM 2755 O O . ASN A 1 372 ? 10.662 -13.181 -30.646 1.00 88.94 372 ASN A O 1
ATOM 2759 N N . HIS A 1 373 ? 11.744 -11.970 -32.170 1.00 85.31 373 HIS A N 1
ATOM 2760 C CA . HIS A 1 373 ? 10.671 -10.986 -32.319 1.00 85.31 373 HIS A CA 1
ATOM 2761 C C . HIS A 1 373 ? 9.352 -11.586 -32.856 1.00 85.31 373 HIS A C 1
ATOM 2763 O O . HIS A 1 373 ? 8.317 -10.929 -32.831 1.00 85.31 373 HIS A O 1
ATOM 2769 N N . ALA A 1 374 ? 9.348 -12.786 -33.420 1.00 83.00 374 ALA A N 1
ATOM 2770 C CA . ALA A 1 374 ? 8.103 -13.435 -33.835 1.00 83.00 374 ALA A CA 1
ATOM 2771 C C . ALA A 1 374 ? 7.620 -14.483 -32.825 1.00 83.00 374 ALA A C 1
ATOM 2773 O O . ALA A 1 374 ? 6.534 -15.031 -33.005 1.00 83.00 374 ALA A O 1
ATOM 2774 N N . ASP A 1 375 ? 8.416 -14.782 -31.795 1.00 88.75 375 ASP A N 1
ATOM 2775 C CA . ASP A 1 375 ? 8.028 -15.735 -30.769 1.00 88.75 375 ASP A CA 1
ATOM 2776 C C . ASP A 1 375 ? 6.977 -15.099 -29.867 1.00 88.75 375 ASP A C 1
ATOM 2778 O O . ASP A 1 375 ? 7.245 -14.113 -29.190 1.00 88.75 375 ASP A O 1
ATOM 2782 N N . ALA A 1 376 ? 5.778 -15.669 -29.899 1.00 81.62 376 ALA A N 1
ATOM 2783 C CA . ALA A 1 376 ? 4.641 -15.225 -29.118 1.00 81.62 376 ALA A CA 1
ATOM 2784 C C . ALA A 1 376 ? 4.619 -15.829 -27.706 1.00 81.62 376 ALA A C 1
ATOM 2786 O O . ALA A 1 376 ? 3.696 -15.543 -26.949 1.00 81.62 376 ALA A O 1
ATOM 2787 N N . GLY A 1 377 ? 5.574 -16.683 -27.331 1.00 90.94 377 GLY A N 1
ATOM 2788 C CA . GLY A 1 377 ? 5.508 -17.405 -26.063 1.00 90.94 377 GLY A CA 1
ATOM 2789 C C . GLY A 1 377 ? 4.182 -18.165 -25.918 1.00 90.94 377 GLY A C 1
ATOM 2790 O O . GLY A 1 377 ? 3.644 -18.713 -26.885 1.00 90.94 377 GLY A O 1
ATOM 2791 N N . THR A 1 378 ? 3.619 -18.174 -24.708 1.00 95.62 378 THR A N 1
ATOM 2792 C CA . THR A 1 378 ? 2.322 -18.808 -24.433 1.00 95.62 378 THR A CA 1
ATOM 2793 C C . THR A 1 378 ? 1.198 -17.774 -24.427 1.00 95.62 378 THR A C 1
ATOM 2795 O O . THR A 1 378 ? 1.088 -16.986 -23.490 1.00 95.62 378 THR A O 1
ATOM 2798 N N . SER A 1 379 ? 0.316 -17.797 -25.430 1.00 93.94 379 SER A N 1
ATOM 2799 C CA . SER A 1 379 ? -0.873 -16.934 -25.457 1.00 93.94 379 SER A CA 1
ATOM 2800 C C . SER A 1 379 ? -1.852 -17.278 -24.334 1.00 93.94 379 SER A C 1
ATOM 2802 O O . SER A 1 379 ? -2.278 -18.426 -24.182 1.00 93.94 379 SER A O 1
ATOM 2804 N N . LEU A 1 380 ? -2.240 -16.263 -23.572 1.00 92.75 380 LEU A N 1
ATOM 2805 C CA . LEU A 1 380 ? -3.110 -16.377 -22.416 1.00 92.75 380 LEU A CA 1
ATOM 2806 C C . LEU A 1 380 ? -4.537 -15.945 -22.740 1.00 92.75 380 LEU A C 1
ATOM 2808 O O . LEU A 1 380 ? -4.779 -14.964 -23.441 1.00 92.75 380 LEU A O 1
ATOM 2812 N N . THR A 1 381 ? -5.498 -16.660 -22.165 1.00 89.62 381 THR A N 1
ATOM 2813 C CA . THR A 1 381 ? -6.921 -16.296 -22.208 1.00 89.62 381 THR A CA 1
ATOM 2814 C C . THR A 1 381 ? -7.460 -16.073 -20.803 1.00 89.62 381 THR A C 1
ATOM 2816 O O . THR A 1 381 ? -6.748 -16.265 -19.824 1.00 89.62 381 THR A O 1
ATOM 2819 N N . TRP A 1 382 ? -8.743 -15.727 -20.685 1.00 86.06 382 TRP A N 1
ATOM 2820 C CA . TRP A 1 382 ? -9.438 -15.647 -19.400 1.00 86.06 382 TRP A CA 1
ATOM 2821 C C . TRP A 1 382 ? -9.051 -16.779 -18.438 1.00 86.06 382 TRP A C 1
ATOM 2823 O O . TRP A 1 382 ? -9.097 -17.955 -18.811 1.00 86.06 382 TRP A O 1
ATOM 2833 N N . GLY A 1 383 ? -8.697 -16.422 -17.203 1.00 84.88 383 GLY A N 1
ATOM 2834 C CA . GLY A 1 383 ? -8.356 -17.371 -16.148 1.00 84.88 383 GLY A CA 1
ATOM 2835 C C . GLY A 1 383 ? -6.986 -18.043 -16.281 1.00 84.88 383 GLY A C 1
ATOM 2836 O O . GLY A 1 383 ? -6.634 -18.806 -15.388 1.00 84.88 383 GLY A O 1
ATOM 2837 N N . PHE A 1 384 ? -6.228 -17.773 -17.349 1.00 92.56 384 PHE A N 1
ATOM 2838 C CA . PHE A 1 384 ? -4.893 -18.324 -17.630 1.00 92.56 384 PHE A CA 1
ATOM 2839 C C . PHE A 1 384 ? -4.772 -19.867 -17.567 1.00 92.56 384 PHE A C 1
ATOM 2841 O O . PHE A 1 384 ? -3.783 -20.376 -17.037 1.00 92.56 384 PHE A O 1
ATOM 2848 N N . PRO A 1 385 ? -5.717 -20.659 -18.119 1.00 93.00 385 PRO A N 1
ATOM 2849 C CA . PRO A 1 385 ? -5.651 -22.124 -18.054 1.00 93.00 385 PRO A CA 1
ATOM 2850 C C . PRO A 1 385 ? -4.420 -22.723 -18.754 1.00 93.00 385 PRO A C 1
ATOM 2852 O O . PRO A 1 385 ? -4.086 -23.877 -18.513 1.00 93.00 385 PRO A O 1
ATOM 2855 N N . GLN A 1 386 ? -3.748 -21.967 -19.630 1.00 94.69 386 GLN A N 1
ATOM 2856 C CA . GLN A 1 386 ? -2.568 -22.420 -20.371 1.00 94.69 386 GLN A CA 1
ATOM 2857 C C . GLN A 1 386 ? -1.323 -22.589 -19.495 1.00 94.69 386 GLN A C 1
ATOM 2859 O O . GLN A 1 386 ? -0.421 -23.332 -19.875 1.00 94.69 386 GLN A O 1
ATOM 2864 N N . ILE A 1 387 ? -1.257 -21.879 -18.367 1.00 93.50 387 ILE A N 1
ATOM 2865 C CA . ILE A 1 387 ? -0.057 -21.802 -17.518 1.00 93.50 387 ILE A CA 1
ATOM 2866 C C . ILE A 1 387 ? -0.326 -22.199 -16.064 1.00 93.50 387 ILE A C 1
ATOM 2868 O O . ILE A 1 387 ? 0.590 -22.175 -15.252 1.00 93.50 387 ILE A O 1
ATOM 2872 N N . ARG A 1 388 ? -1.574 -22.538 -15.726 1.00 92.38 388 ARG A N 1
ATOM 2873 C CA . ARG A 1 388 ? -1.995 -22.884 -14.365 1.00 92.38 388 ARG A CA 1
ATOM 2874 C C . ARG A 1 388 ? -2.230 -24.377 -14.228 1.00 92.38 388 ARG A C 1
ATOM 2876 O O . ARG A 1 388 ? -2.657 -25.036 -15.177 1.00 92.38 388 ARG A O 1
ATOM 2883 N N . ASP A 1 389 ? -2.032 -24.886 -13.016 1.00 90.38 389 ASP A N 1
ATOM 2884 C CA . ASP A 1 389 ? -2.452 -26.239 -12.675 1.00 90.38 389 ASP A CA 1
ATOM 2885 C C . ASP A 1 389 ? -3.970 -26.416 -12.933 1.00 90.38 389 ASP A C 1
ATOM 2887 O O . ASP A 1 389 ? -4.772 -25.571 -12.508 1.00 90.38 389 ASP A O 1
ATOM 2891 N N . PRO A 1 390 ? -4.404 -27.494 -13.620 1.00 90.88 390 PRO A N 1
ATOM 2892 C CA . PRO A 1 390 ? -5.812 -27.701 -13.945 1.00 90.88 390 PRO A CA 1
ATOM 2893 C C . PRO A 1 390 ? -6.743 -27.771 -12.728 1.00 90.88 390 PRO A C 1
ATOM 2895 O O . PRO A 1 390 ? -7.900 -27.363 -12.839 1.00 90.88 390 PRO A O 1
ATOM 2898 N N . ALA A 1 391 ? -6.275 -28.274 -11.581 1.00 88.12 391 ALA A N 1
ATOM 2899 C CA . ALA A 1 391 ? -7.073 -28.330 -10.360 1.00 88.12 391 ALA A CA 1
ATOM 2900 C C . ALA A 1 391 ? -7.212 -26.938 -9.728 1.00 88.12 391 ALA A C 1
ATOM 2902 O O . ALA A 1 391 ? -8.324 -26.556 -9.360 1.00 88.12 391 ALA A O 1
ATOM 2903 N N . ASN A 1 392 ? -6.133 -26.145 -9.687 1.00 91.38 392 ASN A N 1
ATOM 2904 C CA . ASN A 1 392 ? -6.198 -24.755 -9.221 1.00 91.38 392 ASN A CA 1
ATOM 2905 C C . ASN A 1 392 ? -7.094 -23.890 -10.128 1.00 91.38 392 ASN A C 1
ATOM 2907 O O . ASN A 1 392 ? -7.910 -23.110 -9.637 1.00 91.38 392 ASN A O 1
ATOM 2911 N N . TYR A 1 393 ? -7.010 -24.060 -11.452 1.00 87.56 393 TYR A N 1
ATOM 2912 C CA . TYR A 1 393 ? -7.908 -23.386 -12.395 1.00 87.56 393 TYR A CA 1
ATOM 2913 C C . TYR A 1 393 ? -9.377 -23.788 -12.190 1.00 87.56 393 TYR A C 1
ATOM 2915 O O . TYR A 1 393 ? -10.253 -22.921 -12.170 1.00 87.56 393 TYR A O 1
ATOM 2923 N N . ALA A 1 394 ? -9.649 -25.085 -12.009 1.00 84.19 394 ALA A N 1
ATOM 2924 C CA . ALA A 1 394 ? -11.001 -25.584 -11.768 1.00 84.19 394 ALA A CA 1
ATOM 2925 C C . ALA A 1 394 ? -11.597 -25.055 -10.452 1.00 84.19 394 ALA A C 1
ATOM 2927 O O . ALA A 1 394 ? -12.794 -24.773 -10.402 1.00 84.19 394 ALA A O 1
ATOM 2928 N N . ALA A 1 395 ? -10.774 -24.895 -9.411 1.00 76.69 395 ALA A N 1
ATOM 2929 C CA . ALA A 1 395 ? -11.179 -24.299 -8.141 1.00 76.69 395 ALA A CA 1
ATOM 2930 C C . ALA A 1 395 ? -11.390 -22.777 -8.253 1.00 76.69 395 ALA A C 1
ATOM 2932 O O . ALA A 1 395 ? -12.359 -22.242 -7.711 1.00 76.69 395 ALA A O 1
ATOM 2933 N N . PHE A 1 396 ? -10.528 -22.083 -9.005 1.00 76.69 396 PHE A N 1
ATOM 2934 C CA . PHE A 1 396 ? -10.476 -20.622 -9.044 1.00 76.69 396 PHE A CA 1
ATOM 2935 C C . PHE A 1 396 ? -10.370 -20.061 -10.470 1.00 76.69 396 PHE A C 1
ATOM 2937 O O . PHE A 1 396 ? -9.294 -19.683 -10.949 1.00 76.69 396 PHE A O 1
ATOM 2944 N N . ASN A 1 397 ? -11.507 -19.909 -11.149 1.00 78.00 397 ASN A N 1
ATOM 2945 C CA . ASN A 1 397 ? -11.584 -19.216 -12.441 1.00 78.00 397 ASN A CA 1
ATOM 2946 C C . ASN A 1 397 ? -11.821 -17.700 -12.261 1.00 78.00 397 ASN A C 1
ATOM 2948 O O . ASN A 1 397 ? -12.892 -17.185 -12.588 1.00 78.00 397 ASN A O 1
ATOM 2952 N N . ARG A 1 398 ? -10.840 -17.012 -11.661 1.00 76.75 398 ARG A N 1
ATOM 2953 C CA . ARG A 1 398 ? -10.971 -15.646 -11.108 1.00 76.75 398 ARG A CA 1
ATOM 2954 C C . ARG A 1 398 ? -9.942 -14.625 -11.622 1.00 76.75 398 ARG A C 1
ATOM 2956 O O . ARG A 1 398 ? -9.960 -13.471 -11.222 1.00 76.75 398 ARG A O 1
ATOM 2963 N N . ILE A 1 399 ? -9.059 -15.018 -12.542 1.00 81.62 399 ILE A N 1
ATOM 2964 C CA . ILE A 1 399 ? -8.192 -14.048 -13.230 1.00 81.62 399 ILE A CA 1
ATOM 2965 C C . ILE A 1 399 ? -8.922 -13.525 -14.440 1.00 81.62 399 ILE A C 1
ATOM 2967 O O . ILE A 1 399 ? -9.370 -14.304 -15.290 1.00 81.62 399 ILE A O 1
ATOM 2971 N N . VAL A 1 400 ? -8.988 -12.207 -14.534 1.00 78.00 400 VAL A N 1
ATOM 2972 C CA . VAL A 1 400 ? -9.849 -11.571 -15.500 1.00 78.00 400 VAL A CA 1
ATOM 2973 C C . VAL A 1 400 ? -9.088 -10.801 -16.554 1.00 78.00 400 VAL A C 1
ATOM 2975 O O . VAL A 1 400 ? -8.202 -10.013 -16.253 1.00 78.00 400 VAL A O 1
ATOM 2978 N N . VAL A 1 401 ? -9.436 -11.062 -17.810 1.00 79.31 401 VAL A N 1
ATOM 2979 C CA . VAL A 1 401 ? -8.760 -10.520 -18.985 1.00 79.31 401 VAL A CA 1
ATOM 2980 C C . VAL A 1 401 ? -9.817 -9.816 -19.815 1.00 79.31 401 VAL A C 1
ATOM 2982 O O . VAL A 1 401 ? -10.729 -10.470 -20.322 1.00 79.31 401 VAL A O 1
ATOM 2985 N N . TRP A 1 402 ? -9.711 -8.494 -19.939 1.00 71.25 402 TRP A N 1
ATOM 2986 C CA . TRP A 1 402 ? -10.674 -7.699 -20.700 1.00 71.25 402 TRP A CA 1
ATOM 2987 C C . TRP A 1 402 ? -9.983 -6.556 -21.447 1.00 71.25 402 TRP A C 1
ATOM 2989 O O . TRP A 1 402 ? -9.086 -5.929 -20.871 1.00 71.25 402 TRP A O 1
ATOM 2999 N N . PRO A 1 403 ? -10.440 -6.232 -22.667 1.00 60.34 403 PRO A N 1
ATOM 3000 C CA . PRO A 1 403 ? -10.198 -4.917 -23.237 1.00 60.34 403 PRO A CA 1
ATOM 3001 C C . PRO A 1 403 ? -10.980 -3.867 -22.429 1.00 60.34 403 PRO A C 1
ATOM 3003 O O . PRO A 1 403 ? -12.130 -4.089 -22.037 1.00 60.34 403 PRO A O 1
ATOM 3006 N N . GLU A 1 404 ? -10.355 -2.730 -22.130 1.00 61.19 404 GLU A N 1
ATOM 3007 C CA . GLU A 1 404 ? -11.049 -1.568 -21.564 1.00 61.19 404 GLU A CA 1
ATOM 3008 C C . GLU A 1 404 ? -12.000 -0.969 -22.625 1.00 61.19 404 GLU A C 1
ATOM 3010 O O . GLU A 1 404 ? -11.813 -1.192 -23.817 1.00 61.19 404 GLU A O 1
ATOM 3015 N N . TYR A 1 405 ? -13.033 -0.222 -22.206 1.00 45.81 405 TYR A N 1
ATOM 3016 C CA . TYR A 1 405 ? -14.159 0.279 -23.029 1.00 45.81 405 TYR A CA 1
ATOM 3017 C C . TYR A 1 405 ? -13.799 1.012 -24.347 1.00 45.81 405 TYR A C 1
ATOM 3019 O O . TYR A 1 405 ? -14.705 1.323 -25.122 1.00 45.81 405 TYR A O 1
ATOM 3027 N N . ASP A 1 406 ? -12.524 1.323 -24.591 1.00 53.47 406 ASP A N 1
ATOM 3028 C CA . ASP A 1 406 ? -12.021 1.976 -25.802 1.00 53.47 406 ASP A CA 1
ATOM 3029 C C . ASP A 1 406 ? -11.196 1.064 -26.740 1.00 53.47 406 ASP A C 1
ATOM 3031 O O . ASP A 1 406 ? -10.699 1.560 -27.748 1.00 53.47 406 ASP A O 1
ATOM 3035 N N . ASP A 1 407 ? -11.069 -0.241 -26.452 1.00 56.69 407 ASP A N 1
ATOM 3036 C CA . ASP A 1 407 ? -10.260 -1.236 -27.190 1.00 56.69 407 ASP A CA 1
ATOM 3037 C C . ASP A 1 407 ? -8.752 -0.900 -27.299 1.00 56.69 407 ASP A C 1
ATOM 3039 O O . ASP A 1 407 ? -8.017 -1.560 -28.037 1.00 56.69 407 ASP A O 1
ATOM 3043 N N . THR A 1 408 ? -8.252 0.101 -26.561 1.00 66.38 408 THR A N 1
ATOM 3044 C CA . THR A 1 408 ? -6.839 0.523 -26.621 1.00 66.38 408 THR A CA 1
ATOM 3045 C C . THR A 1 408 ? -6.001 0.073 -25.428 1.00 66.38 408 THR A C 1
ATOM 3047 O O . THR A 1 408 ? -4.799 0.330 -25.398 1.00 66.38 408 THR A O 1
ATOM 3050 N N . CYS A 1 409 ? -6.601 -0.572 -24.430 1.00 75.31 409 CYS A N 1
ATOM 3051 C CA . CYS A 1 409 ? -5.929 -0.967 -23.198 1.00 75.31 409 CYS A CA 1
ATOM 3052 C C . CYS A 1 409 ? -6.339 -2.381 -22.789 1.00 75.31 409 CYS A C 1
ATOM 3054 O O . CYS A 1 409 ? -7.528 -2.671 -22.640 1.00 75.31 409 CYS A O 1
ATOM 3056 N N . GLN A 1 410 ? -5.350 -3.243 -22.563 1.00 86.12 410 GLN A N 1
ATOM 3057 C CA . GLN A 1 410 ? -5.550 -4.612 -22.121 1.00 86.12 410 GLN A CA 1
ATOM 3058 C C . GLN A 1 410 ? -5.338 -4.719 -20.609 1.00 86.12 410 GLN A C 1
ATOM 3060 O O . GLN A 1 410 ? -4.291 -4.338 -20.078 1.00 86.12 410 GLN A O 1
ATOM 3065 N N . SER A 1 411 ? -6.342 -5.256 -19.912 1.00 84.44 411 SER A N 1
ATOM 3066 C CA . SER A 1 411 ? -6.344 -5.357 -18.451 1.00 84.44 411 SER A CA 1
ATOM 3067 C C . SER A 1 411 ? -6.154 -6.792 -17.962 1.00 84.44 411 SER A C 1
ATOM 3069 O O . SER A 1 411 ? -6.851 -7.698 -18.424 1.00 84.44 411 SER A O 1
ATOM 3071 N N . ILE A 1 412 ? -5.273 -6.976 -16.973 1.00 91.06 412 ILE A N 1
ATOM 3072 C CA . ILE A 1 412 ? -5.182 -8.170 -16.120 1.00 91.06 412 ILE A CA 1
ATOM 3073 C C . ILE A 1 412 ? -5.777 -7.819 -14.756 1.00 91.06 412 ILE A C 1
ATOM 3075 O O . ILE A 1 412 ? -5.255 -6.963 -14.043 1.00 91.06 412 ILE A O 1
ATOM 3079 N N . GLY A 1 413 ? -6.888 -8.455 -14.405 1.00 89.12 413 GLY A N 1
ATOM 3080 C CA . GLY A 1 413 ? -7.625 -8.239 -13.168 1.00 89.12 413 GLY A CA 1
ATOM 3081 C C . GLY A 1 413 ? -7.483 -9.397 -12.188 1.00 89.12 413 GLY A C 1
ATOM 3082 O O . GLY A 1 413 ? -7.703 -10.552 -12.549 1.00 89.12 413 GLY A O 1
ATOM 3083 N N . PHE A 1 414 ? -7.190 -9.053 -10.941 1.00 86.38 414 PHE A N 1
ATOM 3084 C CA . PHE A 1 414 ? -7.180 -9.929 -9.779 1.00 86.38 414 PHE A CA 1
ATOM 3085 C C . PHE A 1 414 ? -8.341 -9.528 -8.863 1.00 86.38 414 PHE A C 1
ATOM 3087 O O . PHE A 1 414 ? -8.308 -8.454 -8.253 1.00 86.38 414 PHE A O 1
ATOM 3094 N N . ASP A 1 415 ? -9.383 -10.363 -8.812 1.00 79.56 415 ASP A N 1
ATOM 3095 C CA . ASP A 1 415 ? -10.553 -10.202 -7.929 1.00 79.56 415 ASP A CA 1
ATOM 3096 C C . ASP A 1 415 ? -10.610 -11.251 -6.801 1.00 79.56 415 ASP A C 1
ATOM 3098 O O . ASP A 1 415 ? -11.554 -11.297 -6.011 1.00 79.56 415 ASP A O 1
ATOM 3102 N N . HIS A 1 416 ? -9.571 -12.084 -6.721 1.00 80.38 416 HIS A N 1
ATOM 3103 C CA . HIS A 1 416 ? -9.364 -13.090 -5.694 1.00 80.38 416 HIS A CA 1
ATOM 3104 C C . HIS A 1 416 ? -7.889 -13.126 -5.298 1.00 80.38 416 HIS A C 1
ATOM 3106 O O . HIS A 1 416 ? -7.02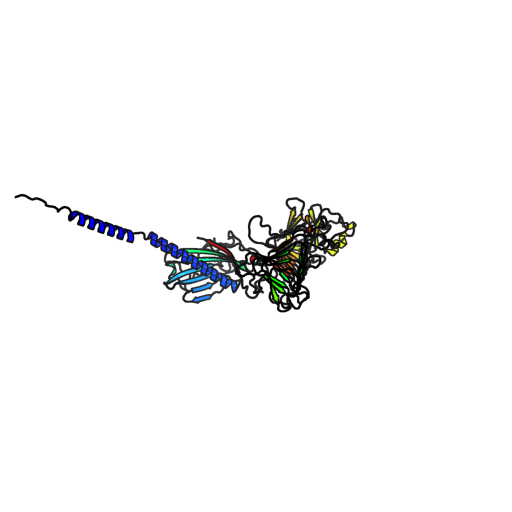0 -12.765 -6.102 1.00 80.38 416 HIS A O 1
ATOM 3112 N N . ASP A 1 417 ? -7.607 -13.566 -4.073 1.00 83.31 417 ASP A N 1
ATOM 3113 C CA . ASP A 1 417 ? -6.234 -13.696 -3.594 1.00 83.31 417 ASP A CA 1
ATOM 3114 C C . ASP A 1 417 ? -5.427 -14.565 -4.562 1.00 83.31 417 ASP A C 1
ATOM 3116 O O . ASP A 1 417 ? -5.861 -15.645 -4.968 1.00 83.31 417 ASP A O 1
ATOM 3120 N N . THR A 1 418 ? -4.283 -14.036 -4.986 1.00 92.81 418 THR A N 1
ATOM 3121 C CA . THR A 1 418 ? -3.430 -14.603 -6.022 1.00 92.81 418 THR A CA 1
ATOM 3122 C C . THR A 1 418 ? -1.998 -14.700 -5.519 1.00 92.81 418 THR A C 1
ATOM 3124 O O . THR A 1 418 ? -1.365 -13.690 -5.201 1.00 92.81 418 THR A O 1
ATOM 3127 N N . PHE A 1 419 ? -1.483 -15.921 -5.468 1.00 95.56 419 PHE A N 1
ATOM 3128 C CA . PHE A 1 419 ? -0.095 -16.225 -5.175 1.00 95.56 419 PHE A CA 1
ATOM 3129 C C . PHE A 1 419 ? 0.671 -16.462 -6.482 1.00 95.56 419 PHE A C 1
ATOM 3131 O O . PHE A 1 419 ? 0.273 -17.274 -7.320 1.00 95.56 419 PHE A O 1
ATOM 3138 N N . VAL A 1 420 ? 1.767 -15.731 -6.670 1.00 97.62 420 VAL A N 1
ATOM 3139 C CA . VAL A 1 420 ? 2.720 -15.979 -7.748 1.00 97.62 420 VAL A CA 1
ATOM 3140 C C . VAL A 1 420 ? 3.697 -17.042 -7.264 1.00 97.62 420 VAL A C 1
ATOM 3142 O O . VAL A 1 420 ? 4.486 -16.796 -6.355 1.00 97.62 420 VAL A O 1
ATOM 3145 N N . GLU A 1 421 ? 3.659 -18.222 -7.865 1.00 96.19 421 GLU A N 1
ATOM 3146 C CA . GLU A 1 421 ? 4.581 -19.307 -7.539 1.00 96.19 421 GLU A CA 1
ATOM 3147 C C . GLU A 1 421 ? 5.855 -19.231 -8.391 1.00 96.19 421 GLU A C 1
ATOM 3149 O O . GLU A 1 421 ? 5.812 -18.732 -9.519 1.00 96.19 421 GLU A O 1
ATOM 3154 N N . PRO A 1 422 ? 7.005 -19.726 -7.901 1.00 96.69 422 PRO A N 1
ATOM 3155 C CA . PRO A 1 422 ? 8.180 -19.872 -8.744 1.00 96.69 422 PRO A CA 1
ATOM 3156 C C . PRO A 1 422 ? 7.858 -20.670 -10.011 1.00 96.69 422 PRO A C 1
ATOM 3158 O O . PRO A 1 422 ? 7.195 -21.705 -9.960 1.00 96.69 422 PRO A O 1
ATOM 3161 N N . SER A 1 423 ? 8.335 -20.190 -11.155 1.00 95.56 423 SER A N 1
ATOM 3162 C CA . SER A 1 423 ? 8.076 -20.831 -12.441 1.00 95.56 423 SER A CA 1
ATOM 3163 C C . SER A 1 423 ? 8.791 -22.182 -12.574 1.00 95.56 423 SER A C 1
ATOM 3165 O O . SER A 1 423 ? 9.654 -22.542 -11.769 1.00 95.56 423 SER A O 1
ATOM 3167 N N . THR A 1 424 ? 8.520 -22.918 -13.658 1.00 91.12 424 THR A N 1
ATOM 3168 C CA . THR A 1 424 ? 9.202 -24.200 -13.918 1.00 91.12 424 THR A CA 1
ATOM 3169 C C . THR A 1 424 ? 10.711 -24.056 -14.118 1.00 91.12 424 THR A C 1
ATOM 3171 O O . THR A 1 424 ? 11.463 -25.005 -13.885 1.00 91.12 424 THR A O 1
ATOM 3174 N N . ARG A 1 425 ? 11.169 -22.860 -14.506 1.00 93.31 425 ARG A N 1
ATOM 3175 C CA . ARG A 1 425 ? 12.588 -22.504 -14.617 1.00 93.31 425 ARG A CA 1
ATOM 3176 C C . ARG A 1 425 ? 13.168 -21.860 -13.358 1.00 93.31 425 ARG A C 1
ATOM 3178 O O . ARG A 1 425 ? 14.348 -21.519 -13.357 1.00 93.31 425 ARG A O 1
ATOM 3185 N N . GLY A 1 426 ? 12.377 -21.726 -12.295 1.00 93.25 426 GLY A N 1
ATOM 3186 C CA . GLY A 1 426 ? 12.793 -21.115 -11.035 1.00 93.25 426 GLY A CA 1
ATOM 3187 C C . GLY A 1 426 ? 12.807 -19.586 -11.058 1.00 93.25 426 GLY A C 1
ATOM 3188 O O . GLY A 1 426 ? 13.451 -18.984 -10.203 1.00 93.25 426 GLY A O 1
ATOM 3189 N N . VAL A 1 427 ? 12.120 -18.954 -12.016 1.00 96.81 427 VAL A N 1
ATOM 3190 C CA . VAL A 1 427 ? 11.889 -17.503 -11.995 1.00 96.81 427 VAL A CA 1
ATOM 3191 C C . VAL A 1 427 ? 10.978 -17.188 -10.813 1.00 96.81 427 VAL A C 1
ATOM 3193 O O . VAL A 1 427 ? 10.035 -17.929 -10.558 1.00 96.81 427 VAL A O 1
ATOM 3196 N N . THR A 1 428 ? 11.250 -16.105 -10.093 1.00 96.88 428 THR A N 1
ATOM 3197 C CA . THR A 1 428 ? 10.450 -15.652 -8.938 1.00 96.88 428 THR A CA 1
ATOM 3198 C C . THR A 1 428 ? 9.759 -14.314 -9.174 1.00 96.88 428 THR A C 1
ATOM 3200 O O . THR A 1 428 ? 8.835 -13.960 -8.445 1.00 96.88 428 THR A O 1
ATOM 3203 N N . ASP A 1 429 ? 10.208 -13.575 -10.187 1.00 96.00 429 ASP A N 1
ATOM 3204 C CA . ASP A 1 429 ? 9.733 -12.234 -10.500 1.00 96.00 429 ASP A CA 1
ATOM 3205 C C . ASP A 1 429 ? 8.398 -12.278 -11.241 1.00 96.00 429 ASP A C 1
ATOM 3207 O O . ASP A 1 429 ? 8.184 -13.104 -12.128 1.00 96.00 429 ASP A O 1
ATOM 3211 N N . PHE A 1 430 ? 7.521 -11.331 -10.934 1.00 97.88 430 PHE A N 1
ATOM 3212 C CA . PHE A 1 430 ? 6.264 -11.117 -11.635 1.00 97.88 430 PHE A CA 1
ATOM 3213 C C . PHE A 1 430 ? 6.326 -9.797 -12.398 1.00 97.88 430 PHE A C 1
ATOM 3215 O O . PHE A 1 430 ? 6.355 -8.723 -11.796 1.00 97.88 430 PHE A O 1
ATOM 3222 N N . THR A 1 431 ? 6.349 -9.862 -13.729 1.00 97.38 431 THR A N 1
ATOM 3223 C CA . THR A 1 431 ? 6.422 -8.666 -14.579 1.00 97.38 431 THR A CA 1
ATOM 3224 C C . THR A 1 431 ? 5.229 -8.581 -15.517 1.00 97.38 431 THR A C 1
ATOM 3226 O O . THR A 1 431 ? 4.928 -9.546 -16.208 1.00 97.38 431 THR A O 1
ATOM 3229 N N . VAL A 1 432 ? 4.584 -7.416 -15.592 1.00 95.62 432 VAL A N 1
ATOM 3230 C CA . VAL A 1 432 ? 3.553 -7.099 -16.591 1.00 95.62 432 VAL A CA 1
ATOM 3231 C C . VAL A 1 432 ? 3.990 -5.873 -17.382 1.00 95.62 432 VAL A C 1
ATOM 3233 O O . VAL A 1 432 ? 4.260 -4.827 -16.792 1.00 95.62 432 VAL A O 1
ATOM 3236 N N . MET A 1 433 ? 4.067 -5.976 -18.708 1.00 93.06 433 MET A N 1
ATOM 3237 C CA . MET A 1 433 ? 4.629 -4.917 -19.554 1.00 93.06 433 MET A CA 1
ATOM 3238 C C . MET A 1 433 ? 4.081 -4.938 -20.988 1.00 93.06 433 MET A C 1
ATOM 3240 O O . MET A 1 433 ? 3.609 -5.978 -21.451 1.00 93.06 433 MET A O 1
ATOM 3244 N N . PRO A 1 434 ? 4.159 -3.823 -21.736 1.00 90.50 434 PRO A N 1
ATOM 3245 C CA . PRO A 1 434 ? 4.086 -3.874 -23.189 1.00 90.50 434 PRO A CA 1
ATOM 3246 C C . PRO A 1 434 ? 5.342 -4.559 -23.728 1.00 90.50 434 PRO A C 1
ATOM 3248 O O . PRO A 1 434 ? 6.396 -4.565 -23.086 1.00 90.50 434 PRO A O 1
ATOM 3251 N N . ARG A 1 435 ? 5.265 -5.093 -24.940 1.00 87.88 435 ARG A N 1
ATOM 3252 C CA . ARG A 1 435 ? 6.375 -5.831 -25.545 1.00 87.88 435 ARG A CA 1
ATOM 3253 C C . ARG A 1 435 ? 7.672 -5.042 -25.691 1.00 87.88 435 ARG A C 1
ATOM 3255 O O . ARG A 1 435 ? 8.736 -5.616 -25.481 1.00 87.88 435 ARG A O 1
ATOM 3262 N N . GLY A 1 436 ? 7.590 -3.755 -26.023 1.00 85.06 436 GLY A N 1
ATOM 3263 C CA . GLY A 1 436 ? 8.754 -2.866 -26.122 1.00 85.06 436 GLY A CA 1
ATOM 3264 C C . GLY A 1 436 ? 9.337 -2.436 -24.770 1.00 85.06 436 GLY A C 1
ATOM 3265 O O . GLY A 1 436 ? 10.374 -1.771 -24.737 1.00 85.06 436 GLY A O 1
ATOM 3266 N N . GLY A 1 437 ? 8.684 -2.806 -23.665 1.00 87.81 437 GLY A N 1
ATOM 3267 C CA . GLY A 1 437 ? 8.939 -2.253 -22.342 1.00 87.81 437 GLY A CA 1
ATOM 3268 C C . GLY A 1 437 ? 8.514 -0.796 -22.213 1.00 87.81 437 GLY A C 1
ATOM 3269 O O . GLY A 1 437 ? 7.795 -0.251 -23.054 1.00 87.81 437 GLY A O 1
ATOM 3270 N N . ALA A 1 438 ? 8.907 -0.169 -21.112 1.00 85.38 438 ALA A N 1
ATOM 3271 C CA . ALA A 1 438 ? 8.614 1.230 -20.865 1.00 85.38 438 ALA A CA 1
ATOM 3272 C C . ALA A 1 438 ? 9.723 1.838 -20.007 1.00 85.38 438 ALA A C 1
ATOM 3274 O O . ALA A 1 438 ? 10.015 1.291 -18.951 1.00 85.38 438 ALA A O 1
ATOM 3275 N N . PRO A 1 439 ? 10.312 2.968 -20.418 1.00 85.81 439 PRO A N 1
ATOM 3276 C CA . PRO A 1 439 ? 11.349 3.616 -19.631 1.00 85.81 439 PRO A CA 1
ATOM 3277 C C . PRO A 1 439 ? 10.769 4.170 -18.330 1.00 85.81 439 PRO A C 1
ATOM 3279 O O . PRO A 1 439 ? 9.710 4.809 -18.331 1.00 85.81 439 PRO A O 1
ATOM 3282 N N . PHE A 1 440 ? 11.488 3.967 -17.230 1.00 88.75 440 PHE A N 1
ATOM 3283 C CA . PHE A 1 440 ? 11.108 4.461 -15.913 1.00 88.75 440 PHE A CA 1
ATOM 3284 C C . PHE A 1 440 ? 11.428 5.958 -15.751 1.00 88.75 440 PHE A C 1
ATOM 3286 O O . PHE A 1 440 ? 10.667 6.693 -15.122 1.00 88.75 440 PHE A O 1
ATOM 3293 N N . LEU A 1 441 ? 12.511 6.442 -16.362 1.00 90.25 441 LEU A N 1
ATOM 3294 C CA . LEU A 1 441 ? 12.978 7.836 -16.330 1.00 90.25 441 LEU A CA 1
ATOM 3295 C C . LEU A 1 441 ? 13.460 8.299 -17.724 1.00 90.25 441 LEU A C 1
ATOM 3297 O O . LEU A 1 441 ? 13.606 7.472 -18.623 1.00 90.25 441 LEU A O 1
ATOM 3301 N N . PRO A 1 442 ? 13.692 9.608 -17.949 1.00 85.38 442 PRO A N 1
ATOM 3302 C CA . PRO A 1 442 ? 14.090 10.142 -19.259 1.00 85.38 442 PRO A CA 1
ATOM 3303 C C . PRO A 1 442 ? 15.398 9.588 -19.829 1.00 85.38 442 PRO A C 1
ATOM 3305 O O . PRO A 1 442 ? 15.559 9.509 -21.045 1.00 85.38 442 PRO A O 1
ATOM 3308 N N . ASP A 1 443 ? 16.329 9.227 -18.957 1.00 80.94 443 ASP A N 1
ATOM 3309 C CA . ASP A 1 443 ? 17.633 8.648 -19.273 1.00 80.94 443 ASP A CA 1
ATOM 3310 C C . ASP A 1 443 ? 17.635 7.112 -19.192 1.00 80.94 443 ASP A C 1
ATOM 3312 O O . ASP A 1 443 ? 18.644 6.465 -19.498 1.00 80.94 443 ASP A O 1
ATOM 3316 N N . ASP A 1 444 ? 16.498 6.513 -18.832 1.00 80.81 444 ASP A N 1
ATOM 3317 C CA . ASP A 1 444 ? 16.369 5.076 -18.692 1.00 80.81 444 ASP A CA 1
ATOM 3318 C C . ASP A 1 444 ? 16.257 4.397 -20.059 1.00 80.81 444 ASP A C 1
ATOM 3320 O O . ASP A 1 444 ? 15.210 4.339 -20.703 1.00 80.81 444 ASP A O 1
ATOM 3324 N N . THR A 1 445 ? 17.384 3.847 -20.494 1.00 71.25 445 THR A N 1
ATOM 3325 C CA . THR A 1 445 ? 17.462 2.958 -21.658 1.00 71.25 445 THR A CA 1
ATOM 3326 C C . THR A 1 445 ? 17.412 1.484 -21.266 1.00 71.25 445 THR A C 1
ATOM 3328 O O . THR A 1 445 ? 17.352 0.621 -22.141 1.00 71.25 445 THR A O 1
ATOM 3331 N N . ASN A 1 446 ? 17.428 1.174 -19.966 1.00 72.12 446 ASN A N 1
ATOM 3332 C CA . ASN A 1 446 ? 17.475 -0.191 -19.467 1.00 72.12 446 ASN A CA 1
ATOM 3333 C C . ASN A 1 446 ? 16.098 -0.854 -19.472 1.00 72.12 446 ASN A C 1
ATOM 3335 O O . ASN A 1 446 ? 16.043 -2.071 -19.612 1.00 72.12 446 ASN A O 1
ATOM 3339 N N . GLU A 1 447 ? 15.005 -0.102 -19.386 1.00 73.19 447 GLU A N 1
ATOM 3340 C CA . GLU A 1 447 ? 13.656 -0.688 -19.435 1.00 73.19 447 GLU A CA 1
ATOM 3341 C C . GLU A 1 447 ? 13.007 -0.688 -20.827 1.00 73.19 447 GLU A C 1
ATOM 3343 O O . GLU A 1 447 ? 11.841 -1.053 -20.989 1.00 73.19 447 GLU A O 1
ATOM 3348 N N . VAL A 1 448 ? 13.781 -0.338 -21.858 1.00 78.50 448 VAL A N 1
ATOM 3349 C CA . VAL A 1 448 ? 13.368 -0.388 -23.265 1.00 78.50 448 VAL A CA 1
ATOM 3350 C C . VAL A 1 448 ? 14.044 -1.563 -23.962 1.00 78.50 448 VAL A C 1
ATOM 3352 O O . VAL A 1 448 ? 15.249 -1.770 -23.821 1.00 78.50 448 VAL A O 1
ATOM 3355 N N . ILE A 1 449 ? 13.279 -2.314 -24.755 1.00 78.00 449 ILE A N 1
ATOM 3356 C CA . ILE A 1 449 ? 13.785 -3.440 -25.546 1.00 78.00 449 ILE A CA 1
ATOM 3357 C C . ILE A 1 449 ? 14.082 -2.961 -26.977 1.00 78.00 449 ILE A C 1
ATOM 3359 O O . ILE A 1 449 ? 13.152 -2.659 -27.733 1.00 78.00 449 ILE A O 1
ATOM 3363 N N . PRO A 1 450 ? 15.361 -2.873 -27.393 1.00 64.62 450 PRO A N 1
ATOM 3364 C CA . PRO A 1 450 ? 15.716 -2.382 -28.720 1.00 64.62 450 PRO A CA 1
ATOM 3365 C C . PRO A 1 450 ? 15.198 -3.311 -29.825 1.00 64.62 450 PRO A C 1
ATOM 3367 O O . PRO A 1 450 ? 15.487 -4.501 -29.821 1.00 64.62 450 PRO A O 1
ATOM 3370 N N . GLY A 1 451 ? 14.486 -2.762 -30.814 1.00 60.62 451 GLY A N 1
ATOM 3371 C CA . GLY A 1 451 ? 14.067 -3.504 -32.012 1.00 60.62 451 GLY A CA 1
ATOM 3372 C C . GLY A 1 451 ? 12.699 -4.194 -31.929 1.00 60.62 451 GLY A C 1
ATOM 3373 O O . GLY A 1 451 ? 12.178 -4.588 -32.974 1.00 60.62 451 GLY A O 1
ATOM 3374 N N . ALA A 1 452 ? 12.077 -4.260 -30.748 1.00 62.38 452 ALA A N 1
ATOM 3375 C CA . ALA A 1 452 ? 10.664 -4.599 -30.597 1.00 62.38 452 ALA A CA 1
ATOM 3376 C C . ALA A 1 452 ? 9.813 -3.390 -31.032 1.00 62.38 452 ALA A C 1
ATOM 3378 O O . ALA A 1 452 ? 9.463 -2.528 -30.229 1.00 62.38 452 ALA A O 1
ATOM 3379 N N . ALA A 1 453 ? 9.577 -3.261 -32.339 1.00 56.53 453 ALA A N 1
ATOM 3380 C CA . ALA A 1 453 ? 8.766 -2.192 -32.912 1.00 56.53 453 ALA A CA 1
ATOM 3381 C C . ALA A 1 453 ? 7.276 -2.441 -32.631 1.00 56.53 453 ALA A C 1
ATOM 3383 O O . ALA A 1 453 ? 6.575 -2.937 -33.506 1.00 56.53 453 ALA A O 1
ATOM 3384 N N . ASP A 1 454 ? 6.823 -2.085 -31.432 1.00 66.06 454 ASP A N 1
ATOM 3385 C CA . ASP A 1 454 ? 5.407 -2.116 -31.060 1.00 66.06 454 ASP A CA 1
ATOM 3386 C C . ASP A 1 454 ? 4.853 -0.698 -30.916 1.00 66.06 454 ASP A C 1
ATOM 3388 O O . ASP A 1 454 ? 5.527 0.237 -30.470 1.00 66.06 454 ASP A O 1
ATOM 3392 N N . SER A 1 455 ? 3.605 -0.538 -31.343 1.00 72.44 455 SER A N 1
ATOM 3393 C CA . SER A 1 455 ? 2.838 0.691 -31.156 1.00 72.44 455 SER A CA 1
ATOM 3394 C C . SER A 1 455 ? 2.321 0.828 -29.723 1.00 72.44 455 SER A C 1
ATOM 3396 O O . SER A 1 455 ? 2.005 1.942 -29.288 1.00 72.44 455 SER A O 1
ATOM 3398 N N . TYR A 1 456 ? 2.266 -0.280 -28.979 1.00 78.44 456 TYR A N 1
ATOM 3399 C CA . TYR A 1 456 ? 1.810 -0.299 -27.601 1.00 78.44 456 TYR A CA 1
ATOM 3400 C C . TYR A 1 456 ? 2.878 0.245 -26.658 1.00 78.44 456 TYR A C 1
ATOM 3402 O O . TYR A 1 456 ? 4.060 -0.088 -26.694 1.00 78.44 456 TYR A O 1
ATOM 3410 N N . THR A 1 457 ? 2.412 1.100 -25.764 1.00 79.56 457 THR A N 1
ATOM 3411 C CA . THR A 1 457 ? 3.186 1.723 -24.697 1.00 79.56 457 THR A CA 1
ATOM 3412 C C . THR A 1 457 ? 2.634 1.255 -23.356 1.00 79.56 457 THR A C 1
ATOM 3414 O O . THR A 1 457 ? 1.623 0.553 -23.285 1.00 79.56 457 THR A O 1
ATOM 3417 N N . ASN A 1 458 ? 3.213 1.726 -22.257 1.00 79.38 458 ASN A N 1
ATOM 3418 C CA . ASN A 1 458 ? 2.635 1.539 -20.927 1.00 79.38 458 ASN A CA 1
ATOM 3419 C C . ASN A 1 458 ? 1.192 2.087 -20.785 1.00 79.38 458 ASN A C 1
ATOM 3421 O O . ASN A 1 458 ? 0.533 1.824 -19.782 1.00 79.38 458 ASN A O 1
ATOM 3425 N N . ASN A 1 459 ? 0.659 2.848 -21.757 1.00 81.38 459 ASN A N 1
ATOM 3426 C CA . ASN A 1 459 ? -0.745 3.286 -21.738 1.00 81.38 459 ASN A CA 1
ATOM 3427 C C . ASN A 1 459 ? -1.724 2.160 -22.047 1.00 81.38 459 ASN A C 1
ATOM 3429 O O . ASN A 1 459 ? -2.894 2.281 -21.691 1.00 81.38 459 ASN A O 1
ATOM 3433 N N . ASN A 1 460 ? -1.245 1.129 -22.736 1.00 85.62 460 ASN A N 1
ATOM 3434 C CA . ASN A 1 460 ? -2.047 0.052 -23.294 1.00 85.62 460 ASN A CA 1
ATOM 3435 C C . ASN A 1 460 ? -2.093 -1.171 -22.364 1.00 85.62 460 ASN A C 1
ATOM 3437 O O . ASN A 1 460 ? -2.711 -2.176 -22.694 1.00 85.62 460 ASN A O 1
ATOM 3441 N N . VAL A 1 461 ? -1.437 -1.091 -21.203 1.00 88.50 461 VAL A N 1
ATOM 3442 C CA . VAL A 1 461 ? -1.327 -2.176 -20.227 1.00 88.50 461 VAL A CA 1
ATOM 3443 C C . VAL A 1 461 ? -1.930 -1.720 -18.911 1.00 88.50 461 VAL A C 1
ATOM 3445 O O . VAL A 1 461 ? -1.583 -0.649 -18.412 1.00 88.50 461 VAL A O 1
ATOM 3448 N N . GLN A 1 462 ? -2.814 -2.528 -18.330 1.00 88.00 462 GLN A N 1
ATOM 3449 C CA . GLN A 1 462 ? -3.409 -2.269 -17.022 1.00 88.00 462 GLN A CA 1
ATOM 3450 C C . GLN A 1 462 ? -3.369 -3.521 -16.144 1.00 88.00 462 GLN A C 1
ATOM 3452 O O . GLN A 1 462 ? -3.728 -4.617 -16.565 1.00 88.00 462 GLN A O 1
ATOM 3457 N N . VAL A 1 463 ? -2.990 -3.335 -14.883 1.00 90.31 463 VAL A N 1
ATOM 3458 C CA . VAL A 1 463 ? -3.168 -4.313 -13.811 1.00 90.31 463 VAL A CA 1
ATOM 3459 C C . VAL A 1 463 ? -4.219 -3.783 -12.848 1.00 90.31 463 VAL A C 1
ATOM 3461 O O . VAL A 1 463 ? -4.170 -2.622 -12.435 1.00 90.31 463 VAL A O 1
ATOM 3464 N N . ARG A 1 464 ? -5.181 -4.629 -12.484 1.00 86.62 464 ARG A N 1
ATOM 3465 C CA . ARG A 1 464 ? -6.257 -4.295 -11.557 1.00 86.62 464 ARG A CA 1
ATOM 3466 C C . ARG A 1 464 ? -6.247 -5.254 -10.369 1.00 86.62 464 ARG A C 1
ATOM 3468 O O . ARG A 1 464 ? -6.303 -6.456 -10.571 1.00 86.62 464 ARG A O 1
ATOM 3475 N N . VAL A 1 465 ? -6.225 -4.729 -9.146 1.00 83.31 465 VAL A N 1
ATOM 3476 C CA . VAL A 1 465 ? -6.303 -5.523 -7.905 1.00 83.31 465 VAL A CA 1
ATOM 3477 C C . VAL A 1 465 ? -7.487 -5.033 -7.078 1.00 83.31 465 VAL A C 1
ATOM 3479 O O . VAL A 1 465 ? -7.457 -3.936 -6.517 1.00 83.31 465 VAL A O 1
ATOM 3482 N N . VAL A 1 466 ? -8.564 -5.813 -7.029 1.00 76.38 466 VAL A N 1
ATOM 3483 C CA . VAL A 1 466 ? -9.826 -5.398 -6.400 1.00 76.38 466 VAL A CA 1
ATOM 3484 C C . VAL A 1 466 ? -10.228 -6.411 -5.346 1.00 76.38 466 VAL A C 1
ATOM 3486 O O . VAL A 1 466 ? -10.440 -7.570 -5.666 1.00 76.38 466 VAL A O 1
ATOM 3489 N N . GLN A 1 467 ? -10.343 -5.960 -4.094 1.00 72.31 467 GLN A N 1
ATOM 3490 C CA . GLN A 1 467 ? -10.736 -6.786 -2.945 1.00 72.31 467 GLN A CA 1
ATOM 3491 C C . GLN A 1 467 ? -9.904 -8.072 -2.793 1.00 72.31 467 GLN A C 1
ATOM 3493 O O . GLN A 1 467 ? -10.367 -9.049 -2.216 1.00 72.31 467 GLN A O 1
ATOM 3498 N N . ALA A 1 468 ? -8.660 -8.039 -3.267 1.00 75.50 468 ALA A N 1
ATOM 3499 C CA . ALA A 1 468 ? -7.778 -9.189 -3.392 1.00 75.50 468 ALA A CA 1
ATOM 3500 C C . ALA A 1 468 ? -6.346 -8.841 -2.979 1.00 75.50 468 ALA A C 1
ATOM 3502 O O . ALA A 1 468 ? -5.952 -7.670 -2.976 1.00 75.50 468 ALA A O 1
ATOM 3503 N N . THR A 1 469 ? -5.568 -9.871 -2.682 1.00 83.19 469 THR A N 1
ATOM 3504 C CA . THR A 1 469 ? -4.137 -9.796 -2.396 1.00 83.19 469 THR A CA 1
ATOM 3505 C C . THR A 1 469 ? -3.349 -10.448 -3.525 1.00 83.19 469 THR A C 1
ATOM 3507 O O . THR A 1 469 ? -3.566 -11.615 -3.821 1.00 83.19 469 THR A O 1
ATOM 3510 N N . LEU A 1 470 ? -2.408 -9.727 -4.133 1.00 92.06 470 LEU A N 1
ATOM 3511 C CA . LEU A 1 470 ? -1.398 -10.296 -5.028 1.00 92.06 470 LEU A CA 1
ATOM 3512 C C . LEU A 1 470 ? -0.096 -10.466 -4.243 1.00 92.06 470 LEU A C 1
ATOM 3514 O O . LEU A 1 470 ? 0.419 -9.490 -3.701 1.00 92.06 470 LEU A O 1
ATOM 3518 N N . SER A 1 471 ? 0.432 -11.684 -4.150 1.00 95.56 471 SER A N 1
ATOM 3519 C CA . SER A 1 471 ? 1.678 -11.968 -3.427 1.00 95.56 471 SER A CA 1
ATOM 3520 C C . SER A 1 471 ? 2.719 -12.617 -4.321 1.00 95.56 471 SER A C 1
ATOM 3522 O O . SER A 1 471 ? 2.391 -13.568 -5.021 1.00 95.56 471 SER A O 1
ATOM 3524 N N . ALA A 1 472 ? 3.960 -12.128 -4.281 1.00 97.12 472 ALA A N 1
ATOM 3525 C CA . ALA A 1 472 ? 5.061 -12.669 -5.074 1.00 97.12 472 ALA A CA 1
ATOM 3526 C C . ALA A 1 472 ? 6.351 -12.865 -4.247 1.00 97.12 472 ALA A C 1
ATOM 3528 O O . ALA A 1 472 ? 6.685 -12.008 -3.424 1.00 97.12 472 ALA A O 1
ATOM 3529 N N . PRO A 1 473 ? 7.097 -13.965 -4.467 1.00 95.62 473 PRO A N 1
ATOM 3530 C CA . PRO A 1 473 ? 8.359 -14.242 -3.779 1.00 95.62 473 PRO A CA 1
ATOM 3531 C C . PRO A 1 473 ? 9.555 -13.474 -4.365 1.00 95.62 473 PRO A C 1
ATOM 3533 O O . PRO A 1 473 ? 10.580 -13.360 -3.704 1.00 95.62 473 PRO A O 1
ATOM 3536 N N . GLY A 1 474 ? 9.455 -12.984 -5.603 1.00 96.81 474 GLY A N 1
ATOM 3537 C CA . GLY A 1 474 ? 10.454 -12.125 -6.241 1.00 96.81 474 GLY A CA 1
ATOM 3538 C C . GLY A 1 474 ? 9.910 -10.730 -6.520 1.00 96.81 474 GLY A C 1
ATOM 3539 O O . GLY A 1 474 ? 8.854 -10.350 -6.007 1.00 96.81 474 GLY A O 1
ATOM 3540 N N . ASP A 1 475 ? 10.622 -9.982 -7.358 1.00 97.88 475 ASP A N 1
ATOM 3541 C CA . ASP A 1 475 ? 10.272 -8.599 -7.681 1.00 97.88 475 ASP A CA 1
ATOM 3542 C C . ASP A 1 475 ? 8.928 -8.514 -8.411 1.00 97.88 475 ASP A C 1
ATOM 3544 O O . ASP A 1 475 ? 8.601 -9.348 -9.258 1.00 97.88 475 ASP A O 1
ATOM 3548 N N . VAL A 1 476 ? 8.164 -7.458 -8.135 1.00 98.12 476 VAL A N 1
ATOM 3549 C CA . VAL A 1 476 ? 6.933 -7.136 -8.865 1.00 98.12 476 VAL A CA 1
ATOM 3550 C C . VAL A 1 476 ? 7.174 -5.904 -9.724 1.00 98.12 476 VAL A C 1
ATOM 3552 O O . VAL A 1 476 ? 7.422 -4.817 -9.206 1.00 98.12 476 VAL A O 1
ATOM 3555 N N . ARG A 1 477 ? 7.064 -6.052 -11.046 1.00 96.38 477 ARG A N 1
ATOM 3556 C CA . ARG A 1 477 ? 7.243 -4.962 -12.015 1.00 96.38 477 ARG A CA 1
ATOM 3557 C C . ARG A 1 477 ? 5.982 -4.771 -12.845 1.00 96.38 477 ARG A C 1
ATOM 3559 O O . ARG A 1 477 ? 5.510 -5.695 -13.501 1.00 96.38 477 ARG A O 1
ATOM 3566 N N . ILE A 1 478 ? 5.442 -3.559 -12.848 1.00 94.00 478 ILE A N 1
ATOM 3567 C CA . ILE A 1 478 ? 4.279 -3.193 -13.659 1.00 94.00 478 ILE A CA 1
ATOM 3568 C C . ILE A 1 478 ? 4.667 -2.003 -14.532 1.00 94.00 478 ILE A C 1
ATOM 3570 O O . ILE A 1 478 ? 4.733 -0.862 -14.078 1.00 94.00 478 ILE A O 1
ATOM 3574 N N . LEU A 1 479 ? 4.909 -2.265 -15.812 1.00 91.69 479 LEU A N 1
ATOM 3575 C CA . LEU A 1 479 ? 5.205 -1.246 -16.817 1.00 91.69 479 LEU A CA 1
ATOM 3576 C C . LEU A 1 479 ? 3.907 -0.845 -17.519 1.00 91.69 479 LEU A C 1
ATOM 3578 O O . LEU A 1 479 ? 3.706 -1.066 -18.710 1.00 91.69 479 LEU A O 1
ATOM 3582 N N . GLY A 1 480 ? 2.974 -0.316 -16.733 1.00 88.00 480 GLY A N 1
ATOM 3583 C CA . GLY A 1 480 ? 1.607 -0.054 -17.153 1.00 88.00 480 GLY A CA 1
ATOM 3584 C C . GLY A 1 480 ? 0.812 0.709 -16.101 1.00 88.00 480 GLY A C 1
ATOM 3585 O O . GLY A 1 480 ? 1.345 1.191 -15.102 1.00 88.00 480 GLY A O 1
ATOM 3586 N N . ARG A 1 481 ? -0.497 0.815 -16.317 1.00 86.50 481 ARG A N 1
ATOM 3587 C CA . ARG A 1 481 ? -1.442 1.361 -15.339 1.00 86.50 481 ARG A CA 1
ATOM 3588 C C . ARG A 1 481 ? -1.653 0.364 -14.201 1.00 86.50 481 ARG A C 1
ATOM 3590 O O . ARG A 1 481 ? -1.782 -0.833 -14.439 1.00 86.50 481 ARG A O 1
ATOM 3597 N N . LEU A 1 482 ? -1.790 0.873 -12.981 1.00 87.00 482 LEU A N 1
ATOM 3598 C CA . LEU A 1 482 ? -2.210 0.095 -11.819 1.00 87.00 482 LEU A CA 1
ATOM 3599 C C . LEU A 1 482 ? -3.480 0.702 -11.229 1.00 87.00 482 LEU A C 1
ATOM 3601 O O . LEU A 1 482 ? -3.517 1.887 -10.899 1.00 87.00 482 LEU A O 1
ATOM 3605 N N . VAL A 1 483 ? -4.518 -0.117 -11.092 1.00 80.69 483 VAL A N 1
ATOM 3606 C CA . VAL A 1 483 ? -5.804 0.270 -10.508 1.00 80.69 483 VAL A CA 1
ATOM 3607 C C . VAL A 1 483 ? -6.092 -0.647 -9.330 1.00 80.69 483 VAL A C 1
ATOM 3609 O O . VAL A 1 483 ? -6.122 -1.863 -9.475 1.00 80.69 483 VAL A O 1
ATOM 3612 N N . GLY A 1 484 ? -6.326 -0.077 -8.153 1.00 72.44 484 GLY A N 1
ATOM 3613 C CA . GLY A 1 484 ? -6.606 -0.858 -6.954 1.00 72.44 484 GLY A CA 1
ATOM 3614 C C . GLY A 1 484 ? -7.836 -0.361 -6.216 1.00 72.44 484 GLY A C 1
ATOM 3615 O O . GLY A 1 484 ? -8.056 0.846 -6.138 1.00 72.44 484 GLY A O 1
ATOM 3616 N N . SER A 1 485 ? -8.633 -1.277 -5.667 1.00 69.12 485 SER A N 1
ATOM 3617 C CA . SER A 1 485 ? -9.731 -0.942 -4.753 1.00 69.12 485 SER A CA 1
ATOM 3618 C C . SER A 1 485 ? -9.868 -2.009 -3.674 1.00 69.12 485 SER A C 1
ATOM 3620 O O . SER A 1 485 ? -10.169 -3.157 -3.977 1.00 69.12 485 SER A O 1
ATOM 3622 N N . ALA A 1 486 ? -9.609 -1.637 -2.420 1.00 66.50 486 ALA A N 1
ATOM 3623 C CA . ALA A 1 486 ? -9.514 -2.557 -1.279 1.00 66.50 486 ALA A CA 1
ATOM 3624 C C . ALA A 1 486 ? -8.535 -3.729 -1.522 1.00 66.50 486 ALA A C 1
ATOM 3626 O O . ALA A 1 486 ? -8.715 -4.830 -0.995 1.00 66.50 486 ALA A O 1
ATOM 3627 N N . GLY A 1 487 ? -7.520 -3.495 -2.354 1.00 72.56 487 GLY A N 1
ATOM 3628 C CA . GLY A 1 487 ? -6.540 -4.490 -2.773 1.00 72.56 487 GLY A CA 1
ATOM 3629 C C . GLY A 1 487 ? -5.233 -4.385 -1.993 1.00 72.56 487 GLY A C 1
ATOM 3630 O O . GLY A 1 487 ? -4.944 -3.354 -1.385 1.00 72.56 487 GLY A O 1
ATOM 3631 N N . THR A 1 488 ? -4.426 -5.438 -2.039 1.00 82.81 488 THR A N 1
ATOM 3632 C CA . THR A 1 488 ? -3.063 -5.463 -1.494 1.00 82.81 488 THR A CA 1
ATOM 3633 C C . THR A 1 488 ? -2.103 -6.072 -2.513 1.00 82.81 488 THR A C 1
ATOM 3635 O O . THR A 1 488 ? -2.444 -7.052 -3.170 1.00 82.81 488 THR A O 1
ATOM 3638 N N . ILE A 1 489 ? -0.905 -5.505 -2.644 1.00 91.31 489 ILE A N 1
ATOM 3639 C CA . ILE A 1 489 ? 0.220 -6.129 -3.346 1.00 91.31 489 ILE A CA 1
ATOM 3640 C C . ILE A 1 489 ? 1.356 -6.304 -2.346 1.00 91.31 489 ILE A C 1
ATOM 3642 O O . ILE A 1 489 ? 1.748 -5.343 -1.683 1.00 91.31 489 ILE A O 1
ATOM 3646 N N . THR A 1 490 ? 1.882 -7.520 -2.264 1.00 93.56 490 THR A N 1
ATOM 3647 C CA . THR A 1 490 ? 2.931 -7.907 -1.322 1.00 93.56 490 THR A CA 1
ATOM 3648 C C . THR A 1 490 ? 4.057 -8.618 -2.071 1.00 93.56 490 THR A C 1
ATOM 3650 O O . THR A 1 490 ? 3.805 -9.575 -2.798 1.00 93.56 490 THR A O 1
ATOM 3653 N N . THR A 1 491 ? 5.302 -8.176 -1.902 1.00 97.19 491 THR A N 1
ATOM 3654 C CA . THR A 1 491 ? 6.474 -8.790 -2.550 1.00 97.19 491 THR A CA 1
ATOM 3655 C C . THR A 1 491 ? 7.645 -8.967 -1.585 1.00 97.19 491 THR A C 1
ATOM 3657 O O . THR A 1 491 ? 7.953 -8.080 -0.787 1.00 97.19 491 THR A O 1
ATOM 3660 N N . GLU A 1 492 ? 8.294 -10.132 -1.636 1.00 95.88 492 GLU A N 1
ATOM 3661 C CA . GLU A 1 492 ? 9.564 -10.363 -0.930 1.00 95.88 492 GLU A CA 1
ATOM 3662 C C . GLU A 1 492 ? 10.774 -9.719 -1.625 1.00 95.88 492 GLU A C 1
ATOM 3664 O O . GLU A 1 492 ? 11.848 -9.647 -1.029 1.00 95.88 492 GLU A O 1
ATOM 3669 N N . GLY A 1 493 ? 10.600 -9.241 -2.856 1.00 96.81 493 GLY A N 1
ATOM 3670 C CA . GLY A 1 493 ? 11.562 -8.418 -3.577 1.00 96.81 493 GLY A CA 1
ATOM 3671 C C . GLY A 1 493 ? 11.190 -6.936 -3.531 1.00 96.81 493 GLY A C 1
ATOM 3672 O O . GLY A 1 493 ? 10.589 -6.448 -2.568 1.00 96.81 493 GLY A O 1
ATOM 3673 N N . SER A 1 494 ? 11.557 -6.223 -4.590 1.00 97.94 494 SER A N 1
ATOM 3674 C CA . SER A 1 494 ? 11.204 -4.823 -4.826 1.00 97.94 494 SER A CA 1
ATOM 3675 C C . SER A 1 494 ? 9.925 -4.700 -5.658 1.00 97.94 494 SER A C 1
ATOM 3677 O O . SER A 1 494 ? 9.589 -5.566 -6.470 1.00 97.94 494 SER A O 1
ATOM 3679 N N . PHE A 1 495 ? 9.213 -3.587 -5.498 1.00 97.56 495 PHE A N 1
ATOM 3680 C CA . PHE A 1 495 ? 8.061 -3.232 -6.322 1.00 97.56 495 PHE A CA 1
ATOM 3681 C C . PHE A 1 495 ? 8.398 -2.038 -7.217 1.00 97.56 495 PHE A C 1
ATOM 3683 O O . PHE A 1 495 ? 8.788 -0.982 -6.724 1.00 97.56 495 PHE A O 1
ATOM 3690 N N . ARG A 1 496 ? 8.184 -2.163 -8.528 1.00 95.25 496 ARG A N 1
ATOM 3691 C CA . ARG A 1 496 ? 8.382 -1.071 -9.490 1.00 95.25 496 ARG A CA 1
ATOM 3692 C C . ARG A 1 496 ? 7.150 -0.848 -10.361 1.00 95.25 496 ARG A C 1
ATOM 3694 O O . ARG A 1 496 ? 6.602 -1.786 -10.937 1.00 95.25 496 ARG A O 1
ATOM 3701 N N . LEU A 1 497 ? 6.749 0.415 -10.503 1.00 93.25 497 LEU A N 1
ATOM 3702 C CA . LEU A 1 497 ? 5.626 0.857 -11.330 1.00 93.25 497 LEU A CA 1
ATOM 3703 C C . LEU A 1 497 ? 6.043 1.994 -12.273 1.00 93.25 497 LEU A C 1
ATOM 3705 O O . LEU A 1 497 ? 6.313 3.105 -11.817 1.00 93.25 497 LEU A O 1
ATOM 3709 N N . ALA A 1 498 ? 5.992 1.749 -13.584 1.00 89.94 498 ALA A N 1
ATOM 3710 C CA . ALA A 1 498 ? 6.180 2.763 -14.626 1.00 89.94 498 ALA A CA 1
ATOM 3711 C C . ALA A 1 498 ? 4.839 3.073 -15.311 1.00 89.94 498 ALA A C 1
ATOM 3713 O O . ALA A 1 498 ? 4.478 2.472 -16.328 1.00 89.94 498 ALA A O 1
ATOM 3714 N N . THR A 1 499 ? 4.074 4.012 -14.750 1.00 82.62 499 THR A N 1
ATOM 3715 C CA . THR A 1 499 ? 2.704 4.300 -15.190 1.00 82.62 499 THR A CA 1
ATOM 3716 C C . THR A 1 499 ? 2.597 5.613 -15.973 1.00 82.62 499 THR A C 1
ATOM 3718 O O . THR A 1 499 ? 3.045 6.658 -15.510 1.00 82.62 499 THR A O 1
ATOM 3721 N N . PRO A 1 500 ? 1.909 5.638 -17.125 1.00 67.06 500 PRO A N 1
ATOM 3722 C CA . PRO A 1 500 ? 1.594 6.879 -17.830 1.00 67.06 500 PRO A CA 1
ATOM 3723 C C . PRO A 1 500 ? 0.266 7.493 -17.359 1.00 67.06 500 PRO A C 1
ATOM 3725 O O . PRO A 1 500 ? -0.179 8.508 -17.896 1.00 67.06 500 PRO A O 1
ATOM 3728 N N . TYR A 1 501 ? -0.415 6.869 -16.395 1.00 62.66 501 TYR A N 1
ATOM 3729 C CA . TYR A 1 501 ? -1.656 7.355 -15.802 1.00 62.66 501 TYR A CA 1
ATOM 3730 C C . TYR A 1 501 ? -1.716 6.893 -14.345 1.00 62.66 501 TYR A C 1
ATOM 3732 O O . TYR A 1 501 ? -2.108 5.768 -14.040 1.00 62.66 501 TYR A O 1
ATOM 3740 N N . GLY A 1 502 ? -1.304 7.750 -13.417 1.00 48.03 502 GLY A N 1
ATOM 3741 C CA . GLY A 1 502 ? -1.197 7.389 -12.010 1.00 48.03 502 GLY A CA 1
ATOM 3742 C C . GLY A 1 502 ? -2.465 7.643 -11.207 1.00 48.03 502 GLY A C 1
ATOM 3743 O O . GLY A 1 502 ? -2.359 7.954 -10.032 1.00 48.03 502 GLY A O 1
ATOM 3744 N N . ARG A 1 503 ? -3.676 7.495 -11.762 1.00 50.06 503 ARG A N 1
ATOM 3745 C CA . ARG A 1 503 ? -4.843 7.326 -10.881 1.00 50.06 503 ARG A CA 1
ATOM 3746 C C . ARG A 1 503 ? -4.827 5.905 -10.315 1.00 50.06 503 ARG A C 1
ATOM 3748 O O . ARG A 1 503 ? -5.616 5.071 -10.744 1.00 50.06 503 ARG A O 1
ATOM 3755 N N . MET A 1 504 ? -3.998 5.652 -9.299 1.00 54.81 504 MET A N 1
ATOM 3756 C CA . MET A 1 504 ? -4.189 4.534 -8.362 1.00 54.81 504 MET A CA 1
ATOM 3757 C C . MET A 1 504 ? -5.343 4.908 -7.418 1.00 54.81 504 MET A C 1
ATOM 3759 O O . MET A 1 504 ? -5.216 5.024 -6.200 1.00 54.81 504 MET A O 1
ATOM 3763 N N . GLN A 1 505 ? -6.482 5.217 -8.034 1.00 41.12 505 GLN A N 1
ATOM 3764 C CA . GLN A 1 505 ? -7.694 5.663 -7.387 1.00 41.12 505 GLN A CA 1
ATOM 3765 C C . GLN A 1 505 ? -8.601 4.441 -7.301 1.00 41.12 505 GLN A C 1
ATOM 3767 O O . GLN A 1 505 ? -8.971 3.878 -8.333 1.00 41.12 505 GLN A O 1
ATOM 3772 N N . GLY A 1 506 ? -8.977 4.058 -6.078 1.00 35.12 506 GLY A N 1
ATOM 3773 C CA . GLY A 1 506 ? -10.148 3.219 -5.856 1.00 35.12 506 GLY A CA 1
ATOM 3774 C C . GLY A 1 506 ? -11.327 3.878 -6.555 1.00 35.12 506 GLY A C 1
ATOM 3775 O O . GLY A 1 506 ? -11.858 4.887 -6.088 1.00 35.12 506 GLY A O 1
ATOM 3776 N N . THR A 1 507 ? -11.671 3.371 -7.734 1.00 27.97 507 THR A N 1
ATOM 3777 C CA . THR A 1 507 ? -12.838 3.798 -8.494 1.00 27.97 507 THR A CA 1
ATOM 3778 C C . THR A 1 507 ? -14.050 3.196 -7.806 1.00 27.97 507 THR A C 1
ATOM 3780 O O . THR A 1 507 ? -14.544 2.144 -8.184 1.00 27.97 507 THR A O 1
ATOM 3783 N N . ALA A 1 508 ? -14.544 3.880 -6.778 1.00 27.86 508 ALA A N 1
ATOM 3784 C CA . ALA A 1 508 ? -15.977 3.932 -6.581 1.00 27.86 508 ALA A CA 1
ATOM 3785 C C . ALA A 1 508 ? -16.467 5.066 -7.479 1.00 27.86 508 ALA A C 1
ATOM 3787 O O . ALA A 1 508 ? -16.451 6.241 -7.100 1.00 27.86 508 ALA A O 1
ATOM 3788 N N . GLU A 1 509 ? -16.872 4.731 -8.703 1.00 31.48 509 GLU A N 1
ATOM 3789 C CA . GLU A 1 509 ? -17.879 5.555 -9.348 1.00 31.48 509 GLU A CA 1
ATOM 3790 C C . GLU A 1 509 ? -19.039 5.665 -8.348 1.00 31.48 509 GLU A C 1
ATOM 3792 O O . GLU A 1 509 ? -19.665 4.678 -7.978 1.00 31.48 509 GLU A O 1
ATOM 3797 N N . THR A 1 510 ? -19.275 6.885 -7.872 1.00 27.44 510 THR A N 1
ATOM 3798 C CA . THR A 1 510 ? -20.477 7.373 -7.179 1.00 27.44 510 THR A CA 1
ATOM 3799 C C . THR A 1 510 ? -20.615 7.348 -5.652 1.00 27.44 510 THR A C 1
ATOM 3801 O O . THR A 1 510 ? -21.470 8.104 -5.209 1.00 27.44 510 THR A O 1
ATOM 3804 N N . ASN A 1 511 ? -19.812 6.679 -4.808 1.00 29.95 511 ASN A N 1
ATOM 3805 C CA . ASN A 1 511 ? -20.010 6.800 -3.341 1.00 29.95 511 ASN A CA 1
ATOM 3806 C C . ASN A 1 511 ? -18.724 6.719 -2.494 1.00 29.95 511 ASN A C 1
ATOM 3808 O O . ASN A 1 511 ? -17.832 5.919 -2.745 1.00 29.95 511 ASN A O 1
ATOM 3812 N N . TYR A 1 512 ? -18.649 7.564 -1.462 1.00 32.88 512 TYR A N 1
ATOM 3813 C CA . TYR A 1 512 ? -17.520 7.771 -0.543 1.00 32.88 512 TYR A CA 1
ATOM 3814 C C . TYR A 1 512 ? -17.265 6.615 0.464 1.00 32.88 512 TYR A C 1
ATOM 3816 O O . TYR A 1 512 ? -16.979 6.877 1.628 1.00 32.88 512 TYR A O 1
ATOM 3824 N N . SER A 1 513 ? -17.309 5.350 0.044 1.00 36.25 513 SER A N 1
ATOM 3825 C CA . SER A 1 513 ? -16.973 4.179 0.883 1.00 36.25 513 SER A CA 1
ATOM 3826 C C . SER A 1 513 ? -15.969 3.285 0.140 1.00 36.25 513 SER A C 1
ATOM 3828 O O . SER A 1 513 ? -16.317 2.672 -0.861 1.00 36.25 513 SER A O 1
ATOM 3830 N N . GLU A 1 514 ? -14.668 3.444 0.396 1.00 45.53 514 GLU A N 1
ATOM 3831 C CA . GLU A 1 514 ? -13.842 2.539 1.227 1.00 45.53 514 GLU A CA 1
ATOM 3832 C C . GLU A 1 514 ? -13.176 1.427 0.401 1.00 45.53 514 GLU A C 1
ATOM 3834 O O . GLU A 1 514 ? -13.781 0.428 0.036 1.00 45.53 514 GLU A O 1
ATOM 3839 N N . GLY A 1 515 ? -11.894 1.639 0.093 1.00 50.97 515 GLY A N 1
ATOM 3840 C CA . GLY A 1 515 ? -11.027 0.651 -0.537 1.00 50.97 515 GLY A CA 1
ATOM 3841 C C . GLY A 1 515 ? -9.819 1.306 -1.198 1.00 50.97 515 GLY A C 1
ATOM 3842 O O . GLY A 1 515 ? -9.875 1.627 -2.383 1.00 50.97 515 GLY A O 1
ATOM 3843 N N . GLY A 1 516 ? -8.745 1.534 -0.435 1.00 63.59 516 GLY A N 1
ATOM 3844 C CA . GLY A 1 516 ? -7.430 1.901 -0.978 1.00 63.59 516 GLY A CA 1
ATOM 3845 C C . GLY A 1 516 ? -6.701 0.703 -1.602 1.00 63.59 516 GLY A C 1
ATOM 3846 O O . GLY A 1 516 ? -7.229 -0.406 -1.609 1.00 63.59 516 GLY A O 1
ATOM 3847 N N . LEU A 1 517 ? -5.503 0.924 -2.130 1.00 77.06 517 LEU A N 1
ATOM 3848 C CA . LEU A 1 517 ? -4.542 -0.120 -2.480 1.00 77.06 517 LEU A CA 1
ATOM 3849 C C . LEU A 1 517 ? -3.415 -0.061 -1.452 1.00 77.06 517 LEU A C 1
ATOM 3851 O O . LEU A 1 517 ? -2.910 1.027 -1.206 1.00 77.06 517 LEU A O 1
ATOM 3855 N N . ASN A 1 518 ? -3.016 -1.189 -0.875 1.00 82.81 518 ASN A N 1
ATOM 3856 C CA . ASN A 1 518 ? -1.838 -1.251 -0.013 1.00 82.81 518 ASN A CA 1
ATOM 3857 C C . ASN A 1 518 ? -0.671 -1.912 -0.746 1.00 82.81 518 ASN A C 1
ATOM 3859 O O . ASN A 1 518 ? -0.878 -2.867 -1.496 1.00 82.81 518 ASN A O 1
ATOM 3863 N N . LEU A 1 519 ? 0.540 -1.404 -0.525 1.00 89.81 519 LEU A N 1
ATOM 3864 C CA . LEU A 1 519 ? 1.770 -1.910 -1.130 1.00 89.81 519 LEU A CA 1
ATOM 3865 C C . LEU A 1 519 ? 2.767 -2.270 -0.028 1.00 89.81 519 LEU A C 1
ATOM 3867 O O . LEU A 1 519 ? 3.109 -1.410 0.785 1.00 89.81 519 LEU A O 1
ATOM 3871 N N . TYR A 1 520 ? 3.244 -3.513 -0.036 1.00 92.62 520 TYR A N 1
ATOM 3872 C CA . TYR A 1 520 ? 4.260 -4.019 0.885 1.00 92.62 520 TYR A CA 1
ATOM 3873 C C . TYR A 1 520 ? 5.420 -4.634 0.100 1.00 92.62 520 TYR A C 1
ATOM 3875 O O . TYR A 1 520 ? 5.195 -5.517 -0.728 1.00 92.62 520 TYR A O 1
ATOM 3883 N N . ALA A 1 521 ? 6.651 -4.203 0.371 1.00 96.50 521 ALA A N 1
ATOM 3884 C CA . ALA A 1 521 ? 7.846 -4.747 -0.279 1.00 96.50 521 ALA A CA 1
ATOM 3885 C C . ALA A 1 521 ? 9.013 -4.877 0.703 1.00 96.50 521 ALA A C 1
ATOM 3887 O O . ALA A 1 521 ? 9.362 -3.898 1.362 1.00 96.50 521 ALA A O 1
ATOM 3888 N N . LYS A 1 522 ? 9.648 -6.054 0.790 1.00 95.00 522 LYS A N 1
ATOM 3889 C CA . LYS A 1 522 ? 10.901 -6.187 1.561 1.00 95.00 522 LYS A CA 1
ATOM 3890 C C . LYS A 1 522 ? 12.041 -5.377 0.930 1.00 95.00 522 LYS A C 1
ATOM 3892 O O . LYS A 1 522 ? 12.894 -4.855 1.643 1.00 95.00 522 LYS A O 1
ATOM 3897 N N . GLY A 1 523 ? 12.070 -5.310 -0.398 1.00 96.38 523 GLY A N 1
ATOM 3898 C CA . GLY A 1 523 ? 12.953 -4.437 -1.161 1.00 96.38 523 GLY A CA 1
ATOM 3899 C C . GLY A 1 523 ? 12.365 -3.041 -1.331 1.00 96.38 523 GLY A C 1
ATOM 3900 O O . GLY A 1 523 ? 11.460 -2.635 -0.602 1.00 96.38 523 GLY A O 1
ATOM 3901 N N . ASP A 1 524 ? 12.868 -2.316 -2.320 1.00 97.81 524 ASP A N 1
ATOM 3902 C CA . ASP A 1 524 ? 12.506 -0.924 -2.579 1.00 97.81 524 ASP A CA 1
ATOM 3903 C C . ASP A 1 524 ? 11.128 -0.806 -3.253 1.00 97.81 524 ASP A C 1
ATOM 3905 O O . ASP A 1 524 ? 10.628 -1.748 -3.876 1.00 97.81 524 ASP A O 1
ATOM 3909 N N . ILE A 1 525 ? 10.506 0.370 -3.145 1.00 98.12 525 ILE A N 1
ATOM 3910 C CA . ILE A 1 525 ? 9.282 0.722 -3.876 1.00 98.12 525 ILE A CA 1
ATOM 3911 C C . ILE A 1 525 ? 9.555 1.929 -4.769 1.00 98.12 525 ILE A C 1
ATOM 3913 O O . ILE A 1 525 ? 9.740 3.043 -4.283 1.00 98.12 525 ILE A O 1
ATOM 3917 N N . ASP A 1 526 ? 9.485 1.711 -6.078 1.00 96.12 526 ASP A N 1
ATOM 3918 C CA . ASP A 1 526 ? 9.785 2.697 -7.111 1.00 96.12 526 ASP A CA 1
ATOM 3919 C C . ASP A 1 526 ? 8.545 3.016 -7.954 1.00 96.12 526 ASP A C 1
ATOM 3921 O O . ASP A 1 526 ? 8.005 2.154 -8.651 1.00 96.12 526 ASP A O 1
ATOM 3925 N N . LEU A 1 527 ? 8.106 4.274 -7.950 1.00 94.75 527 LEU A N 1
ATOM 3926 C CA . LEU A 1 527 ? 6.962 4.746 -8.730 1.00 94.75 527 LEU A CA 1
ATOM 3927 C C . LEU A 1 527 ? 7.394 5.838 -9.712 1.00 94.75 527 LEU A C 1
ATOM 3929 O O . LEU A 1 527 ? 8.012 6.822 -9.315 1.00 94.75 527 LEU A O 1
ATOM 3933 N N . SER A 1 528 ? 7.003 5.733 -10.979 1.00 93.12 528 SER A N 1
ATOM 3934 C CA . SER A 1 528 ? 7.240 6.781 -11.973 1.00 93.12 528 SER A CA 1
ATOM 3935 C C . SER A 1 528 ? 6.015 7.056 -12.833 1.00 93.12 528 SER A C 1
ATOM 3937 O O . SER A 1 528 ? 5.317 6.145 -13.277 1.00 93.12 528 SER A O 1
ATOM 3939 N N . GLY A 1 529 ? 5.775 8.348 -13.058 1.00 90.94 529 GLY A N 1
ATOM 3940 C CA . GLY A 1 529 ? 4.759 8.900 -13.944 1.00 90.94 529 GLY A CA 1
ATOM 3941 C C . GLY A 1 529 ? 5.286 9.222 -15.346 1.00 90.94 529 GLY A C 1
ATOM 3942 O O . GLY A 1 529 ? 4.624 9.967 -16.074 1.00 90.94 529 GLY A O 1
ATOM 3943 N N . TYR A 1 530 ? 6.506 8.798 -15.692 1.00 90.50 530 TYR A N 1
ATOM 3944 C CA . TYR A 1 530 ? 7.190 9.230 -16.910 1.00 90.50 530 TYR A CA 1
ATOM 3945 C C . TYR A 1 530 ? 6.531 8.700 -18.192 1.00 90.50 530 TYR A C 1
ATOM 3947 O O . TYR A 1 530 ? 6.083 7.554 -18.283 1.00 90.50 530 TYR A O 1
ATOM 3955 N N . ARG A 1 531 ? 6.499 9.549 -19.224 1.00 85.69 531 ARG A N 1
ATOM 3956 C CA . ARG A 1 531 ? 6.039 9.203 -20.571 1.00 85.69 531 ARG A CA 1
ATOM 3957 C C . ARG A 1 531 ? 7.080 9.585 -21.611 1.00 85.69 531 ARG A C 1
ATOM 3959 O O . ARG A 1 531 ? 7.136 10.736 -22.045 1.00 85.69 531 ARG A O 1
ATOM 3966 N N . ALA A 1 532 ? 7.826 8.600 -22.102 1.00 82.69 532 ALA A N 1
ATOM 3967 C CA . ALA A 1 532 ? 8.887 8.841 -23.081 1.00 82.69 532 ALA A CA 1
ATOM 3968 C C . ALA A 1 532 ? 8.420 9.513 -24.375 1.00 82.69 532 ALA A C 1
ATOM 3970 O O . ALA A 1 532 ? 9.046 10.466 -24.828 1.00 82.69 532 ALA A O 1
ATOM 3971 N N . TYR A 1 533 ? 7.292 9.085 -24.952 1.00 80.06 533 TYR A N 1
ATOM 3972 C CA . TYR A 1 533 ? 6.820 9.635 -26.230 1.00 80.06 533 TYR A CA 1
ATOM 3973 C C . TYR A 1 533 ? 6.470 11.133 -26.163 1.00 80.06 533 TYR A C 1
ATOM 3975 O O . TYR A 1 533 ? 6.565 11.836 -27.167 1.00 80.06 533 TYR A O 1
ATOM 3983 N N . ALA A 1 534 ? 6.047 11.623 -24.992 1.00 83.69 534 ALA A N 1
ATOM 3984 C CA . ALA A 1 534 ? 5.731 13.033 -24.755 1.00 83.69 534 ALA A CA 1
ATOM 3985 C C . ALA A 1 534 ? 6.895 13.793 -24.093 1.00 83.69 534 ALA A C 1
ATOM 3987 O O . ALA A 1 534 ? 6.912 15.027 -24.096 1.00 83.69 534 ALA A O 1
ATOM 3988 N N . ASN A 1 535 ? 7.865 13.054 -23.549 1.00 89.12 535 ASN A N 1
ATOM 3989 C CA . ASN A 1 535 ? 8.916 13.534 -22.666 1.00 89.12 535 ASN A CA 1
ATOM 3990 C C . ASN A 1 535 ? 8.362 14.461 -21.570 1.00 89.12 535 ASN A C 1
ATOM 3992 O O . ASN A 1 535 ? 8.698 15.650 -21.504 1.00 89.12 535 ASN A O 1
ATOM 3996 N N . ASP A 1 536 ? 7.437 13.921 -20.779 1.00 91.19 536 ASP A N 1
ATOM 3997 C CA . ASP A 1 536 ? 6.812 14.588 -19.640 1.00 91.19 536 ASP A CA 1
ATOM 3998 C C . ASP A 1 536 ? 6.420 13.589 -18.543 1.00 91.19 536 ASP A C 1
ATOM 4000 O O . ASP A 1 536 ? 6.577 12.375 -18.697 1.00 91.19 536 ASP A O 1
ATOM 4004 N N . PHE A 1 537 ? 5.915 14.115 -17.427 1.00 91.12 537 PHE A N 1
ATOM 4005 C CA . PHE A 1 537 ? 5.408 13.320 -16.317 1.00 91.12 537 PHE A CA 1
ATOM 4006 C C . PHE A 1 537 ? 3.896 13.468 -16.152 1.00 91.12 537 PHE A C 1
ATOM 4008 O O . PHE A 1 537 ? 3.280 14.505 -16.431 1.00 91.12 537 PHE A O 1
ATOM 4015 N N . ARG A 1 538 ? 3.280 12.407 -15.642 1.00 89.06 538 ARG A N 1
ATOM 4016 C CA . ARG A 1 538 ? 1.865 12.343 -15.286 1.00 89.06 538 ARG A CA 1
ATOM 4017 C C . ARG A 1 538 ? 1.673 12.304 -13.785 1.00 89.06 538 ARG A C 1
ATOM 4019 O O . ARG A 1 538 ? 2.589 12.003 -13.032 1.00 89.06 538 ARG A O 1
ATOM 4026 N N . GLU A 1 539 ? 0.467 12.676 -13.371 1.00 87.06 539 GLU A N 1
ATOM 4027 C CA . GLU A 1 539 ? 0.087 12.654 -11.965 1.00 87.06 539 GLU A CA 1
ATOM 4028 C C . GLU A 1 539 ? 0.150 11.223 -11.427 1.00 87.06 539 GLU A C 1
ATOM 4030 O O . GLU A 1 539 ? -0.362 10.302 -12.070 1.00 87.06 539 GLU A O 1
ATOM 4035 N N . ILE A 1 540 ? 0.725 11.071 -10.234 1.00 88.06 540 ILE A N 1
ATOM 4036 C CA . ILE A 1 540 ? 0.591 9.880 -9.397 1.00 88.06 540 ILE A CA 1
ATOM 4037 C C . ILE A 1 540 ? -0.325 10.239 -8.232 1.00 88.06 540 ILE A C 1
ATOM 4039 O O . ILE A 1 540 ? -0.072 11.191 -7.505 1.00 88.06 540 ILE A O 1
ATOM 4043 N N . SER A 1 541 ? -1.388 9.472 -8.050 1.00 84.56 541 SER A N 1
ATOM 4044 C CA . SER A 1 541 ? -2.405 9.622 -7.022 1.00 84.56 541 SER A CA 1
ATOM 4045 C C . SER A 1 541 ? -2.668 8.255 -6.410 1.00 84.56 541 SER A C 1
ATOM 4047 O O . SER A 1 541 ? -3.178 7.368 -7.090 1.00 84.56 541 SER A O 1
ATOM 4049 N N . PHE A 1 542 ? -2.292 8.083 -5.149 1.00 82.25 542 PHE A N 1
ATOM 4050 C CA . P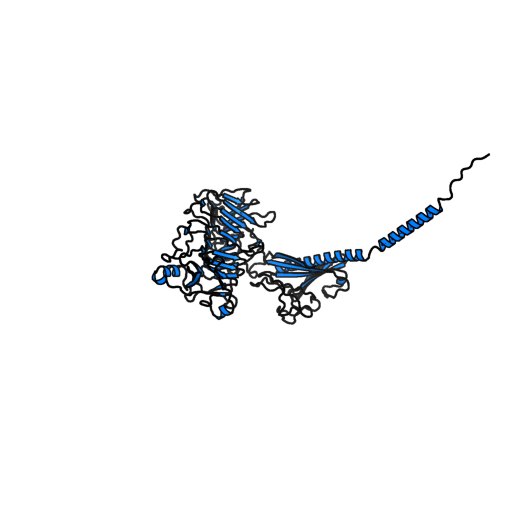HE A 1 542 ? -2.348 6.822 -4.421 1.00 82.25 542 PHE A CA 1
ATOM 4051 C C . PHE A 1 542 ? -3.168 6.980 -3.145 1.00 82.25 542 PHE A C 1
ATOM 4053 O O . PHE A 1 542 ? -3.029 7.979 -2.438 1.00 82.25 542 PHE A O 1
ATOM 4060 N N . ARG A 1 543 ? -3.998 5.986 -2.819 1.00 77.69 543 ARG A N 1
ATOM 4061 C CA . ARG A 1 543 ? -4.743 5.935 -1.557 1.00 77.69 543 ARG A CA 1
ATOM 4062 C C . ARG A 1 543 ? -4.539 4.591 -0.871 1.00 77.69 543 ARG A C 1
ATOM 4064 O O . ARG A 1 543 ? -4.961 3.588 -1.430 1.00 77.69 543 ARG A O 1
ATOM 4071 N N . GLY A 1 544 ? -4.003 4.599 0.346 1.00 75.38 544 GLY A N 1
ATOM 4072 C CA . GLY A 1 544 ? -3.718 3.408 1.152 1.00 75.38 544 GLY A CA 1
ATOM 4073 C C . GLY A 1 544 ? -2.405 3.539 1.924 1.00 75.38 544 GLY A C 1
ATOM 4074 O O . GLY A 1 544 ? -1.900 4.649 2.115 1.00 75.38 544 GLY A O 1
ATOM 4075 N N . LEU A 1 545 ? -1.853 2.408 2.358 1.00 80.50 545 LEU A N 1
ATOM 4076 C CA . LEU A 1 545 ? -0.545 2.315 3.004 1.00 80.50 545 LEU A CA 1
ATOM 4077 C C . LEU A 1 545 ? 0.514 1.847 2.000 1.00 80.50 545 LEU A C 1
ATOM 4079 O O . LEU A 1 545 ? 0.339 0.826 1.337 1.00 80.50 545 LEU A O 1
ATOM 4083 N N . ILE A 1 546 ? 1.625 2.575 1.924 1.00 89.94 546 ILE A N 1
ATOM 4084 C CA . ILE A 1 546 ? 2.857 2.100 1.287 1.00 89.94 546 ILE A CA 1
ATOM 4085 C C . ILE A 1 546 ? 3.848 1.787 2.397 1.00 89.94 546 ILE A C 1
ATOM 4087 O O . ILE A 1 546 ? 4.150 2.664 3.208 1.00 89.94 546 ILE A O 1
ATOM 4091 N N . TYR A 1 547 ? 4.351 0.560 2.429 1.00 91.69 547 TYR A N 1
ATOM 4092 C CA . TYR A 1 547 ? 5.330 0.126 3.411 1.00 91.69 547 TYR A CA 1
ATOM 4093 C C . TYR A 1 547 ? 6.457 -0.643 2.725 1.00 91.69 547 TYR A C 1
ATOM 4095 O O . TYR A 1 547 ? 6.244 -1.703 2.139 1.00 91.69 547 TYR A O 1
ATOM 4103 N N . THR A 1 548 ? 7.669 -0.118 2.822 1.00 95.56 548 THR A N 1
ATOM 4104 C CA . THR A 1 548 ? 8.882 -0.778 2.351 1.00 95.56 548 THR A CA 1
ATOM 4105 C C . THR A 1 548 ? 9.880 -0.935 3.485 1.00 95.56 548 THR A C 1
ATOM 4107 O O . THR A 1 548 ? 9.991 -0.083 4.368 1.00 95.56 548 THR A O 1
ATOM 4110 N N . TRP A 1 549 ? 10.595 -2.052 3.466 1.00 94.19 549 TRP A N 1
ATOM 4111 C CA . TRP A 1 549 ? 11.730 -2.302 4.344 1.00 94.19 549 TRP A CA 1
ATOM 4112 C C . TRP A 1 549 ? 13.037 -1.757 3.754 1.00 94.19 549 TRP A C 1
ATOM 4114 O O . TRP A 1 549 ? 14.002 -1.593 4.501 1.00 94.19 549 TRP A O 1
ATOM 4124 N N . GLY A 1 550 ? 13.050 -1.441 2.457 1.00 96.12 550 GLY A N 1
ATOM 4125 C CA . GLY A 1 550 ? 14.100 -0.716 1.751 1.00 96.12 550 GLY A CA 1
ATOM 4126 C C . GLY A 1 550 ? 13.778 0.774 1.617 1.00 96.12 550 GLY A C 1
ATOM 4127 O O . GLY A 1 550 ? 13.299 1.407 2.565 1.00 96.12 550 GLY A O 1
ATOM 4128 N N . ASP A 1 551 ? 14.069 1.327 0.443 1.00 98.06 551 ASP A N 1
ATOM 4129 C CA . ASP A 1 551 ? 13.862 2.729 0.086 1.00 98.06 551 ASP A CA 1
ATOM 4130 C C . ASP A 1 551 ? 12.570 2.938 -0.720 1.00 98.06 551 ASP A C 1
ATOM 4132 O O . ASP A 1 551 ? 12.054 2.041 -1.388 1.00 98.06 551 ASP A O 1
ATOM 4136 N N . PHE A 1 552 ? 12.035 4.157 -0.672 1.00 98.44 552 PHE A N 1
ATOM 4137 C CA . PHE A 1 552 ? 10.881 4.567 -1.465 1.00 98.44 552 PHE A CA 1
ATOM 4138 C C . PHE A 1 552 ? 11.243 5.718 -2.404 1.00 98.44 552 PHE A C 1
ATOM 4140 O O . PHE A 1 552 ? 11.712 6.769 -1.954 1.00 98.44 552 PHE A O 1
ATOM 4147 N N . HIS A 1 553 ? 10.906 5.572 -3.685 1.00 97.62 553 HIS A N 1
ATOM 4148 C CA . HIS A 1 553 ? 11.077 6.604 -4.700 1.00 97.62 553 HIS A CA 1
ATOM 4149 C C . HIS A 1 553 ? 9.771 6.881 -5.454 1.00 97.62 553 HIS A C 1
ATOM 4151 O O . HIS A 1 553 ? 9.086 5.963 -5.904 1.00 97.62 553 HIS A O 1
ATOM 4157 N N . ALA A 1 554 ? 9.430 8.159 -5.650 1.00 95.56 554 ALA A N 1
ATOM 4158 C CA . ALA A 1 554 ? 8.318 8.555 -6.516 1.00 95.56 554 ALA A CA 1
ATOM 4159 C C . ALA A 1 554 ? 8.665 9.730 -7.437 1.00 95.56 554 ALA A C 1
ATOM 4161 O O . ALA A 1 554 ? 8.959 10.834 -6.975 1.00 95.56 554 ALA A O 1
ATOM 4162 N N . TYR A 1 555 ? 8.527 9.520 -8.745 1.00 94.88 555 TYR A N 1
ATOM 4163 C CA . TYR A 1 555 ? 8.904 10.479 -9.779 1.00 94.88 555 TYR A CA 1
ATOM 4164 C C . TYR A 1 555 ? 7.694 10.934 -10.595 1.00 94.88 555 TYR A C 1
ATOM 4166 O O . TYR A 1 555 ? 7.162 10.219 -11.441 1.00 94.88 555 TYR A O 1
ATOM 4174 N N . THR A 1 556 ? 7.282 12.177 -10.376 1.00 94.44 556 THR A N 1
ATOM 4175 C CA . THR A 1 556 ? 6.413 12.958 -11.270 1.00 94.44 556 THR A CA 1
ATOM 4176 C C . THR A 1 556 ? 7.145 14.191 -11.810 1.00 94.44 556 THR A C 1
ATOM 4178 O O . THR A 1 556 ? 6.531 15.151 -12.271 1.00 94.44 556 THR A O 1
ATOM 4181 N N . GLY A 1 557 ? 8.476 14.165 -11.776 1.00 93.75 557 GLY A N 1
ATOM 4182 C CA . GLY A 1 557 ? 9.388 15.174 -12.300 1.00 93.75 557 GLY A CA 1
ATOM 4183 C C . GLY A 1 557 ? 10.819 14.635 -12.318 1.00 93.75 557 GLY A C 1
ATOM 4184 O O . GLY A 1 557 ? 11.129 13.697 -11.586 1.00 93.75 557 GLY A O 1
ATOM 4185 N N . HIS A 1 558 ? 11.682 15.218 -13.151 1.00 94.56 558 HIS A N 1
ATOM 4186 C CA . HIS A 1 558 ? 13.110 14.888 -13.223 1.00 94.56 558 HIS A CA 1
ATOM 4187 C C . HIS A 1 558 ? 13.913 16.075 -13.783 1.00 94.56 558 HIS A C 1
ATOM 4189 O O . HIS A 1 558 ? 13.394 16.747 -14.678 1.00 94.56 558 HIS A O 1
ATOM 4195 N N . PRO A 1 559 ? 15.147 16.357 -13.312 1.00 91.69 559 PRO A N 1
ATOM 4196 C CA . PRO A 1 559 ? 15.950 17.500 -13.773 1.00 91.69 559 PRO A CA 1
ATOM 4197 C C . PRO A 1 559 ? 16.203 17.559 -15.286 1.00 91.69 559 PRO A C 1
ATOM 4199 O O . PRO A 1 559 ? 16.308 18.649 -15.844 1.00 91.69 559 PRO A O 1
ATOM 4202 N N . ASP A 1 560 ? 16.235 16.408 -15.961 1.00 91.88 560 ASP A N 1
ATOM 4203 C CA . ASP A 1 560 ? 16.416 16.334 -17.422 1.00 91.88 560 ASP A CA 1
ATOM 4204 C C . ASP A 1 560 ? 15.153 16.685 -18.225 1.00 91.88 560 ASP A C 1
ATOM 4206 O O . ASP A 1 560 ? 15.177 16.764 -19.456 1.00 91.88 560 ASP A O 1
ATOM 4210 N N . VAL A 1 561 ? 14.030 16.911 -17.540 1.00 92.25 561 VAL A N 1
ATOM 4211 C CA . VAL A 1 561 ? 12.761 17.329 -18.134 1.00 92.25 561 VAL A CA 1
ATOM 4212 C C . VAL A 1 561 ? 12.422 18.735 -17.635 1.00 92.25 561 VAL A C 1
ATOM 4214 O O . VAL A 1 561 ? 12.461 18.975 -16.428 1.00 92.25 561 VAL A O 1
ATOM 4217 N N . PRO A 1 562 ? 12.044 19.674 -18.522 1.00 92.56 562 PRO A N 1
ATOM 4218 C CA . PRO A 1 562 ? 11.591 21.005 -18.122 1.00 92.56 562 PRO A CA 1
ATOM 4219 C C . PRO A 1 562 ? 10.498 20.973 -17.039 1.00 92.56 562 PRO A C 1
ATOM 4221 O O . PRO A 1 562 ? 9.579 20.155 -17.092 1.00 92.56 562 PRO A O 1
ATOM 4224 N N . THR A 1 563 ? 10.577 21.871 -16.053 1.00 92.38 563 THR A N 1
ATOM 4225 C CA . THR A 1 563 ? 9.695 21.870 -14.868 1.00 92.38 563 THR A CA 1
ATOM 4226 C C . THR A 1 563 ? 8.218 22.138 -15.178 1.00 92.38 563 THR A C 1
ATOM 4228 O O . THR A 1 563 ? 7.353 21.740 -14.400 1.00 92.38 563 THR A O 1
ATOM 4231 N N . ASP A 1 564 ? 7.899 22.749 -16.322 1.00 92.81 564 ASP A N 1
ATOM 4232 C CA . ASP A 1 564 ? 6.531 22.928 -16.835 1.00 92.81 564 ASP A CA 1
ATOM 4233 C C . ASP A 1 564 ? 5.897 21.618 -17.339 1.00 92.81 564 ASP A C 1
ATOM 4235 O O . ASP A 1 564 ? 4.684 21.546 -17.539 1.00 92.81 564 ASP A O 1
ATOM 4239 N N . ARG A 1 565 ? 6.713 20.573 -17.508 1.00 93.56 565 ARG A N 1
ATOM 4240 C CA . ARG A 1 565 ? 6.307 19.207 -17.866 1.00 93.56 565 ARG A CA 1
ATOM 4241 C C . ARG A 1 565 ? 6.340 18.238 -16.685 1.00 93.56 565 ARG A C 1
ATOM 4243 O O . ARG A 1 565 ? 6.123 17.038 -16.865 1.00 93.56 565 ARG A O 1
ATOM 4250 N N . TRP A 1 566 ? 6.625 18.739 -15.486 1.00 94.75 566 TRP A N 1
ATOM 4251 C CA . TRP A 1 566 ? 6.469 17.983 -14.248 1.00 94.75 566 TRP A CA 1
ATOM 4252 C C . TRP A 1 566 ? 4.994 17.961 -13.831 1.00 94.75 566 TRP A C 1
ATOM 4254 O O . TRP A 1 566 ? 4.200 18.817 -14.222 1.00 94.75 566 TRP A O 1
ATOM 4264 N N . ASN A 1 567 ? 4.618 16.999 -12.996 1.00 92.69 567 ASN A N 1
ATOM 4265 C CA . ASN A 1 567 ? 3.251 16.801 -12.532 1.00 92.69 567 ASN A CA 1
ATOM 4266 C C . ASN A 1 567 ? 3.170 16.633 -11.014 1.00 92.69 567 ASN A C 1
ATOM 4268 O O . ASN A 1 567 ? 4.144 16.837 -10.304 1.00 92.69 567 ASN A O 1
ATOM 4272 N N . THR A 1 568 ? 1.980 16.349 -10.496 1.00 91.19 568 THR A N 1
ATOM 4273 C CA . THR A 1 568 ? 1.753 16.234 -9.054 1.00 91.19 568 THR A CA 1
ATOM 4274 C C . THR A 1 568 ? 1.878 14.787 -8.580 1.00 91.19 568 THR A C 1
ATOM 4276 O O . THR A 1 568 ? 1.352 13.878 -9.218 1.00 91.19 568 THR A O 1
ATOM 4279 N N . SER A 1 569 ? 2.503 14.586 -7.422 1.00 90.56 569 SER A N 1
ATOM 4280 C CA . SER A 1 569 ? 2.389 13.352 -6.638 1.00 90.56 569 SER A CA 1
ATOM 4281 C C . SER A 1 569 ? 1.421 13.579 -5.477 1.00 90.56 569 SER A C 1
ATOM 4283 O O . SER A 1 569 ? 1.538 14.571 -4.763 1.00 90.56 569 SER A O 1
ATOM 4285 N N . SER A 1 570 ? 0.468 12.678 -5.283 1.00 88.81 570 SER A N 1
ATOM 4286 C CA . SER A 1 570 ? -0.658 12.802 -4.359 1.00 88.81 570 SER A CA 1
ATOM 4287 C C . SER A 1 570 ? -0.819 11.503 -3.567 1.00 88.81 570 SER A C 1
ATOM 4289 O O . SER A 1 570 ? -1.259 10.501 -4.118 1.00 88.81 570 SER A O 1
ATOM 4291 N N . PHE A 1 571 ? -0.498 11.502 -2.274 1.00 86.44 571 PHE A N 1
ATOM 4292 C CA . PHE A 1 571 ? -0.603 10.318 -1.414 1.00 86.44 571 PHE A CA 1
ATOM 4293 C C . PHE A 1 571 ? -1.644 10.538 -0.317 1.00 86.44 571 PHE A C 1
ATOM 4295 O O . PHE A 1 571 ? -1.536 11.474 0.472 1.00 86.44 571 PHE A O 1
ATOM 4302 N N . TYR A 1 572 ? -2.654 9.672 -0.268 1.00 79.69 572 TYR A N 1
ATOM 4303 C CA . TYR A 1 572 ? -3.731 9.667 0.718 1.00 79.69 572 TYR A CA 1
ATOM 4304 C C . TYR A 1 572 ? -3.578 8.452 1.641 1.00 79.69 572 TYR A C 1
ATOM 4306 O O . TYR A 1 572 ? -3.973 7.346 1.280 1.00 79.69 572 TYR A O 1
ATOM 4314 N N . GLY A 1 573 ? -3.019 8.654 2.827 1.00 77.19 573 GLY A N 1
ATOM 4315 C CA . GLY A 1 573 ? -2.635 7.594 3.756 1.00 77.19 573 GLY A CA 1
ATOM 4316 C C . GLY A 1 573 ? -1.243 7.859 4.317 1.00 77.19 573 GLY A C 1
ATOM 4317 O O . GLY A 1 573 ? -0.931 9.005 4.647 1.00 77.19 573 GLY A O 1
ATOM 4318 N N . ALA A 1 574 ? -0.419 6.819 4.417 1.00 82.25 574 ALA A N 1
ATOM 4319 C CA . ALA A 1 574 ? 0.947 6.924 4.920 1.00 82.25 574 ALA A CA 1
ATOM 4320 C C . ALA A 1 574 ? 1.939 6.207 3.997 1.00 82.25 574 ALA A C 1
ATOM 4322 O O . ALA A 1 574 ? 1.604 5.193 3.381 1.00 82.25 574 ALA A O 1
ATOM 4323 N N . VAL A 1 575 ? 3.159 6.738 3.931 1.00 91.06 575 VAL A N 1
ATOM 4324 C CA . VAL A 1 575 ? 4.309 6.096 3.286 1.00 91.06 575 VAL A CA 1
ATOM 4325 C C . VAL A 1 575 ? 5.374 5.848 4.344 1.00 91.06 575 VAL A C 1
ATOM 4327 O O . VAL A 1 575 ? 5.798 6.776 5.039 1.00 91.06 575 VAL A O 1
ATOM 4330 N N . VAL A 1 576 ? 5.794 4.596 4.466 1.00 91.75 576 VAL A N 1
ATOM 4331 C CA . VAL A 1 576 ? 6.809 4.151 5.417 1.00 91.75 576 VAL A CA 1
ATOM 4332 C C . VAL A 1 576 ? 7.934 3.486 4.645 1.00 91.75 576 VAL A C 1
ATOM 4334 O O . VAL A 1 576 ? 7.699 2.507 3.944 1.00 91.75 576 VAL A O 1
ATOM 4337 N N . ALA A 1 577 ? 9.147 4.005 4.799 1.00 95.25 577 ALA A N 1
ATOM 4338 C CA . ALA A 1 577 ? 10.374 3.341 4.385 1.00 95.25 577 ALA A CA 1
ATOM 4339 C C . ALA A 1 577 ? 11.163 3.024 5.654 1.00 95.25 577 ALA A C 1
ATOM 4341 O O . ALA A 1 577 ? 11.810 3.898 6.231 1.00 95.25 577 ALA A O 1
ATOM 4342 N N . TYR A 1 578 ? 11.018 1.803 6.167 1.00 91.44 578 TYR A N 1
ATOM 4343 C CA . TYR A 1 578 ? 11.536 1.444 7.485 1.00 91.44 578 TYR A CA 1
ATOM 4344 C C . TYR A 1 578 ? 13.058 1.295 7.480 1.00 91.44 578 TYR A C 1
ATOM 4346 O O . TYR A 1 578 ? 13.706 1.670 8.455 1.00 91.44 578 TYR A O 1
ATOM 4354 N N . GLY A 1 579 ? 13.653 0.790 6.397 1.00 90.06 579 GLY A N 1
ATOM 4355 C CA . GLY A 1 579 ? 15.104 0.615 6.298 1.00 90.06 579 GLY A CA 1
ATOM 4356 C C . GLY A 1 579 ? 15.670 -0.506 7.175 1.00 90.06 579 GLY A C 1
ATOM 4357 O O . GLY A 1 579 ? 16.783 -0.375 7.684 1.00 90.06 579 GLY A O 1
ATOM 4358 N N . SER A 1 580 ? 14.870 -1.533 7.475 1.00 85.62 580 SER A N 1
ATOM 4359 C CA . SER A 1 580 ? 15.243 -2.836 8.061 1.00 85.62 580 SER A CA 1
ATOM 4360 C C . SER A 1 580 ? 13.984 -3.681 8.327 1.00 85.62 580 SER A C 1
ATOM 4362 O O . SER A 1 580 ? 12.875 -3.199 8.128 1.00 85.62 580 SER A O 1
ATOM 4364 N N . GLU A 1 581 ? 14.142 -4.927 8.797 1.00 83.44 581 GLU A N 1
ATOM 4365 C CA . GLU A 1 581 ? 13.040 -5.755 9.320 1.00 83.44 581 GLU A CA 1
ATOM 4366 C C . GLU A 1 581 ? 12.626 -5.317 10.730 1.00 83.44 581 GLU A C 1
ATOM 4368 O O . GLU A 1 581 ? 13.426 -5.460 11.665 1.00 83.44 581 GLU A O 1
ATOM 4373 N N . PRO A 1 582 ? 11.391 -4.819 10.929 1.00 74.19 582 PRO A N 1
ATOM 4374 C CA . PRO A 1 582 ? 10.929 -4.409 12.243 1.00 74.19 582 PRO A CA 1
ATOM 4375 C C . PRO A 1 582 ? 10.953 -5.562 13.254 1.00 74.19 582 PRO A C 1
ATOM 4377 O O . PRO A 1 582 ? 10.545 -6.691 12.987 1.00 74.19 582 PRO A O 1
ATOM 4380 N N . GLY A 1 583 ? 11.476 -5.287 14.449 1.00 69.62 583 GLY A N 1
ATOM 4381 C CA . GLY A 1 583 ? 11.676 -6.285 15.509 1.00 69.62 583 GLY A CA 1
ATOM 4382 C C . GLY A 1 583 ? 12.962 -7.113 15.385 1.00 69.62 583 GLY A C 1
ATOM 4383 O O . GLY A 1 583 ? 13.372 -7.720 16.372 1.00 69.62 583 GLY A O 1
ATOM 4384 N N . VAL A 1 584 ? 13.644 -7.071 14.234 1.00 75.19 584 VAL A N 1
ATOM 4385 C CA . VAL A 1 584 ? 15.054 -7.486 14.096 1.00 75.19 584 VAL A CA 1
ATOM 4386 C C . VAL A 1 584 ? 15.967 -6.262 14.180 1.00 75.19 584 VAL A C 1
ATOM 4388 O O . VAL A 1 584 ? 16.977 -6.278 14.883 1.00 75.19 584 VAL A O 1
ATOM 4391 N N . GLY A 1 585 ? 15.595 -5.198 13.468 1.00 73.69 585 GLY A N 1
ATOM 4392 C CA . GLY A 1 585 ? 16.269 -3.910 13.421 1.00 73.69 585 GLY A CA 1
ATOM 4393 C C . GLY A 1 585 ? 15.383 -2.767 13.907 1.00 73.69 585 GLY A C 1
ATOM 4394 O O . GLY A 1 585 ? 14.211 -2.935 14.245 1.00 73.69 585 GLY A O 1
ATOM 4395 N N . THR A 1 586 ? 15.983 -1.585 13.955 1.00 84.25 586 THR A N 1
ATOM 4396 C CA . THR A 1 586 ? 15.293 -0.317 14.238 1.00 84.25 586 THR A CA 1
ATOM 4397 C C . THR A 1 586 ? 15.204 0.490 12.943 1.00 84.25 586 THR A C 1
ATOM 4399 O O . THR A 1 586 ? 15.949 0.189 12.004 1.00 84.25 586 THR A O 1
ATOM 4402 N N . PRO A 1 587 ? 14.331 1.509 12.845 1.00 85.25 587 PRO A N 1
ATOM 4403 C CA . PRO A 1 587 ? 14.210 2.269 11.608 1.00 85.25 587 PRO A CA 1
ATOM 4404 C C . PRO A 1 587 ? 15.574 2.813 11.153 1.00 85.25 587 PRO A C 1
ATOM 4406 O O . PRO A 1 587 ? 16.283 3.452 11.935 1.00 85.25 587 PRO A O 1
ATOM 4409 N N . GLY A 1 588 ? 15.950 2.502 9.911 1.00 83.12 588 GLY A N 1
ATOM 4410 C CA . GLY A 1 588 ? 17.213 2.897 9.284 1.00 83.12 588 GLY A CA 1
ATOM 4411 C C . GLY A 1 588 ? 18.447 2.092 9.675 1.00 83.12 588 GLY A C 1
ATOM 4412 O O . GLY A 1 588 ? 19.549 2.425 9.236 1.00 83.12 588 GLY A O 1
ATOM 4413 N N . SER A 1 589 ? 18.327 1.042 10.497 1.00 83.38 589 SER A N 1
ATOM 4414 C CA . SER A 1 589 ? 19.510 0.325 10.989 1.00 83.38 589 SER A CA 1
ATOM 4415 C C . SER A 1 589 ? 20.287 -0.435 9.908 1.00 83.38 589 SER A C 1
ATOM 4417 O O . SER A 1 589 ? 21.443 -0.776 10.150 1.00 83.38 589 SER A O 1
ATOM 4419 N N . SER A 1 590 ? 19.699 -0.694 8.730 1.00 82.94 590 SER A N 1
ATOM 4420 C CA . SER A 1 590 ? 20.423 -1.281 7.588 1.00 82.94 590 SER A CA 1
ATOM 4421 C C . SER A 1 590 ? 21.146 -0.243 6.718 1.00 82.94 590 SER A C 1
ATOM 4423 O O . SER A 1 590 ? 21.862 -0.620 5.794 1.00 82.94 590 SER A O 1
ATOM 4425 N N . GLY A 1 591 ? 20.975 1.056 6.993 1.00 83.81 591 GLY A N 1
ATOM 4426 C CA . GLY A 1 591 ? 21.424 2.138 6.112 1.00 83.81 591 GLY A CA 1
ATOM 4427 C C . GLY A 1 591 ? 20.465 2.452 4.955 1.00 83.81 591 GLY A C 1
ATOM 4428 O O . GLY A 1 591 ? 20.779 3.332 4.159 1.00 83.81 591 GLY A O 1
ATOM 4429 N N . GLN A 1 592 ? 19.318 1.772 4.880 1.00 91.50 592 GLN A N 1
ATOM 4430 C CA . GLN A 1 592 ? 18.207 2.060 3.961 1.00 91.50 592 GLN A CA 1
ATOM 4431 C C . GLN A 1 592 ? 17.084 2.829 4.685 1.00 91.50 592 GLN A C 1
ATOM 4433 O O . GLN A 1 592 ? 17.257 3.298 5.813 1.00 91.50 592 GLN A O 1
ATOM 4438 N N . GLY A 1 593 ? 15.911 2.943 4.063 1.00 93.81 593 GLY A N 1
ATOM 4439 C CA . GLY A 1 593 ? 14.732 3.613 4.606 1.00 93.81 593 GLY A CA 1
ATOM 4440 C C . GLY A 1 593 ? 14.622 5.068 4.166 1.00 93.81 593 GLY A C 1
ATOM 4441 O O . GLY A 1 593 ? 14.043 5.880 4.890 1.00 93.81 593 GLY A O 1
ATOM 4442 N N . ALA A 1 594 ? 15.237 5.438 3.044 1.00 96.81 594 ALA A N 1
ATOM 4443 C CA . ALA A 1 594 ? 15.115 6.769 2.472 1.00 96.81 594 ALA A CA 1
ATOM 4444 C C . ALA A 1 594 ? 13.771 6.927 1.749 1.00 96.81 594 ALA A C 1
ATOM 4446 O O . ALA A 1 594 ? 13.250 5.992 1.145 1.00 96.81 594 ALA A O 1
ATOM 4447 N N . ILE A 1 595 ? 13.211 8.135 1.800 1.00 98.38 595 ILE A N 1
ATOM 4448 C CA . ILE A 1 595 ? 12.044 8.528 1.008 1.00 98.38 595 ILE A CA 1
ATOM 4449 C C . ILE A 1 595 ? 12.474 9.665 0.093 1.00 98.38 595 ILE A C 1
ATOM 4451 O O . ILE A 1 595 ? 12.783 10.756 0.573 1.00 98.38 595 ILE A O 1
ATOM 4455 N N . SER A 1 596 ? 12.430 9.433 -1.215 1.00 97.94 596 SER A N 1
ATOM 4456 C CA . SER A 1 596 ? 12.711 10.441 -2.233 1.00 97.94 596 SER A CA 1
ATOM 4457 C C . SER A 1 596 ? 11.493 10.664 -3.120 1.00 97.94 596 SER A C 1
ATOM 4459 O O . SER A 1 596 ? 10.896 9.725 -3.646 1.00 97.94 596 SER A O 1
ATOM 4461 N N . MET A 1 597 ? 11.088 11.918 -3.291 1.00 97.94 597 MET A N 1
ATOM 4462 C CA . MET A 1 597 ? 9.974 12.267 -4.171 1.00 97.94 597 MET A CA 1
ATOM 4463 C C . MET A 1 597 ? 10.330 13.474 -5.026 1.00 97.94 597 MET A C 1
ATOM 4465 O O . MET A 1 597 ? 10.833 14.472 -4.516 1.00 97.94 597 MET A O 1
ATOM 4469 N N . MET A 1 598 ? 10.010 13.423 -6.316 1.00 96.75 598 MET A N 1
ATOM 4470 C CA . MET A 1 598 ? 10.227 14.526 -7.253 1.00 96.75 598 MET A CA 1
ATOM 4471 C C . MET A 1 598 ? 8.937 14.846 -8.000 1.00 96.75 598 MET A C 1
ATOM 4473 O O . MET A 1 598 ? 8.279 13.936 -8.497 1.00 96.75 598 MET A O 1
ATOM 4477 N N . GLY A 1 599 ? 8.564 16.121 -8.103 1.00 96.12 599 GLY A N 1
ATOM 4478 C CA . GLY A 1 599 ? 7.352 16.519 -8.820 1.00 96.12 599 GLY A CA 1
ATOM 4479 C C . GLY A 1 599 ? 7.130 18.023 -8.870 1.00 96.12 599 GLY A C 1
ATOM 4480 O O . GLY A 1 599 ? 7.781 18.799 -8.183 1.00 96.12 599 GLY A O 1
ATOM 4481 N N . SER A 1 600 ? 6.189 18.477 -9.692 1.00 95.69 600 SER A N 1
ATOM 4482 C CA . SER A 1 600 ? 5.736 19.873 -9.686 1.00 95.69 600 SER A CA 1
ATOM 4483 C C . SER A 1 600 ? 5.159 20.248 -8.322 1.00 95.69 600 SER A C 1
ATOM 4485 O O . SER A 1 600 ? 5.467 21.301 -7.769 1.00 95.69 600 SER A O 1
ATOM 4487 N N . LYS A 1 601 ? 4.357 19.349 -7.746 1.00 95.06 601 LYS A N 1
ATOM 4488 C CA . LYS A 1 601 ? 3.830 19.446 -6.383 1.00 95.06 601 LYS A CA 1
ATOM 4489 C C . LYS A 1 601 ? 3.843 18.072 -5.738 1.00 95.06 601 LYS A C 1
ATOM 4491 O O . LYS A 1 601 ? 3.637 17.071 -6.420 1.00 95.06 601 LYS A O 1
ATOM 4496 N N . ILE A 1 602 ? 4.023 18.036 -4.424 1.00 96.31 602 ILE A N 1
ATOM 4497 C CA . ILE A 1 602 ? 3.954 16.803 -3.637 1.00 96.31 602 ILE A CA 1
ATOM 4498 C C . ILE A 1 602 ? 2.910 17.014 -2.552 1.00 96.31 602 ILE A C 1
ATOM 4500 O O . ILE A 1 602 ? 3.090 17.841 -1.666 1.00 96.31 602 ILE A O 1
ATOM 4504 N N . ASN A 1 603 ? 1.802 16.291 -2.622 1.00 92.19 603 ASN A N 1
ATOM 4505 C CA . ASN A 1 603 ? 0.719 16.396 -1.665 1.00 92.19 603 ASN A CA 1
ATOM 4506 C C . ASN A 1 603 ? 0.601 15.114 -0.845 1.00 92.19 603 ASN A C 1
ATOM 4508 O O . ASN A 1 603 ? 0.502 14.012 -1.381 1.00 92.19 603 ASN A O 1
ATOM 4512 N N . LEU A 1 604 ? 0.569 15.287 0.467 1.00 89.94 604 LEU A N 1
ATOM 4513 C CA . LEU A 1 604 ? 0.581 14.232 1.460 1.00 89.94 604 LEU A CA 1
ATOM 4514 C C . LEU A 1 604 ? -0.613 14.459 2.383 1.00 89.94 604 LEU A C 1
ATOM 4516 O O . LEU A 1 604 ? -0.627 15.387 3.194 1.00 89.94 604 LEU A O 1
ATOM 4520 N N . TRP A 1 605 ? -1.642 13.636 2.237 1.00 79.25 605 TRP A N 1
ATOM 4521 C CA . TRP A 1 605 ? -2.831 13.669 3.075 1.00 79.25 605 TRP A CA 1
ATOM 4522 C C . TRP A 1 605 ? -2.833 12.458 3.980 1.00 79.25 605 TRP A C 1
ATOM 4524 O O . TRP A 1 605 ? -3.218 11.368 3.564 1.00 79.25 605 TRP A O 1
ATOM 4534 N N . ASN A 1 606 ? -2.460 12.662 5.237 1.00 71.69 606 ASN A N 1
ATOM 4535 C CA . ASN A 1 606 ? -2.600 11.602 6.210 1.00 71.69 606 ASN A CA 1
ATOM 4536 C C . ASN A 1 606 ? -4.089 11.376 6.504 1.00 71.69 606 ASN A C 1
ATOM 4538 O O . ASN A 1 606 ? -4.803 12.296 6.919 1.00 71.69 606 ASN A O 1
ATOM 4542 N N . ASN A 1 607 ? -4.550 10.158 6.242 1.00 61.69 607 ASN A N 1
ATOM 4543 C CA . ASN A 1 607 ? -5.910 9.714 6.487 1.00 61.69 607 ASN A CA 1
ATOM 4544 C C . ASN A 1 607 ? -5.861 8.422 7.305 1.00 61.69 607 ASN A C 1
ATOM 4546 O O . ASN A 1 607 ? -5.671 7.338 6.751 1.00 61.69 607 ASN A O 1
ATOM 4550 N N . VAL A 1 608 ? -6.054 8.552 8.618 1.00 48.97 608 VAL A N 1
ATOM 4551 C CA . VAL A 1 608 ? -5.971 7.442 9.581 1.00 48.97 608 VAL A CA 1
ATOM 4552 C C . VAL A 1 608 ? -6.967 6.324 9.235 1.00 48.97 608 VAL A C 1
ATOM 4554 O O . VAL A 1 608 ? -6.626 5.151 9.334 1.00 48.97 608 VAL A O 1
ATOM 4557 N N . GLY A 1 609 ? -8.143 6.667 8.690 1.00 45.47 609 GLY A N 1
ATOM 4558 C CA . GLY A 1 609 ? -9.165 5.694 8.281 1.00 45.47 609 GLY A CA 1
ATOM 4559 C C . GLY A 1 609 ? -8.839 4.884 7.017 1.00 45.47 609 GLY A C 1
ATOM 4560 O O . GLY A 1 609 ? -9.588 3.980 6.670 1.00 45.47 609 GLY A O 1
ATOM 4561 N N . SER A 1 610 ? -7.751 5.195 6.300 1.00 42.44 610 SER A N 1
ATOM 4562 C CA . SER A 1 610 ? -7.270 4.397 5.154 1.00 42.44 610 SER A CA 1
ATOM 4563 C C . SER A 1 610 ? -6.034 3.543 5.452 1.00 42.44 610 SER A C 1
ATOM 4565 O O . SER A 1 610 ? -5.556 2.863 4.551 1.00 42.44 610 SER A O 1
ATOM 4567 N N . VAL A 1 611 ? -5.526 3.571 6.688 1.00 43.94 611 VAL A N 1
ATOM 4568 C CA . VAL A 1 611 ? -4.370 2.771 7.150 1.00 43.94 611 VAL A CA 1
ATOM 4569 C C . VAL A 1 611 ? -4.837 1.444 7.789 1.00 43.94 611 VAL A C 1
ATOM 4571 O O . VAL A 1 611 ? -4.084 0.753 8.454 1.00 43.94 611 VAL A O 1
ATOM 4574 N N . THR A 1 612 ? -6.101 1.063 7.606 1.00 40.03 612 THR A N 1
ATOM 4575 C CA . THR A 1 612 ? -6.799 0.017 8.374 1.00 40.03 612 THR A CA 1
ATOM 4576 C C . THR A 1 612 ? -6.619 -1.423 7.870 1.00 40.03 612 THR A C 1
ATOM 4578 O O . THR A 1 612 ? -7.390 -2.290 8.266 1.00 40.03 612 THR A O 1
ATOM 4581 N N . ASP A 1 613 ? -5.603 -1.731 7.053 1.00 36.25 613 ASP A N 1
ATOM 4582 C CA . ASP A 1 613 ? -5.299 -3.126 6.689 1.00 36.25 613 ASP A CA 1
ATOM 4583 C C . ASP A 1 613 ? -3.807 -3.465 6.886 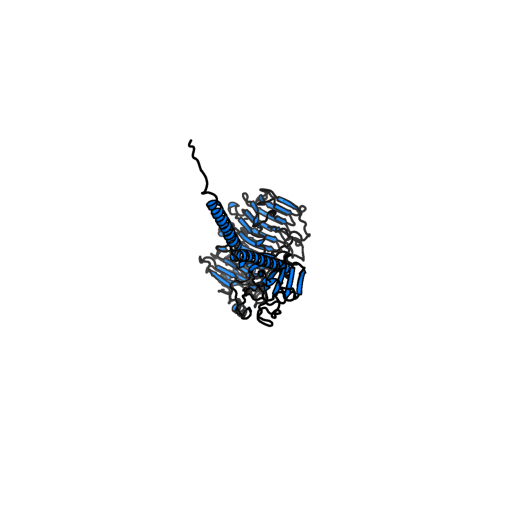1.00 36.25 613 ASP A C 1
ATOM 4585 O O . ASP A 1 613 ? -2.930 -2.690 6.510 1.00 36.25 613 ASP A O 1
ATOM 4589 N N . ALA A 1 614 ? -3.571 -4.670 7.429 1.00 34.47 614 ALA A N 1
ATOM 4590 C CA . ALA A 1 614 ? -2.301 -5.388 7.640 1.00 34.47 614 ALA A CA 1
ATOM 4591 C C . ALA A 1 614 ? -1.575 -5.241 8.990 1.00 34.47 614 ALA A C 1
ATOM 4593 O O . ALA A 1 614 ? -0.429 -4.823 9.030 1.00 34.47 614 ALA A O 1
ATOM 4594 N N . LEU A 1 615 ? -2.176 -5.722 10.078 1.00 35.22 615 LEU A N 1
ATOM 4595 C CA . LEU A 1 615 ? -1.411 -6.391 11.136 1.00 35.22 615 LEU A CA 1
ATOM 4596 C C . LEU A 1 615 ? -2.144 -7.692 11.466 1.00 35.22 615 LEU A C 1
ATOM 4598 O O . LEU A 1 615 ? -3.349 -7.671 11.716 1.00 35.22 615 LEU A O 1
ATOM 4602 N N . ASP A 1 616 ? -1.435 -8.817 11.426 1.00 31.42 616 ASP A N 1
ATOM 4603 C CA . ASP A 1 616 ? -1.925 -10.086 11.952 1.00 31.42 616 ASP A CA 1
ATOM 4604 C C . ASP A 1 616 ? -2.249 -9.916 13.446 1.00 31.42 616 ASP A C 1
ATOM 4606 O O . ASP A 1 616 ? -1.383 -9.659 14.288 1.00 31.42 616 ASP A O 1
ATOM 4610 N N . ILE A 1 617 ? -3.541 -9.979 13.757 1.00 33.56 617 ILE A N 1
ATOM 4611 C CA . ILE A 1 617 ? -4.112 -9.649 15.067 1.00 33.56 617 ILE A CA 1
ATOM 4612 C C . ILE A 1 617 ? -3.638 -10.642 16.145 1.00 33.56 617 ILE A C 1
ATOM 4614 O O . ILE A 1 617 ? -3.684 -10.330 17.333 1.00 33.56 617 ILE A O 1
ATOM 4618 N N . ALA A 1 618 ? -3.135 -11.814 15.745 1.00 27.75 618 ALA A N 1
ATOM 4619 C CA . ALA A 1 618 ? -2.591 -12.814 16.658 1.00 27.75 618 ALA A CA 1
ATOM 4620 C C . ALA A 1 618 ? -1.175 -12.483 17.175 1.00 27.75 618 ALA A C 1
ATOM 4622 O O . ALA A 1 618 ? -0.793 -12.971 18.239 1.00 27.75 618 ALA A O 1
ATOM 4623 N N . ALA A 1 619 ? -0.401 -11.662 16.451 1.00 30.19 619 ALA A N 1
ATOM 4624 C CA . ALA A 1 619 ? 0.999 -11.357 16.773 1.00 30.19 619 ALA A CA 1
ATOM 4625 C C . ALA A 1 619 ? 1.211 -9.945 17.351 1.00 30.19 619 ALA A C 1
ATOM 4627 O O . ALA A 1 619 ? 2.226 -9.684 18.001 1.00 30.19 619 ALA A O 1
ATOM 4628 N N . ALA A 1 620 ? 0.257 -9.030 17.157 1.00 28.14 620 ALA A N 1
ATOM 4629 C CA . ALA A 1 620 ? 0.294 -7.713 17.778 1.00 28.14 620 ALA A CA 1
ATOM 4630 C C . ALA A 1 620 ? -0.157 -7.803 19.245 1.00 28.14 620 ALA A C 1
ATOM 4632 O O . ALA A 1 620 ? -1.208 -8.366 19.553 1.00 28.14 620 ALA A O 1
ATOM 4633 N N . ALA A 1 621 ? 0.609 -7.207 20.165 1.00 29.22 621 ALA A N 1
ATOM 4634 C CA . ALA A 1 621 ? 0.096 -6.891 21.497 1.00 29.22 621 ALA A CA 1
ATOM 4635 C C . ALA A 1 621 ? -1.291 -6.230 21.361 1.00 29.22 621 ALA A C 1
ATOM 4637 O O . ALA A 1 621 ? -1.465 -5.404 20.466 1.00 29.22 621 ALA A O 1
ATOM 4638 N N . ALA A 1 622 ? -2.246 -6.642 22.210 1.00 26.84 622 ALA A N 1
ATOM 4639 C CA . ALA A 1 622 ? -3.679 -6.323 22.149 1.00 26.84 622 ALA A CA 1
ATOM 4640 C C . ALA A 1 622 ? -4.008 -5.049 21.333 1.00 26.84 622 ALA A C 1
ATOM 4642 O O . ALA A 1 622 ? -3.587 -3.958 21.737 1.00 26.84 622 ALA A O 1
ATOM 4643 N N . PRO A 1 623 ? -4.735 -5.147 20.200 1.00 35.34 623 PRO A N 1
ATOM 4644 C CA . PRO A 1 623 ? -5.021 -3.989 19.359 1.00 35.34 623 PRO A CA 1
ATOM 4645 C C . PRO A 1 623 ? -5.787 -2.922 20.155 1.00 35.34 623 PRO A C 1
ATOM 4647 O O . PRO A 1 623 ? -6.921 -3.126 20.583 1.00 35.34 623 PRO A O 1
ATOM 4650 N N . GLN A 1 624 ? -5.180 -1.747 20.347 1.00 34.81 624 GLN A N 1
ATOM 4651 C CA . GLN A 1 624 ? -5.744 -0.659 21.168 1.00 34.81 624 GLN A CA 1
ATOM 4652 C C . GLN A 1 624 ? -6.856 0.137 20.451 1.00 34.81 624 GLN A C 1
ATOM 4654 O O . GLN A 1 624 ? -7.287 1.194 20.923 1.00 34.81 624 GLN A O 1
ATOM 4659 N N . GLY A 1 625 ? -7.323 -0.314 19.285 1.00 42.00 625 GLY A N 1
ATOM 4660 C CA . GLY A 1 625 ? -8.265 0.421 18.449 1.00 42.00 625 GLY A CA 1
ATOM 4661 C C . GLY A 1 625 ? -9.269 -0.511 17.797 1.00 42.00 625 GLY A C 1
ATOM 4662 O O . GLY A 1 625 ? -8.928 -1.333 16.960 1.00 42.00 625 GLY A O 1
ATOM 4663 N N . ILE A 1 626 ? -10.534 -0.360 18.164 1.00 40.72 626 ILE A N 1
ATOM 4664 C CA . ILE A 1 626 ? -11.648 -0.877 17.377 1.00 40.72 626 ILE A CA 1
ATOM 4665 C C . ILE A 1 626 ? -12.492 0.328 16.998 1.00 40.72 626 ILE A C 1
ATOM 4667 O O . ILE A 1 626 ? -12.972 1.054 17.879 1.00 40.72 626 ILE A O 1
ATOM 4671 N N . GLU A 1 627 ? -12.625 0.547 15.694 1.00 39.44 627 GLU A N 1
ATOM 4672 C CA . GLU A 1 627 ? -13.365 1.657 15.108 1.00 39.44 627 GLU A CA 1
ATOM 4673 C C . GLU A 1 627 ? -14.709 1.171 14.564 1.00 39.44 627 GLU A C 1
ATOM 4675 O O . GLU A 1 627 ? -14.847 0.044 14.087 1.00 39.44 627 GLU A O 1
ATOM 4680 N N . ARG A 1 628 ? -15.734 2.018 14.685 1.00 40.91 628 ARG A N 1
ATOM 4681 C CA . ARG A 1 628 ? -17.108 1.710 14.276 1.00 40.91 628 ARG A CA 1
ATOM 4682 C C . ARG A 1 628 ? -17.311 2.168 12.831 1.00 40.91 628 ARG A C 1
ATOM 4684 O O . ARG A 1 628 ? -17.364 3.371 12.598 1.00 40.91 628 ARG A O 1
ATOM 4691 N N . ALA A 1 629 ? -17.460 1.235 11.894 1.00 33.34 629 ALA A N 1
ATOM 4692 C CA . ALA A 1 629 ? -17.695 1.540 10.478 1.00 33.34 629 ALA A CA 1
ATOM 4693 C C . ALA A 1 629 ? -19.170 1.844 10.176 1.00 33.34 629 ALA A C 1
ATOM 4695 O O . ALA A 1 629 ? -19.488 2.690 9.345 1.00 33.34 629 ALA A O 1
ATOM 4696 N N . TYR A 1 630 ? -20.093 1.185 10.882 1.00 45.81 630 TYR A N 1
ATOM 4697 C CA . TYR A 1 630 ? -21.531 1.321 10.643 1.00 45.81 630 TYR A CA 1
ATOM 4698 C C . TYR A 1 630 ? -22.336 1.240 11.946 1.00 45.81 630 TYR A C 1
ATOM 4700 O O . TYR A 1 630 ? -21.938 0.539 12.877 1.00 45.81 630 TYR A O 1
ATOM 4708 N N . TYR A 1 631 ? -23.461 1.964 12.018 1.00 35.62 631 TYR A N 1
ATOM 4709 C CA . TYR A 1 631 ? -24.412 1.938 13.137 1.00 35.62 631 TYR A CA 1
ATOM 4710 C C . TYR A 1 631 ? -25.841 2.101 12.619 1.00 35.62 631 TYR A C 1
ATOM 4712 O O . TYR A 1 631 ? -26.176 3.144 12.051 1.00 35.62 631 TYR A O 1
ATOM 4720 N N . THR A 1 632 ? -26.693 1.113 12.888 1.00 42.59 632 THR A N 1
ATOM 4721 C CA . THR A 1 632 ? -28.118 1.157 12.541 1.00 42.59 632 THR A CA 1
ATOM 4722 C C . THR A 1 632 ? -28.988 0.760 13.715 1.00 42.59 632 THR A C 1
ATOM 4724 O O . THR A 1 632 ? -28.674 -0.146 14.483 1.00 42.59 632 THR A O 1
ATOM 4727 N N . VAL A 1 633 ? -30.107 1.472 13.850 1.00 37.59 633 VAL A N 1
ATOM 4728 C CA . VAL A 1 633 ? -31.122 1.210 14.868 1.00 37.59 633 VAL A CA 1
ATOM 4729 C C . VAL A 1 633 ? -32.350 0.644 14.182 1.00 37.59 633 VAL A C 1
ATOM 4731 O O . VAL A 1 633 ? -33.006 1.342 13.407 1.00 37.59 633 VAL A O 1
ATOM 4734 N N . HIS A 1 634 ? -32.675 -0.600 14.508 1.00 52.12 634 HIS A N 1
ATOM 4735 C CA . HIS A 1 634 ? -33.900 -1.258 14.070 1.00 52.12 634 HIS A CA 1
ATOM 4736 C C . HIS A 1 634 ? -34.983 -0.992 15.130 1.00 52.12 634 HIS A C 1
ATOM 4738 O O . HIS A 1 634 ? -34.776 -1.268 16.318 1.00 52.12 634 HIS A O 1
ATOM 4744 N N . GLN A 1 635 ? -36.095 -0.366 14.721 1.00 40.84 635 GLN A N 1
ATOM 4745 C CA . GLN A 1 635 ? -37.199 0.041 15.610 1.00 40.84 635 GLN A CA 1
ATOM 4746 C C . GLN A 1 635 ? -38.340 -0.966 15.664 1.00 40.84 635 GLN A C 1
ATOM 4748 O O . GLN A 1 635 ? -38.729 -1.467 14.586 1.00 40.84 635 GLN A O 1
#

Foldseek 3Di:
DDDDDDDDDPPPVVVVVVVVVVVVVVVVVVVVVVVPDPPVVVVVQLVVQQVQLVVQQVVVVVVVVVVCLVPVPDQLPPCAFPDDDPQKTWHRHFRKIKMWGADPVLWIKMKIWGADQQAACLPPSGTHHTDPLRQDQAQAHKDRQLQPLAWAFRFTQPDPSSGTDPPGRDPDTQGHNKIKIKMKMKTDPQQSPADPVRNPPDGPDDMDIWIKIFMWHFFQPDVQLFELEAFLEEEAEEAAPLAEEEFAADPDDPPRWHEYAHLAAYAYAYPVRAAEEYETPDDAHEYEHACPHPPHYGHHYDDPYHHYHYDHNFPLPNADFAFQVLFDAFDPPLLRWQEFAAAEWAQAQQRWIAGDLHDQLRLLVQLLDVVCLPPRHHTADQQRPVGGDPVSSVNDSAWGWDQDPVNQAIETEGPEAYEHDHHPVRHFEHHYAYSQFAAQAQPRPPRGRPPNPGPDALARYEYEFESYEYETAEEYYRRHHYAWFLYEYEYQYEYEYNYLEQCVDNDPPPDDDDGFYEYEYQEEYYEFQADNVVRAGYEHAGFAEYEYLFEYEYAQDDPVGDQVRGAEYHYEAHYWHQVHRRPVGHRCPNVGRYYYYYTNYYYRYHYSRRHRDTGNCVPDDSRNDMDTPDMDMDD

pLDDT: mean 78.53, std 17.36, range [26.84, 98.44]

Secondary structure (DSSP, 8-state):
--------SSSHHHHHHHHHHHHHHHHHHHHHHHSS-HHHHHHHHHHHHHHHHHHHHHHHHHHHHHHHHH-TT-SS---EEEEE-SSEEEEEETTEEEEEEE-TTS-EEEEEEE----SSTT-TTS-PPPPTTT---SSB--EEESS-SS-EE--B--SGGGPPPTT---SSEEPTTEEEEEEEEEESGGGTT-BTTBTTPPPSS--EEEEEEEEEEE----S----SEEESS-EEEEEEEEEEEEEEESSPPTT---EEEESS-EEEE-TTSSBPEEEE-SS-EEEEE-TTSTT-EESEEESS-EEEEE--TTS--SS----GGGS----SSTTTSEEEE-EEEEE-TTS-EEEESS-HHHHHHHTTSGGGGG---EEE-TT-TTTS-HHHHHH---EEEEE-TTSS-EEEEE-S-EEEEPPTT----EEEEETTB--SSTT--TTB-TT---S--GGGEEEEEES-EEEESS-EEE-SEEEEESEEEEESS-EEEE-S-EEE----SS------EEEEESS-EEEE-EETTTTEE--EEEEEEEEESS-EEEEE--TTS-GGG--EEEEEEEEEE-SS-BTTB-TTTTS---EEEEEEEEEEEE-GGG--S---TTTSSS---EEEEEEEEE-

Sequence (635 aa):
MFGWGRAREGHRGTVVIVSLLLVMVIALIGRAAVGLDPGLLALSRRSANRTAARQAADSGLDYALHRLRENPGWHGDGDAVVVDTPALTVIEQTGNVIGLIRQPDGQVSQFRIRFNFQDGPAGGDGWNDPAPAQTIDNPYVSLNNMTSGNPVPLPRADGPGWSVSDSAVGPTSVPRRAVAVLVEGRAGKGLRGLTSADPNQAPRGPVSTAVVEAVYHVGLNQDVTSAALMAGSNIDLTVAQDGYALVSLYGAKEGDRPRLRAKGSVSVLHPDGTAGDLSMAKTEGEIGRNAGAPPGFVGNLRGQGATLVQENVGDGADFYNLQWDAVTKASPDPTESVHIPAGTYVVWDDNSIHYYDLGFEEYKTYMTDPANHADAGTSLTWGFPQIRDPANYAAFNRIVVWPEYDDTCQSIGFDHDTFVEPSTRGVTDFTVMPRGGAPFLPDDTNEVIPGAADSYTNNNVQVRVVQATLSAPGDVRILGRLVGSAGTITTEGSFRLATPYGRMQGTAETNYSEGGLNLYAKGDIDLSGYRAYANDFREISFRGLIYTWGDFHAYTGHPDVPTDRWNTSSFYGAVVAYGSEPGVGTPGSSGQGAISMMGSKINLWNNVGSVTDALDIAAAAAPQGIERAYYTVHQ

Radius of gyration: 33.91 Å; chains: 1; bounding box: 121×91×87 Å